Protein AF-0000000071358850 (afdb_homodimer)

Structure (mmCIF, N/CA/C/O backbone):
data_AF-0000000071358850-model_v1
#
loop_
_entity.id
_entity.type
_entity.pdbx_description
1 polymer 'ABC transporter permease protein'
#
loop_
_atom_site.group_PDB
_atom_site.id
_atom_site.type_symbol
_atom_site.label_atom_id
_atom_site.label_alt_id
_atom_site.label_comp_id
_atom_site.label_asym_id
_atom_site.label_entity_id
_atom_site.label_seq_id
_atom_site.pdbx_PDB_ins_code
_atom_site.Cartn_x
_atom_site.Cartn_y
_atom_site.Cartn_z
_atom_site.occupancy
_atom_site.B_iso_or_equiv
_atom_site.auth_seq_id
_atom_site.auth_comp_id
_atom_site.auth_asym_id
_atom_site.auth_atom_id
_atom_site.pdbx_PDB_model_num
ATOM 1 N N . MET A 1 1 ? -26.484 17.875 50.219 1 30.09 1 MET A N 1
ATOM 2 C CA . MET A 1 1 ? -26.75 16.844 49.219 1 30.09 1 MET A CA 1
ATOM 3 C C . MET A 1 1 ? -25.438 16.391 48.562 1 30.09 1 MET A C 1
ATOM 5 O O . MET A 1 1 ? -24.688 17.203 48.031 1 30.09 1 MET A O 1
ATOM 9 N N . ALA A 1 2 ? -24.766 15.117 48.875 1 35.56 2 ALA A N 1
ATOM 10 C CA . ALA A 1 2 ? -23.5 14.43 48.688 1 35.56 2 ALA A CA 1
ATOM 11 C C . ALA A 1 2 ? -23.219 14.227 47.188 1 35.56 2 ALA A C 1
ATOM 13 O O . ALA A 1 2 ? -24.156 14.031 46.406 1 35.56 2 ALA A O 1
ATOM 14 N N . ASN A 1 3 ? -22.109 14.703 46.625 1 30.25 3 ASN A N 1
ATOM 15 C CA . ASN A 1 3 ? -21.375 14.602 45.375 1 30.25 3 ASN A CA 1
ATOM 16 C C . ASN A 1 3 ? -21.234 13.148 44.906 1 30.25 3 ASN A C 1
ATOM 18 O O . ASN A 1 3 ? -20.297 12.453 45.344 1 30.25 3 ASN A O 1
ATOM 22 N N . GLN A 1 4 ? -22.281 12.195 45 1 34.56 4 GLN A N 1
ATOM 23 C CA . GLN A 1 4 ? -22.109 10.852 44.438 1 34.56 4 GLN A CA 1
ATOM 24 C C . GLN A 1 4 ? -21.469 10.891 43.062 1 34.56 4 GLN A C 1
ATOM 26 O O . GLN A 1 4 ? -22.094 11.328 42.094 1 34.56 4 GLN A O 1
ATOM 31 N N . SER A 1 5 ? -20.219 11.32 42.938 1 35.75 5 SER A N 1
ATOM 32 C CA . SER A 1 5 ? -19.344 11.133 41.781 1 35.75 5 SER A CA 1
ATOM 33 C C . SER A 1 5 ? -19.578 9.781 41.125 1 35.75 5 SER A C 1
ATOM 35 O O . SER A 1 5 ? -19.359 8.734 41.719 1 35.75 5 SER A O 1
ATOM 37 N N . GLY A 1 6 ? -20.781 9.57 40.562 1 36.97 6 GLY A N 1
ATOM 38 C CA . GLY A 1 6 ? -21.188 8.359 39.844 1 36.97 6 GLY A CA 1
ATOM 39 C C . GLY A 1 6 ? -20.047 7.695 39.094 1 36.97 6 GLY A C 1
ATOM 40 O O . GLY A 1 6 ? -19.391 8.328 38.281 1 36.97 6 GLY A O 1
ATOM 41 N N . ASN A 1 7 ? -19.281 6.844 39.75 1 40.5 7 ASN A N 1
ATOM 42 C CA . ASN A 1 7 ? -18.406 5.777 39.281 1 40.5 7 ASN A CA 1
ATOM 43 C C . ASN A 1 7 ? -18.906 5.195 37.969 1 40.5 7 ASN A C 1
ATOM 45 O O . ASN A 1 7 ? -19.906 4.465 37.938 1 40.5 7 ASN A O 1
ATOM 49 N N . ARG A 1 8 ? -19.141 5.945 36.875 1 43.25 8 ARG A N 1
ATOM 50 C CA . ARG A 1 8 ? -19.391 5.281 35.625 1 43.25 8 ARG A CA 1
ATOM 51 C C . ARG A 1 8 ? -18.672 3.943 35.531 1 43.25 8 ARG A C 1
ATOM 53 O O . ARG A 1 8 ? -17.438 3.896 35.625 1 43.25 8 ARG A O 1
ATOM 60 N N . ALA A 1 9 ? -19.078 2.799 36 1 44.72 9 ALA A N 1
ATOM 61 C CA . ALA A 1 9 ? -18.781 1.367 36 1 44.72 9 ALA A CA 1
ATOM 62 C C . ALA A 1 9 ? -18.141 0.933 34.688 1 44.72 9 ALA A C 1
ATOM 64 O O . ALA A 1 9 ? -18.703 1.168 33.594 1 44.72 9 ALA A O 1
ATOM 65 N N . ASN A 1 10 ? -16.875 0.932 34.469 1 55.22 10 ASN A N 1
ATOM 66 C CA . ASN A 1 10 ? -16.156 0.202 33.438 1 55.22 10 ASN A CA 1
ATOM 67 C C . ASN A 1 10 ? -16.828 -1.14 33.156 1 55.22 10 ASN A C 1
ATOM 69 O O . ASN A 1 10 ? -17.094 -1.922 34.062 1 55.22 10 ASN A O 1
ATOM 73 N N . PHE A 1 11 ? -17.719 -1.256 32.25 1 58.41 11 PHE A N 1
ATOM 74 C CA . PHE A 1 11 ? -18.375 -2.518 31.922 1 58.41 11 PHE A CA 1
ATOM 75 C C . PHE A 1 11 ? -17.406 -3.686 32.062 1 58.41 11 PHE A C 1
ATOM 77 O O . PHE A 1 11 ? -17.734 -4.703 32.688 1 58.41 11 PHE A O 1
ATOM 84 N N . ILE A 1 12 ? -16.203 -3.705 31.469 1 64.62 12 ILE A N 1
ATOM 85 C CA . ILE A 1 12 ? -15.211 -4.754 31.656 1 64.62 12 ILE A CA 1
ATOM 86 C C . ILE A 1 12 ? -13.891 -4.141 32.125 1 64.62 12 ILE A C 1
ATOM 88 O O . ILE A 1 12 ? -13.461 -4.359 33.25 1 64.62 12 ILE A O 1
ATOM 92 N N . SER A 1 13 ? -13.023 -3.695 31.188 1 70.06 13 SER A N 1
ATOM 93 C CA . SER A 1 13 ? -11.773 -2.982 31.438 1 70.06 13 SER A CA 1
ATOM 94 C C . SER A 1 13 ? -11.734 -1.658 30.688 1 70.06 13 SER A C 1
ATOM 96 O O . SER A 1 13 ? -12.344 -1.526 29.609 1 70.06 13 SER A O 1
ATOM 98 N N . PRO A 1 14 ? -11.273 -0.669 31.312 1 71.62 14 PRO A N 1
ATOM 99 C CA . PRO A 1 14 ? -11.227 0.639 30.656 1 71.62 14 PRO A 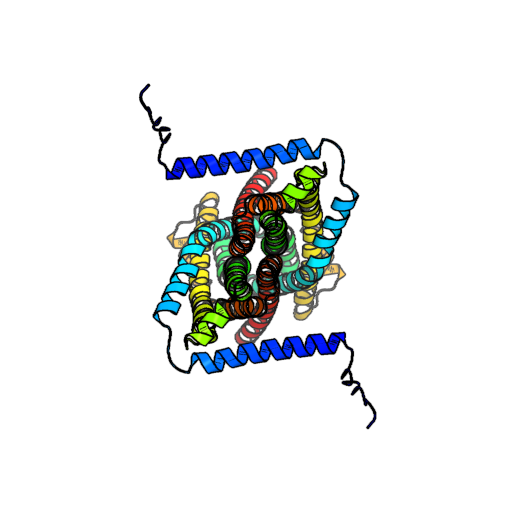CA 1
ATOM 100 C C . PRO A 1 14 ? -10.75 0.552 29.203 1 71.62 14 PRO A C 1
ATOM 102 O O . PRO A 1 14 ? -11.266 1.261 28.328 1 71.62 14 PRO A O 1
ATOM 105 N N . LYS A 1 15 ? -9.805 -0.242 28.844 1 74.75 15 LYS A N 1
ATOM 106 C CA . LYS A 1 15 ? -9.297 -0.406 27.484 1 74.75 15 LYS A CA 1
ATOM 107 C C . LYS A 1 15 ? -10.344 -1.034 26.578 1 74.75 15 LYS A C 1
ATOM 109 O O . LYS A 1 15 ? -10.531 -0.595 25.438 1 74.75 15 LYS A O 1
ATOM 114 N N . ILE A 1 16 ? -10.977 -1.998 27.062 1 74 16 ILE A N 1
ATOM 115 C CA . ILE A 1 16 ? -12 -2.697 26.297 1 74 16 ILE A CA 1
ATOM 116 C C . ILE A 1 16 ? -13.203 -1.777 26.078 1 74 16 ILE A C 1
ATOM 118 O O . ILE A 1 16 ? -13.797 -1.764 25 1 74 16 ILE A O 1
ATOM 122 N N . ASP A 1 17 ? -13.461 -1.017 27.062 1 74.19 17 ASP A N 1
ATOM 123 C CA . ASP A 1 17 ? -14.586 -0.095 26.953 1 74.19 17 ASP A CA 1
ATOM 124 C C . ASP A 1 17 ? -14.32 0.976 25.891 1 74.19 17 ASP A C 1
ATOM 126 O O . ASP A 1 17 ? -15.219 1.336 25.125 1 74.19 17 ASP A O 1
ATOM 130 N N . LYS A 1 18 ? -13.117 1.466 25.922 1 73.56 18 LYS A N 1
ATOM 131 C CA . LYS A 1 18 ? -12.75 2.475 24.922 1 73.56 18 LYS A CA 1
ATOM 132 C C . LYS A 1 18 ? -12.789 1.897 23.516 1 73.56 18 LYS A C 1
ATOM 134 O O . LYS A 1 18 ? -13.25 2.559 22.578 1 73.56 18 LYS A O 1
ATOM 139 N N . MET A 1 19 ? -12.375 0.678 23.469 1 76.31 19 MET A N 1
ATOM 140 C CA . MET A 1 19 ? -12.414 -0 22.172 1 76.31 19 MET A CA 1
ATOM 141 C C . MET A 1 19 ? -13.859 -0.224 21.719 1 76.31 19 MET A C 1
ATOM 143 O O . MET A 1 19 ? -14.18 -0.045 20.547 1 76.31 19 MET A O 1
ATOM 147 N N . MET A 1 20 ? -14.641 -0.602 22.672 1 76.38 20 MET A N 1
ATOM 148 C CA . MET A 1 20 ? -16.047 -0.848 22.359 1 76.38 20 MET A CA 1
ATOM 149 C C . MET A 1 20 ? -16.75 0.445 21.953 1 76.38 20 MET A C 1
ATOM 151 O O . MET A 1 20 ? -17.578 0.45 21.031 1 76.38 20 MET A O 1
ATOM 155 N N . LEU A 1 21 ? -16.375 1.47 22.609 1 79.88 21 LEU A N 1
ATOM 156 C CA . LEU A 1 21 ? -16.938 2.768 22.25 1 79.88 21 LEU A CA 1
ATOM 157 C C . LEU A 1 21 ? -16.469 3.203 20.859 1 79.88 21 LEU A C 1
ATOM 159 O O . LEU A 1 21 ? -17.25 3.764 20.094 1 79.88 21 LEU A O 1
ATOM 163 N N . GLY A 1 22 ? -15.258 2.932 20.641 1 82.62 22 GLY A N 1
ATOM 164 C CA . GLY A 1 22 ? -14.734 3.215 19.312 1 82.62 22 GLY A CA 1
ATOM 165 C C . GLY A 1 22 ? -15.438 2.439 18.203 1 82.62 22 GLY A C 1
ATOM 166 O O . GLY A 1 22 ? -15.766 3 17.156 1 82.62 22 GLY A O 1
ATOM 167 N N . LEU A 1 23 ? -15.688 1.237 18.547 1 85.25 23 LEU A N 1
ATOM 168 C CA . LEU A 1 23 ? -16.391 0.383 17.594 1 85.25 23 LEU A CA 1
ATOM 169 C C . LEU A 1 23 ? -17.828 0.849 17.406 1 85.25 23 LEU A C 1
ATOM 171 O O . LEU A 1 23 ? -18.359 0.827 16.281 1 85.25 23 LEU A O 1
ATOM 175 N N . ALA A 1 24 ? -18.391 1.255 18.516 1 87.38 24 ALA A N 1
ATOM 176 C CA . ALA A 1 24 ? -19.766 1.749 18.469 1 87.38 24 ALA A CA 1
ATOM 177 C C . ALA A 1 24 ? -19.859 3.021 17.625 1 87.38 24 ALA A C 1
ATOM 179 O O . ALA A 1 24 ? -20.797 3.195 16.844 1 87.38 24 ALA A O 1
ATOM 180 N N . ASP A 1 25 ? -18.875 3.861 17.812 1 92 25 ASP A N 1
ATOM 181 C CA . ASP A 1 25 ? -18.844 5.109 17.062 1 92 25 ASP A CA 1
ATOM 182 C C . ASP A 1 25 ? -18.641 4.848 15.57 1 92 25 ASP A C 1
ATOM 184 O O . ASP A 1 25 ? -19.25 5.516 14.734 1 92 25 ASP A O 1
ATOM 188 N N . ALA A 1 26 ? -17.828 3.93 15.266 1 92.75 26 ALA A N 1
ATOM 189 C CA . ALA A 1 26 ? -17.594 3.559 13.875 1 92.75 26 ALA A CA 1
ATOM 190 C C . ALA A 1 26 ? -18.844 2.979 13.242 1 92.75 26 ALA A C 1
ATOM 192 O O . ALA A 1 26 ? -19.188 3.303 12.094 1 92.75 26 ALA A O 1
ATOM 193 N N . PHE A 1 27 ? -19.531 2.16 14.031 1 94.94 27 PHE A N 1
ATOM 194 C CA . PHE A 1 27 ? -20.781 1.569 13.547 1 94.94 27 PHE A CA 1
ATOM 195 C C . PHE A 1 27 ? -21.844 2.643 13.312 1 94.94 27 PHE A C 1
ATOM 197 O O . PHE A 1 27 ? -22.562 2.602 12.32 1 94.94 27 PHE A O 1
ATOM 204 N N . ALA A 1 28 ? -21.906 3.547 14.211 1 95.75 28 ALA A N 1
ATOM 205 C CA . ALA A 1 28 ? -22.859 4.637 14.07 1 95.75 28 ALA A CA 1
ATOM 206 C C . ALA A 1 28 ? -22.562 5.48 12.836 1 95.75 28 ALA A C 1
ATOM 208 O O . ALA A 1 28 ? -23.484 5.949 12.156 1 95.75 28 ALA A O 1
ATOM 209 N N . PHE A 1 29 ? -21.297 5.676 12.594 1 97.06 29 PHE A N 1
ATOM 210 C CA . PHE A 1 29 ? -20.859 6.445 11.438 1 97.06 29 PHE A CA 1
ATOM 211 C C . PHE A 1 29 ? -21.25 5.742 10.141 1 97.06 29 PHE A C 1
ATOM 213 O O . PHE A 1 29 ? -21.766 6.371 9.219 1 97.06 29 PHE A O 1
ATOM 220 N N . VAL A 1 30 ? -21.047 4.445 10.109 1 97.62 30 VAL A N 1
ATOM 221 C CA . VAL A 1 30 ? -21.391 3.637 8.945 1 97.62 30 VAL A CA 1
ATOM 222 C C . VAL A 1 30 ? -22.906 3.609 8.758 1 97.62 30 VAL A C 1
ATOM 224 O O . VAL A 1 30 ? -23.406 3.74 7.641 1 97.62 30 VAL A O 1
ATOM 227 N N . LYS A 1 31 ? -23.609 3.439 9.852 1 97.19 31 LYS A N 1
ATOM 228 C CA . LYS A 1 31 ? -25.078 3.436 9.805 1 97.19 31 LYS A CA 1
ATOM 229 C C . LYS A 1 31 ? -25.609 4.762 9.273 1 97.19 31 LYS A C 1
ATOM 231 O O . LYS A 1 31 ? -26.547 4.777 8.469 1 97.19 31 LYS A O 1
ATOM 236 N N . ARG A 1 32 ? -25.016 5.816 9.75 1 96.5 32 ARG A N 1
ATOM 237 C CA . ARG A 1 32 ? -25.422 7.141 9.281 1 96.5 32 ARG A CA 1
ATOM 238 C C . ARG A 1 32 ? -25.234 7.266 7.773 1 96.5 32 ARG A C 1
ATOM 240 O O . ARG A 1 32 ? -26.062 7.883 7.098 1 96.5 32 ARG A O 1
ATOM 247 N N . PHE A 1 33 ? -24.203 6.73 7.289 1 97.88 33 PHE A N 1
ATOM 248 C CA . PHE A 1 33 ? -23.969 6.742 5.848 1 97.88 33 PHE A CA 1
ATOM 249 C C . PHE A 1 33 ? -25.109 6.059 5.109 1 97.88 33 PHE A C 1
ATOM 251 O O . PHE A 1 33 ? -25.641 6.598 4.133 1 97.88 33 PHE A O 1
ATOM 258 N N . PHE A 1 34 ? -25.484 4.828 5.566 1 97.31 34 PHE A N 1
ATOM 259 C CA . PHE A 1 34 ? -26.484 4.035 4.871 1 97.31 34 PHE A CA 1
ATOM 260 C C . PHE A 1 34 ? -27.859 4.703 4.957 1 97.31 34 PHE A C 1
ATOM 262 O O . PHE A 1 34 ? -28.703 4.492 4.094 1 97.31 34 PHE A O 1
ATOM 269 N N . ILE A 1 35 ? -28.031 5.555 5.902 1 96.06 35 ILE A N 1
ATOM 270 C CA . ILE A 1 35 ? -29.281 6.297 6.012 1 96.06 35 ILE A CA 1
ATOM 271 C C . ILE A 1 35 ? -29.234 7.52 5.098 1 96.06 35 ILE A C 1
ATOM 273 O O . ILE A 1 35 ? -30.125 7.707 4.258 1 96.06 35 ILE A O 1
ATOM 277 N N . GLU A 1 36 ? -28.156 8.234 5.176 1 94.94 36 GLU A N 1
ATOM 278 C CA . GLU A 1 36 ? -28.062 9.516 4.484 1 94.94 36 GLU A CA 1
ATOM 279 C C . GLU A 1 36 ? -27.891 9.32 2.982 1 94.94 36 GLU A C 1
ATOM 281 O O . GLU A 1 36 ? -28.234 10.211 2.195 1 94.94 36 GLU A O 1
ATOM 286 N N . VAL A 1 37 ? -27.391 8.211 2.637 1 95.31 37 VAL A N 1
ATOM 287 C CA . VAL A 1 37 ? -27.141 7.98 1.22 1 95.31 37 VAL A CA 1
ATOM 288 C C . VAL A 1 37 ? -28.453 7.93 0.453 1 95.31 37 VAL A C 1
ATOM 290 O O . VAL A 1 37 ? -28.5 8.281 -0.728 1 95.31 37 VAL A O 1
ATOM 293 N N . TRP A 1 38 ? -29.578 7.59 1.163 1 94.5 38 TRP A N 1
ATOM 294 C CA . TRP A 1 38 ? -30.859 7.418 0.506 1 94.5 38 TRP A CA 1
ATOM 295 C C . TRP A 1 38 ? -31.734 8.656 0.696 1 94.5 38 TRP A C 1
ATOM 297 O O . TRP A 1 38 ? -32.812 8.758 0.097 1 94.5 38 TRP A O 1
ATOM 307 N N . ILE A 1 39 ? -31.328 9.617 1.424 1 92.44 39 ILE A N 1
ATOM 308 C CA . ILE A 1 39 ? -32.156 10.781 1.72 1 92.44 39 ILE A CA 1
ATOM 309 C C . ILE A 1 39 ? -31.641 11.984 0.917 1 92.44 39 ILE A C 1
ATOM 311 O O . ILE A 1 39 ? -30.438 12.234 0.855 1 92.44 39 ILE A O 1
ATOM 315 N N . PRO A 1 40 ? -32.5 12.703 0.342 1 88.12 40 PRO A N 1
ATOM 316 C CA . PRO A 1 40 ? -32.094 13.922 -0.355 1 88.12 40 PRO A CA 1
ATOM 317 C C . PRO A 1 40 ? -31.562 14.992 0.595 1 88.12 40 PRO A C 1
ATOM 319 O O . PRO A 1 40 ? -31.766 14.906 1.808 1 88.12 40 PRO A O 1
ATOM 322 N N . PRO A 1 41 ? -30.875 16.047 0.046 1 88.19 41 PRO A N 1
ATOM 323 C CA . PRO A 1 41 ? -30.5 16.328 -1.34 1 88.19 41 PRO A CA 1
ATOM 324 C C . PRO A 1 41 ? -29.312 15.508 -1.807 1 88.19 41 PRO A C 1
ATOM 326 O O . PRO A 1 41 ? -28.375 15.266 -1.031 1 88.19 41 PRO A O 1
ATOM 329 N N . TYR A 1 42 ? -29.422 15.109 -2.994 1 88.69 42 TYR A N 1
ATOM 330 C CA . TYR A 1 42 ? -28.344 14.336 -3.598 1 88.69 42 TYR A CA 1
ATOM 331 C C . TYR A 1 42 ? -27.312 15.25 -4.242 1 88.69 42 TYR A C 1
ATOM 333 O O . TYR A 1 42 ? -27.656 16.172 -4.992 1 88.69 42 TYR A O 1
ATOM 341 N N . GLU A 1 43 ? -26.062 15.047 -3.816 1 93.44 43 GLU A N 1
ATOM 342 C CA . GLU A 1 43 ? -24.969 15.852 -4.344 1 93.44 43 GLU A CA 1
ATOM 343 C C . GLU A 1 43 ? -24.266 15.148 -5.5 1 93.44 43 GLU A C 1
ATOM 345 O O . GLU A 1 43 ? -23.078 14.875 -5.434 1 93.44 43 GLU A O 1
ATOM 350 N N . PHE A 1 44 ? -24.969 15 -6.629 1 94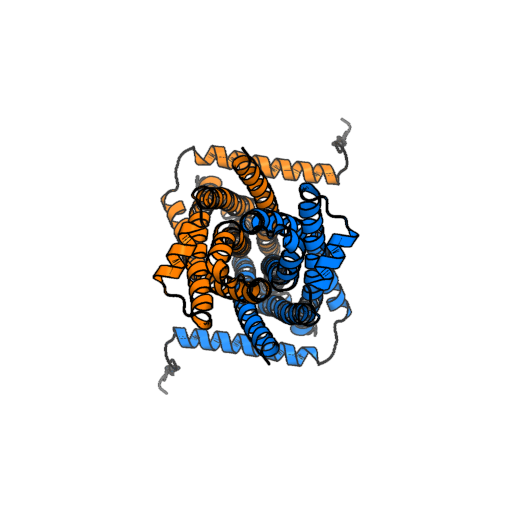.81 44 PHE A N 1
ATOM 351 C CA . PHE A 1 44 ? -24.469 14.219 -7.762 1 94.81 44 PHE A CA 1
ATOM 352 C C . PHE A 1 44 ? -23.266 14.891 -8.406 1 94.81 44 PHE A C 1
ATOM 354 O O . PHE A 1 44 ? -22.344 14.211 -8.852 1 94.81 44 PHE A O 1
ATOM 361 N N . LYS A 1 45 ? -23.359 16.156 -8.43 1 96.38 45 LYS A N 1
ATOM 362 C CA . LYS A 1 45 ? -22.234 16.891 -9.023 1 96.38 45 LYS A CA 1
ATOM 363 C C . LYS A 1 45 ? -20.953 16.656 -8.242 1 96.38 45 LYS A C 1
ATOM 365 O O . LYS A 1 45 ? -19.875 16.5 -8.836 1 96.38 45 LYS A O 1
ATOM 370 N N . GLU A 1 46 ? -21.094 16.641 -6.93 1 96.38 46 GLU A N 1
ATOM 371 C CA . GLU A 1 46 ? -19.922 16.422 -6.09 1 96.38 46 GLU A CA 1
ATOM 372 C C . GLU A 1 46 ? -19.438 14.984 -6.195 1 96.38 46 GLU A C 1
ATOM 374 O O . GLU A 1 46 ? -18.234 14.727 -6.141 1 96.38 46 GLU A O 1
ATOM 379 N N . VAL A 1 47 ? -20.328 14.055 -6.352 1 97.5 47 VAL A N 1
ATOM 380 C CA . VAL A 1 47 ? -19.953 12.656 -6.531 1 97.5 47 VAL A CA 1
ATOM 381 C C . VAL A 1 47 ? -19.109 12.5 -7.801 1 97.5 47 VAL A C 1
ATOM 383 O O . VAL A 1 47 ? -18.078 11.836 -7.793 1 97.5 47 VAL A O 1
ATOM 386 N N . ILE A 1 48 ? -19.516 13.133 -8.844 1 97.62 48 ILE A N 1
ATOM 387 C CA . ILE A 1 48 ? -18.828 13.055 -10.117 1 97.62 48 ILE A CA 1
ATOM 388 C C . ILE A 1 48 ? -17.453 13.711 -10 1 97.62 48 ILE A C 1
ATOM 390 O O . ILE A 1 48 ? -16.469 13.211 -10.555 1 97.62 48 ILE A O 1
ATOM 394 N N . ARG A 1 49 ? -17.484 14.773 -9.305 1 97.19 49 ARG A N 1
ATOM 395 C CA . ARG A 1 49 ? -16.219 15.469 -9.086 1 97.19 49 ARG A CA 1
ATOM 396 C C . ARG A 1 49 ? -15.227 14.586 -8.336 1 97.19 49 ARG A C 1
ATOM 398 O O . ARG A 1 49 ? -14.047 14.508 -8.695 1 97.19 49 ARG A O 1
ATOM 405 N N . GLN A 1 50 ? -15.703 13.945 -7.293 1 97.44 50 GLN A N 1
ATOM 406 C CA . GLN A 1 50 ? -14.859 13.047 -6.512 1 97.44 50 GLN A CA 1
ATOM 407 C C .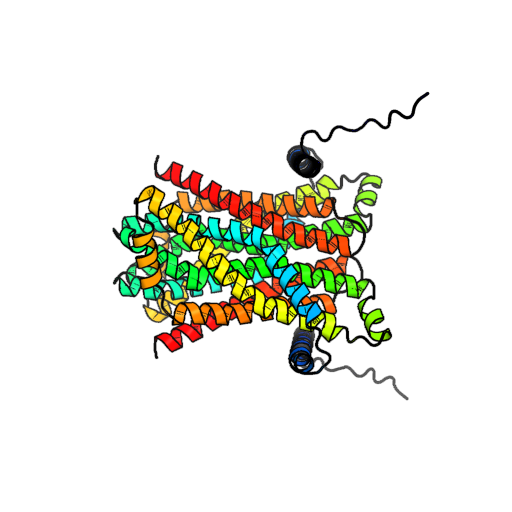 GLN A 1 50 ? -14.422 11.844 -7.34 1 97.44 50 GLN A C 1
ATOM 409 O O . GLN A 1 50 ? -13.289 11.375 -7.219 1 97.44 50 GLN A O 1
ATOM 414 N N . CYS A 1 51 ? -15.344 11.336 -8.148 1 97.75 51 CYS A N 1
ATOM 415 C CA . CYS A 1 51 ? -14.992 10.242 -9.055 1 97.75 51 CYS A CA 1
ATOM 416 C C . CYS A 1 51 ? -13.852 10.641 -9.977 1 97.75 51 CYS A C 1
ATOM 418 O O . CYS A 1 51 ? -12.914 9.867 -10.18 1 97.75 51 CYS A O 1
ATOM 420 N N . TYR A 1 52 ? -13.984 11.781 -10.477 1 96.44 52 TYR A N 1
ATOM 421 C CA . TYR A 1 52 ? -12.953 12.289 -11.383 1 96.44 52 TYR A CA 1
ATOM 422 C C . TYR A 1 52 ? -11.617 12.438 -10.664 1 96.44 52 TYR A C 1
ATOM 424 O O . TYR A 1 52 ? -10.578 12.023 -11.188 1 96.44 52 TYR A O 1
ATOM 432 N N . LYS A 1 53 ? -11.664 12.969 -9.492 1 95.12 53 LYS A N 1
ATOM 433 C CA . LYS A 1 53 ? -10.453 13.195 -8.719 1 95.12 53 LYS A CA 1
ATOM 434 C C . LYS A 1 53 ? -9.773 11.875 -8.367 1 95.12 53 LYS A C 1
ATOM 436 O O . LYS A 1 53 ? -8.57 11.719 -8.57 1 95.12 53 LYS A O 1
ATOM 441 N N . ILE A 1 54 ? -10.5 10.953 -7.922 1 95.5 54 ILE A N 1
ATOM 442 C CA . ILE A 1 54 ? -9.977 9.656 -7.496 1 95.5 54 ILE A CA 1
ATOM 443 C C . ILE A 1 54 ? -9.492 8.875 -8.719 1 95.5 54 ILE A C 1
ATOM 445 O O . ILE A 1 54 ? -8.414 8.273 -8.68 1 95.5 54 ILE A O 1
ATOM 449 N N . GLY A 1 55 ? -10.297 8.883 -9.75 1 94 55 GLY A N 1
ATOM 450 C CA . GLY A 1 55 ? -9.953 8.141 -10.961 1 94 55 GLY A CA 1
ATOM 451 C C . GLY A 1 55 ? -8.781 8.734 -11.711 1 94 55 GLY A C 1
ATOM 452 O O . GLY A 1 55 ? -7.773 8.055 -11.938 1 94 55 GLY A O 1
ATOM 453 N N . TYR A 1 56 ? -8.82 9.984 -11.945 1 93.12 56 TYR A N 1
ATOM 454 C CA . TYR A 1 56 ? -7.832 10.656 -12.789 1 93.12 56 TYR A CA 1
ATOM 455 C C . TYR A 1 56 ? -6.484 10.75 -12.078 1 93.12 56 TYR A C 1
ATOM 457 O O . TYR A 1 56 ? -5.441 10.469 -12.672 1 93.12 56 TYR A O 1
ATOM 465 N N . ASN A 1 57 ? -6.566 11.094 -10.852 1 91.81 57 ASN A N 1
ATOM 466 C CA . ASN A 1 57 ? -5.328 11.305 -10.117 1 91.81 57 ASN A CA 1
ATOM 467 C C . ASN A 1 57 ? -4.621 9.992 -9.812 1 91.81 57 ASN A C 1
ATOM 469 O O . ASN A 1 57 ? -3.424 9.977 -9.523 1 91.81 57 ASN A O 1
ATOM 473 N N . SER A 1 58 ? -5.32 8.883 -9.867 1 95.31 58 SER A N 1
ATOM 474 C CA . SER A 1 58 ? -4.719 7.598 -9.539 1 95.31 58 SER A CA 1
ATOM 475 C C . SER A 1 58 ? -4.176 6.902 -10.781 1 95.31 58 SER A C 1
ATOM 477 O O . SER A 1 58 ? -3.383 5.965 -10.68 1 95.31 58 SER A O 1
ATOM 479 N N . LEU A 1 59 ? -4.527 7.363 -11.953 1 95.56 59 LEU A N 1
ATOM 480 C CA . LEU A 1 59 ? -4.27 6.652 -13.203 1 95.56 59 LEU A CA 1
ATOM 481 C C . LEU A 1 59 ? -2.771 6.52 -13.453 1 95.56 59 LEU A C 1
ATOM 483 O O . LEU A 1 59 ? -2.289 5.441 -13.805 1 95.56 59 LEU A O 1
ATOM 487 N N . PRO A 1 60 ? -2.012 7.578 -13.312 1 94.25 60 PRO A N 1
ATOM 488 C CA . PRO A 1 60 ? -0.58 7.434 -13.586 1 94.25 60 PRO A CA 1
ATOM 489 C C . PRO A 1 60 ? 0.097 6.41 -12.68 1 94.25 60 PRO A C 1
ATOM 491 O O . PRO A 1 60 ? 0.85 5.559 -13.156 1 94.25 60 PRO A O 1
ATOM 494 N N . LEU A 1 61 ? -0.175 6.508 -11.406 1 93.88 61 LEU A N 1
ATOM 495 C CA . LEU A 1 61 ? 0.423 5.586 -10.445 1 93.88 61 LEU A CA 1
ATOM 496 C C . LEU A 1 61 ? -0.028 4.156 -10.711 1 93.88 61 LEU A C 1
ATOM 498 O O . LEU A 1 61 ? 0.792 3.234 -10.719 1 93.88 61 LEU A O 1
ATOM 502 N N . ILE A 1 62 ? -1.277 3.971 -10.977 1 95.81 62 ILE A N 1
ATOM 503 C CA . ILE A 1 62 ? -1.863 2.648 -11.164 1 95.81 62 ILE A CA 1
ATOM 504 C C . ILE A 1 62 ? -1.396 2.061 -12.492 1 95.81 62 ILE A C 1
ATOM 506 O O . ILE A 1 62 ? -1.151 0.856 -12.594 1 95.81 62 ILE A O 1
ATOM 510 N N . SER A 1 63 ? -1.273 2.902 -13.523 1 96.88 63 SER A N 1
ATOM 511 C CA . SER A 1 63 ? -0.81 2.428 -14.82 1 96.88 63 SER A CA 1
ATOM 512 C C . SER A 1 63 ? 0.619 1.899 -14.742 1 96.88 63 SER A C 1
ATOM 514 O O . SER A 1 63 ? 0.911 0.805 -15.227 1 96.88 63 SER A O 1
ATOM 516 N N . LEU A 1 64 ? 1.426 2.637 -14.148 1 95.38 64 LEU A N 1
ATOM 517 C CA . LEU A 1 64 ? 2.826 2.242 -14.055 1 95.38 64 LEU A CA 1
ATOM 518 C C . LEU A 1 64 ? 2.988 1.022 -13.156 1 95.38 64 LEU A C 1
ATOM 520 O O . LEU A 1 64 ? 3.654 0.053 -13.531 1 95.38 64 LEU A O 1
ATOM 524 N N . THR A 1 65 ? 2.365 1.087 -12.023 1 93.75 65 THR A N 1
ATOM 525 C CA . THR A 1 65 ? 2.533 0.018 -11.047 1 93.75 65 THR A CA 1
ATOM 526 C C . THR A 1 65 ? 1.884 -1.272 -11.539 1 93.75 65 THR A C 1
ATOM 528 O O . THR A 1 65 ? 2.428 -2.361 -11.344 1 93.75 65 THR A O 1
ATOM 531 N N . GLY A 1 66 ? 0.693 -1.096 -12.156 1 95.5 66 GLY A N 1
ATOM 532 C CA . GLY A 1 66 ? 0.055 -2.268 -12.734 1 95.5 66 GLY A CA 1
ATOM 533 C C . GLY A 1 66 ? 0.895 -2.934 -13.805 1 95.5 66 GLY A C 1
ATOM 534 O O . GLY A 1 66 ? 1.021 -4.16 -13.828 1 95.5 66 GLY A O 1
ATOM 535 N N . PHE A 1 67 ? 1.471 -2.162 -14.641 1 97.06 67 PHE A N 1
ATOM 536 C CA . PHE A 1 67 ? 2.314 -2.662 -15.719 1 97.06 67 PHE A CA 1
ATOM 537 C C . PHE A 1 67 ? 3.535 -3.385 -15.164 1 97.06 67 PHE A C 1
ATOM 539 O O . PHE A 1 67 ? 3.869 -4.484 -15.609 1 97.06 67 PHE A O 1
ATOM 546 N N . ILE A 1 68 ? 4.117 -2.836 -14.188 1 95.38 68 ILE A N 1
ATOM 547 C CA . ILE A 1 68 ? 5.32 -3.402 -13.586 1 95.38 68 ILE A CA 1
ATOM 548 C C . ILE A 1 68 ? 4.965 -4.68 -12.828 1 95.38 68 ILE A C 1
ATOM 550 O O . ILE A 1 68 ? 5.723 -5.652 -12.852 1 95.38 68 ILE A O 1
ATOM 554 N N . VAL A 1 69 ? 3.852 -4.676 -12.172 1 93.81 69 VAL A N 1
ATOM 555 C CA . VAL A 1 69 ? 3.396 -5.859 -11.453 1 93.81 69 VAL A CA 1
ATOM 556 C C . VAL A 1 69 ? 3.256 -7.031 -12.422 1 93.81 69 VAL A C 1
ATOM 558 O O . VAL A 1 69 ? 3.664 -8.156 -12.117 1 93.81 69 VAL A O 1
ATOM 561 N N . GLY A 1 70 ? 2.705 -6.75 -13.602 1 95.06 70 GLY A N 1
ATOM 562 C CA . GLY A 1 70 ? 2.592 -7.789 -14.609 1 95.06 70 GLY A CA 1
ATOM 563 C C . GLY A 1 70 ? 3.934 -8.359 -15.039 1 95.06 70 GLY A C 1
ATOM 564 O O . GLY A 1 70 ? 4.102 -9.578 -15.117 1 95.06 70 GLY A O 1
ATOM 565 N N . ILE A 1 71 ? 4.871 -7.52 -15.25 1 95 71 ILE A N 1
ATOM 566 C CA . ILE A 1 71 ? 6.199 -7.926 -15.703 1 95 71 ILE A CA 1
ATOM 567 C C . ILE A 1 71 ? 6.902 -8.703 -14.586 1 95 71 ILE A C 1
ATOM 569 O O . ILE A 1 71 ? 7.441 -9.781 -14.828 1 95 71 ILE A O 1
ATOM 573 N N . VAL A 1 72 ? 6.836 -8.125 -13.414 1 91.75 72 VAL A N 1
ATOM 574 C CA . VAL A 1 72 ? 7.586 -8.672 -12.289 1 91.75 72 VAL A CA 1
ATOM 575 C C . VAL A 1 72 ? 7.035 -10.039 -11.914 1 91.75 72 VAL A C 1
ATOM 577 O O . VAL A 1 72 ? 7.797 -10.984 -11.695 1 91.75 72 VAL A O 1
ATOM 580 N N . PHE A 1 73 ? 5.77 -10.172 -11.867 1 89.81 73 PHE A N 1
ATOM 581 C CA . PHE A 1 73 ? 5.184 -11.445 -11.461 1 89.81 73 PHE A CA 1
ATOM 582 C C . PHE A 1 73 ? 5.406 -12.516 -12.523 1 89.81 73 PHE A C 1
ATOM 584 O O . PHE A 1 73 ? 5.602 -13.688 -12.203 1 89.81 73 PHE A O 1
ATOM 591 N N . THR A 1 74 ? 5.34 -12.102 -13.734 1 92.69 74 THR A N 1
ATOM 592 C CA . THR A 1 74 ? 5.605 -13.047 -14.812 1 92.69 74 THR A CA 1
ATOM 593 C C . THR A 1 74 ? 7.051 -13.531 -14.766 1 92.69 74 THR A C 1
ATOM 595 O O . THR A 1 74 ? 7.305 -14.734 -14.828 1 92.69 74 THR A O 1
ATOM 598 N N . ASN A 1 75 ? 7.953 -12.625 -14.594 1 90.69 75 ASN A N 1
ATOM 599 C CA . ASN A 1 75 ? 9.367 -12.969 -14.602 1 90.69 75 ASN A CA 1
ATOM 600 C C . ASN A 1 75 ? 9.766 -13.75 -13.352 1 90.69 75 ASN A C 1
ATOM 602 O O . ASN A 1 75 ? 10.664 -14.594 -13.398 1 90.69 75 ASN A O 1
ATOM 606 N N . GLN A 1 76 ? 9.008 -13.508 -12.328 1 84.88 76 GLN A N 1
ATOM 607 C CA . GLN A 1 76 ? 9.312 -14.219 -11.086 1 84.88 76 GLN A CA 1
ATOM 608 C C . GLN A 1 76 ? 8.734 -15.633 -11.102 1 84.88 76 GLN A C 1
ATOM 610 O O . GLN A 1 76 ? 9.25 -16.531 -10.438 1 84.88 76 GLN A O 1
ATOM 615 N N . SER A 1 77 ? 7.754 -15.836 -11.859 1 85.25 77 SER A N 1
ATOM 616 C CA . SER A 1 77 ? 7.07 -17.125 -11.898 1 85.25 77 SER A CA 1
ATOM 617 C C . SER A 1 77 ? 7.691 -18.047 -12.938 1 85.25 77 SER A C 1
ATOM 619 O O . SER A 1 77 ? 7.633 -19.281 -12.797 1 85.25 77 SER A O 1
ATOM 621 N N . ARG A 1 78 ? 8.375 -17.5 -13.875 1 88.38 78 ARG A N 1
ATOM 622 C CA . ARG A 1 78 ? 8.867 -18.25 -15.023 1 88.38 78 ARG A CA 1
ATOM 623 C C . ARG A 1 78 ? 9.875 -19.312 -14.586 1 88.38 78 ARG A C 1
ATOM 625 O O . ARG A 1 78 ? 9.766 -20.484 -14.977 1 88.38 78 ARG A O 1
ATOM 632 N N . PRO A 1 79 ? 10.844 -18.953 -13.773 1 81.5 79 PRO A N 1
ATOM 633 C CA . PRO A 1 79 ? 11.836 -19.969 -13.414 1 81.5 79 PRO A CA 1
ATOM 634 C C . PRO A 1 79 ? 11.219 -21.172 -12.703 1 81.5 79 PRO A C 1
ATOM 636 O O . PRO A 1 79 ? 11.625 -22.312 -12.945 1 81.5 79 PRO A O 1
ATOM 639 N N . SER A 1 80 ? 10.258 -20.922 -11.852 1 78 80 SER A N 1
ATOM 640 C CA . SER A 1 80 ? 9.594 -22.016 -11.148 1 78 80 SER A CA 1
ATOM 641 C C . SER A 1 80 ? 8.828 -22.922 -12.117 1 78 80 S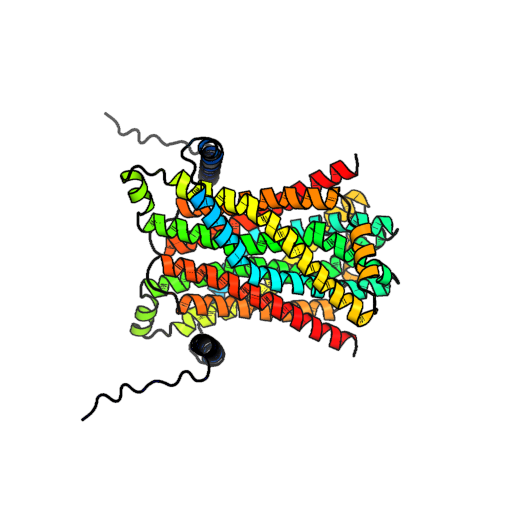ER A C 1
ATOM 643 O O . SER A 1 80 ? 8.883 -24.141 -12.008 1 78 80 SER A O 1
ATOM 645 N N . LEU A 1 81 ? 8.227 -22.359 -13.125 1 83.62 81 LEU A N 1
ATOM 646 C CA . LEU A 1 81 ? 7.461 -23.141 -14.094 1 83.62 81 LEU A CA 1
ATOM 647 C C . LEU A 1 81 ? 8.391 -23.859 -15.07 1 83.62 81 LEU A C 1
ATOM 649 O O . LEU A 1 81 ? 8.078 -24.969 -15.523 1 83.62 81 LEU A O 1
ATOM 653 N N . SER A 1 82 ? 9.484 -23.219 -15.344 1 85.88 82 SER A N 1
ATOM 654 C CA . SER A 1 82 ? 10.469 -23.844 -16.219 1 85.88 82 SER A CA 1
ATOM 655 C C . SER A 1 82 ? 11.039 -25.109 -15.602 1 85.88 82 SER A C 1
ATOM 657 O O . SER A 1 82 ? 11.273 -26.109 -16.297 1 85.88 82 SER A O 1
ATOM 659 N N . GLU A 1 83 ? 11.258 -25.047 -14.359 1 79.25 83 GLU A N 1
ATOM 660 C CA . GLU A 1 83 ? 11.766 -26.219 -13.641 1 79.25 83 GLU A CA 1
ATOM 661 C C . GLU A 1 83 ? 10.797 -27.391 -13.742 1 79.25 83 GLU A C 1
ATOM 663 O O . GLU A 1 83 ? 11.211 -28.547 -13.742 1 79.25 83 GLU A O 1
ATOM 668 N N . PHE A 1 84 ? 9.602 -27.078 -13.977 1 77 84 PHE A N 1
ATOM 669 C CA . PHE A 1 84 ? 8.578 -28.125 -14.023 1 77 84 PHE A CA 1
ATOM 670 C C . PHE A 1 84 ? 8.156 -28.391 -15.469 1 77 84 PHE A C 1
ATOM 672 O O . PHE A 1 84 ? 7.238 -29.172 -15.711 1 77 84 PHE A O 1
ATOM 679 N N . GLY A 1 85 ? 8.789 -27.766 -16.422 1 82 85 GLY A N 1
ATOM 680 C CA . GLY A 1 85 ? 8.453 -27.953 -17.828 1 82 85 GLY A CA 1
ATOM 681 C C . GLY A 1 85 ? 7.082 -27.406 -18.188 1 82 85 GLY A C 1
ATOM 682 O O . GLY A 1 85 ? 6.445 -27.875 -19.125 1 82 85 GLY A O 1
ATOM 683 N N . ALA A 1 86 ? 6.629 -26.422 -17.438 1 83.31 86 ALA A N 1
ATOM 684 C CA . ALA A 1 86 ? 5.258 -25.922 -17.594 1 83.31 86 ALA A CA 1
ATOM 685 C C . ALA A 1 86 ? 5.242 -24.453 -18.016 1 83.31 86 ALA A C 1
ATOM 687 O O . ALA A 1 86 ? 4.355 -23.703 -17.609 1 83.31 86 ALA A O 1
ATOM 688 N N . THR A 1 87 ? 6.191 -24.047 -18.766 1 87.94 87 THR A N 1
ATOM 689 C CA . THR A 1 87 ? 6.297 -22.641 -19.156 1 87.94 87 THR A CA 1
ATOM 690 C C . THR A 1 87 ? 5.148 -22.25 -20.078 1 87.94 87 THR A C 1
ATOM 692 O O . THR A 1 87 ? 4.766 -21.078 -20.141 1 87.94 87 THR A O 1
ATOM 695 N N . SER A 1 88 ? 4.605 -23.281 -20.734 1 86.94 88 SER A N 1
ATOM 696 C CA . SER A 1 88 ? 3.502 -23 -21.656 1 86.94 88 SER A CA 1
ATOM 697 C C . SER A 1 88 ? 2.252 -22.562 -20.891 1 86.94 88 SER A C 1
ATOM 699 O O . SER A 1 88 ? 1.333 -21.984 -21.484 1 86.94 88 SER A O 1
ATOM 701 N N . TRP A 1 89 ? 2.23 -22.781 -19.594 1 87 89 TRP A N 1
ATOM 702 C CA . TRP A 1 89 ? 1.072 -22.453 -18.781 1 87 89 TRP A CA 1
ATOM 703 C C . TRP A 1 89 ? 1.202 -21.047 -18.203 1 87 89 TRP A C 1
ATOM 705 O O . TRP A 1 89 ? 0.269 -20.531 -17.578 1 87 89 TRP A O 1
ATOM 715 N N . LEU A 1 90 ? 2.281 -20.438 -18.5 1 91.06 90 LEU A N 1
ATOM 716 C CA . LEU A 1 90 ? 2.631 -19.172 -17.875 1 91.06 90 LEU A CA 1
ATOM 717 C C . LEU A 1 90 ? 1.554 -18.109 -18.125 1 91.06 90 LEU A C 1
ATOM 719 O O . LEU A 1 90 ? 1.09 -17.453 -17.203 1 91.06 90 LEU A O 1
ATOM 723 N N . PRO A 1 91 ? 1.06 -17.984 -19.359 1 92.5 91 PRO A N 1
ATOM 724 C CA . PRO A 1 91 ? 0.03 -16.984 -19.594 1 92.5 91 PRO A CA 1
ATOM 725 C C . PRO A 1 91 ? -1.256 -17.25 -18.812 1 92.5 91 PRO A C 1
ATOM 727 O O . PRO A 1 91 ? -1.842 -16.328 -18.25 1 92.5 91 PRO A O 1
ATOM 730 N N . ALA A 1 92 ? -1.639 -18.5 -18.781 1 91 92 ALA A N 1
ATOM 731 C CA . ALA A 1 92 ? -2.865 -18.875 -18.078 1 91 92 ALA A CA 1
ATOM 732 C C . ALA A 1 92 ? -2.738 -18.641 -16.578 1 91 92 ALA A C 1
ATOM 734 O O . ALA A 1 92 ? -3.625 -18.047 -15.953 1 91 92 ALA A O 1
ATOM 735 N N . LEU A 1 93 ? -1.658 -19.047 -16.031 1 88.19 93 LEU A N 1
ATOM 736 C CA . LEU A 1 93 ? -1.463 -18.953 -14.586 1 88.19 93 LEU A CA 1
ATOM 737 C C . LEU A 1 93 ? -1.341 -17.5 -14.148 1 88.19 93 LEU A C 1
ATOM 739 O O . LEU A 1 93 ? -1.899 -17.109 -13.117 1 88.19 93 LEU A O 1
ATOM 743 N N . ILE A 1 94 ? -0.635 -16.719 -14.891 1 91.5 94 ILE A N 1
ATOM 744 C CA . ILE A 1 94 ? -0.4 -15.328 -14.539 1 91.5 94 ILE A CA 1
ATOM 745 C C . ILE A 1 94 ? -1.702 -14.539 -14.656 1 91.5 94 ILE A C 1
ATOM 747 O O . ILE A 1 94 ? -1.974 -13.648 -13.844 1 91.5 94 ILE A O 1
ATOM 751 N N . SER A 1 95 ? -2.475 -14.836 -15.672 1 94.44 95 SER A N 1
ATOM 752 C CA . SER A 1 95 ? -3.73 -14.117 -15.852 1 94.44 95 SER A CA 1
ATOM 753 C C . SER A 1 95 ? -4.699 -14.406 -14.711 1 94.44 95 SER A C 1
ATOM 755 O O . SER A 1 95 ? -5.383 -13.5 -14.227 1 94.44 95 SER A O 1
ATOM 757 N N . ILE A 1 96 ? -4.766 -15.617 -14.258 1 91.12 96 ILE A N 1
ATOM 758 C CA . ILE A 1 96 ? -5.617 -15.992 -13.133 1 91.12 96 ILE A CA 1
ATOM 759 C C . ILE A 1 96 ? -5.148 -15.281 -11.867 1 91.12 96 ILE A C 1
ATOM 761 O O . ILE A 1 96 ? -5.957 -14.719 -11.125 1 91.12 96 ILE A O 1
ATOM 765 N N . ALA A 1 97 ? -3.873 -15.297 -11.672 1 89.5 97 ALA A N 1
ATOM 766 C CA . ALA A 1 97 ? -3.291 -14.656 -10.5 1 89.5 97 ALA A CA 1
ATOM 767 C C . ALA A 1 97 ? -3.586 -13.156 -10.484 1 89.5 97 ALA A C 1
ATOM 769 O O . ALA A 1 97 ? -3.902 -12.586 -9.438 1 89.5 97 ALA A O 1
ATOM 770 N N . ILE A 1 98 ? -3.473 -12.523 -11.594 1 93.81 98 ILE A N 1
ATOM 771 C CA . ILE A 1 98 ? -3.68 -11.086 -11.719 1 93.81 98 ILE A CA 1
ATOM 772 C C . ILE A 1 98 ? -5.145 -10.75 -11.445 1 93.81 98 ILE A C 1
ATOM 774 O O . ILE A 1 98 ? -5.445 -9.898 -10.602 1 93.81 98 ILE A O 1
ATOM 778 N N . VAL A 1 99 ? -6.047 -11.445 -12.039 1 94.31 99 VAL A N 1
ATOM 779 C CA . VAL A 1 99 ? -7.461 -11.094 -11.992 1 94.31 99 VAL A CA 1
ATOM 780 C C . VAL A 1 99 ? -8.047 -11.477 -10.633 1 94.31 99 VAL A C 1
ATOM 782 O O . VAL A 1 99 ? -8.836 -10.719 -10.062 1 94.31 99 VAL A O 1
ATOM 785 N N . ARG A 1 100 ? -7.594 -12.578 -10.07 1 91.25 100 ARG A N 1
ATOM 786 C CA . ARG A 1 100 ? -8.203 -13.094 -8.852 1 91.25 100 ARG A CA 1
ATOM 787 C C . ARG A 1 100 ? -7.602 -12.422 -7.613 1 91.25 100 ARG A C 1
ATOM 789 O O . ARG A 1 100 ? -8.281 -12.273 -6.594 1 91.25 100 ARG A O 1
ATOM 796 N N . ALA A 1 101 ? -6.352 -12.039 -7.711 1 88.94 101 ALA A N 1
ATOM 797 C CA . ALA A 1 101 ? -5.707 -11.672 -6.453 1 88.94 101 ALA A CA 1
ATOM 798 C C . ALA A 1 101 ? -4.898 -10.391 -6.602 1 88.94 101 ALA A C 1
ATOM 800 O O . ALA A 1 101 ? -5.215 -9.375 -5.977 1 88.94 101 ALA A O 1
ATOM 801 N N . MET A 1 102 ? -3.994 -10.344 -7.527 1 90.12 102 MET A N 1
ATOM 802 C CA . MET A 1 102 ? -2.99 -9.281 -7.562 1 90.12 102 MET A CA 1
ATOM 803 C C . MET A 1 102 ? -3.615 -7.957 -7.98 1 90.12 102 MET A C 1
ATOM 805 O O . MET A 1 102 ? -3.348 -6.922 -7.371 1 90.12 102 MET A O 1
ATOM 809 N N . GLY A 1 103 ? -4.422 -7.988 -9.008 1 94.06 103 GLY A N 1
ATOM 810 C CA . GLY A 1 103 ? -5.039 -6.762 -9.492 1 94.06 103 GLY A CA 1
ATOM 811 C C . GLY A 1 103 ? -5.828 -6.031 -8.422 1 94.06 103 GLY A C 1
ATOM 812 O O . GLY A 1 103 ? -5.512 -4.887 -8.086 1 94.06 103 GLY A O 1
ATOM 813 N N . PRO A 1 104 ? -6.805 -6.711 -7.855 1 95.38 104 PRO A N 1
ATOM 814 C CA . PRO A 1 104 ? -7.633 -6.074 -6.828 1 95.38 104 PRO A CA 1
ATOM 815 C C . PRO A 1 104 ? -6.832 -5.684 -5.586 1 95.38 104 PRO A C 1
ATOM 817 O O . PRO A 1 104 ? -7.023 -4.59 -5.047 1 95.38 104 PRO A O 1
ATOM 820 N N . LEU A 1 105 ? -5.953 -6.527 -5.184 1 93 105 LEU A N 1
ATOM 821 C CA . LEU A 1 105 ? -5.234 -6.293 -3.936 1 93 105 LEU A CA 1
ATOM 822 C C . LEU A 1 105 ? -4.258 -5.133 -4.082 1 93 105 LEU A C 1
ATOM 824 O O . LEU A 1 105 ? -4.195 -4.254 -3.219 1 93 105 LEU A O 1
ATOM 828 N N . VAL A 1 106 ? -3.496 -5.168 -5.125 1 93.88 106 VAL A N 1
ATOM 829 C CA . VAL A 1 106 ? -2.52 -4.105 -5.348 1 93.88 106 VAL A CA 1
ATOM 830 C C . VAL A 1 106 ? -3.238 -2.771 -5.523 1 93.88 106 VAL A C 1
ATOM 832 O O . VAL A 1 106 ? -2.818 -1.753 -4.969 1 93.88 106 VAL A O 1
ATOM 835 N N . THR A 1 107 ? -4.273 -2.766 -6.25 1 96.69 107 THR A N 1
ATOM 836 C CA . THR A 1 107 ? -5.047 -1.549 -6.453 1 96.69 107 THR A CA 1
ATOM 837 C C . THR A 1 107 ? -5.594 -1.027 -5.129 1 96.69 107 THR A C 1
ATOM 839 O O . THR A 1 107 ? -5.535 0.174 -4.855 1 96.69 107 THR A O 1
ATOM 842 N N . ALA A 1 108 ? -6.121 -1.938 -4.367 1 96.94 108 ALA A N 1
ATOM 843 C CA . ALA A 1 108 ? -6.719 -1.552 -3.092 1 96.94 108 ALA A CA 1
ATOM 844 C C . ALA A 1 108 ? -5.668 -0.989 -2.143 1 96.94 108 ALA A C 1
ATOM 846 O O . ALA A 1 108 ? -5.93 -0.027 -1.416 1 96.94 108 ALA A O 1
ATOM 847 N N . LEU A 1 109 ? -4.504 -1.564 -2.154 1 94.75 109 LEU A N 1
ATOM 848 C CA . LEU A 1 109 ? -3.445 -1.096 -1.268 1 94.75 109 LEU A CA 1
ATOM 849 C C . LEU A 1 109 ? -2.943 0.278 -1.699 1 94.75 109 LEU A C 1
ATOM 851 O O . LEU A 1 109 ? -2.707 1.148 -0.859 1 94.75 109 LEU A O 1
ATOM 855 N N . ILE A 1 110 ? -2.791 0.389 -2.938 1 96.12 110 ILE A N 1
ATOM 856 C CA . ILE A 1 110 ? -2.377 1.682 -3.473 1 96.12 110 ILE A CA 1
ATOM 857 C C . ILE A 1 110 ? -3.441 2.732 -3.164 1 96.12 110 ILE A C 1
ATOM 859 O O . ILE A 1 110 ? -3.121 3.84 -2.729 1 96.12 110 ILE A O 1
ATOM 863 N N . ALA A 1 111 ? -4.691 2.355 -3.381 1 97.31 111 ALA A N 1
ATOM 864 C CA . ALA A 1 111 ? -5.797 3.279 -3.135 1 97.31 111 ALA A CA 1
ATOM 865 C C . ALA A 1 111 ? -5.926 3.592 -1.647 1 97.31 111 ALA A C 1
ATOM 867 O O . ALA A 1 111 ? -6.25 4.723 -1.271 1 97.31 111 ALA A O 1
ATOM 868 N N . ALA A 1 112 ? -5.738 2.605 -0.84 1 97.5 112 ALA A N 1
ATOM 869 C CA . ALA A 1 112 ? -5.766 2.85 0.6 1 97.5 112 ALA A CA 1
ATOM 870 C C . ALA A 1 112 ? -4.699 3.861 1.004 1 97.5 112 ALA A C 1
ATOM 872 O O . ALA A 1 112 ? -4.938 4.719 1.857 1 97.5 112 ALA A O 1
ATOM 873 N N . GLY A 1 113 ? -3.594 3.752 0.405 1 95.69 113 GLY A N 1
ATOM 874 C CA . GLY A 1 113 ? -2.512 4.68 0.691 1 95.69 113 GLY A CA 1
ATOM 875 C C . GLY A 1 113 ? -2.73 6.055 0.088 1 95.69 113 GLY A C 1
ATOM 876 O O . GLY A 1 113 ? -2.631 7.066 0.785 1 95.69 113 GLY A O 1
ATOM 877 N N . LYS A 1 114 ? -3.059 6.051 -1.104 1 95.94 114 LYS A N 1
ATOM 878 C CA . LYS A 1 114 ? -3.148 7.316 -1.822 1 95.94 114 LYS A CA 1
ATOM 879 C C . LYS A 1 114 ? -4.488 8 -1.567 1 95.94 114 LYS A C 1
ATOM 881 O O . LYS A 1 114 ? -4.531 9.141 -1.098 1 95.94 114 LYS A O 1
ATOM 886 N N . VAL A 1 115 ? -5.555 7.324 -1.858 1 97.56 115 VAL A N 1
ATOM 887 C CA . VAL A 1 115 ? -6.891 7.898 -1.779 1 97.56 115 VAL A CA 1
ATOM 888 C C . VAL A 1 115 ? -7.332 7.984 -0.32 1 97.56 115 VAL A C 1
ATOM 890 O O . VAL A 1 115 ? -7.863 9.008 0.117 1 97.56 115 VAL A O 1
ATOM 893 N N . GLY A 1 116 ? -7.109 6.926 0.423 1 97.5 116 GLY A N 1
ATOM 894 C CA . GLY A 1 116 ? -7.473 6.926 1.831 1 97.5 116 GLY A CA 1
ATOM 895 C C . GLY A 1 116 ? -6.789 8.023 2.625 1 97.5 116 GLY A C 1
ATOM 896 O O . GLY A 1 116 ? -7.434 8.734 3.395 1 97.5 116 GLY A O 1
ATOM 897 N N . SER A 1 117 ? -5.48 8.125 2.404 1 96.62 117 SER A N 1
ATOM 898 C CA . SER A 1 117 ? -4.73 9.164 3.102 1 96.62 117 SER A CA 1
ATOM 899 C C . SER A 1 117 ? -5.215 10.555 2.709 1 96.62 117 SER A C 1
ATOM 901 O O . SER A 1 117 ? -5.285 11.453 3.549 1 96.62 117 SER A O 1
ATOM 903 N N . SER A 1 118 ? -5.531 10.734 1.47 1 97.06 118 SER A N 1
ATOM 904 C CA . SER A 1 118 ? -6 12.016 0.958 1 97.06 118 SER A CA 1
ATOM 905 C C . SER A 1 118 ? -7.336 12.406 1.58 1 97.06 118 SER A C 1
ATOM 907 O O . SER A 1 118 ? -7.52 13.547 2.01 1 97.06 118 SER A O 1
ATOM 909 N N . ILE A 1 119 ? -8.188 11.469 1.635 1 97.94 119 ILE A N 1
ATOM 910 C CA . ILE A 1 119 ? -9.516 11.727 2.195 1 97.94 119 ILE A CA 1
ATOM 911 C C . ILE A 1 119 ? -9.391 12.047 3.684 1 97.94 119 ILE A C 1
ATOM 913 O O . ILE A 1 119 ? -9.953 13.031 4.16 1 97.94 119 ILE A O 1
ATOM 917 N N . GLY A 1 120 ? -8.617 11.273 4.379 1 97.69 120 GLY A N 1
ATOM 918 C CA . GLY A 1 120 ? -8.398 11.523 5.797 1 97.69 120 GLY A CA 1
ATOM 919 C C . GLY A 1 120 ? -7.785 12.883 6.074 1 97.69 120 GLY A C 1
ATOM 920 O O . GLY A 1 120 ? -8.203 13.586 6.996 1 97.69 120 GLY A O 1
ATOM 921 N N . ALA A 1 121 ? -6.852 13.258 5.281 1 96.81 121 ALA A N 1
ATOM 922 C CA . ALA A 1 121 ? -6.16 14.531 5.449 1 96.81 121 ALA A CA 1
ATOM 923 C C . ALA A 1 121 ? -7.082 15.703 5.129 1 96.81 121 ALA A C 1
ATOM 925 O O . ALA A 1 121 ? -7.074 16.719 5.832 1 96.81 121 ALA A O 1
ATOM 926 N N . GLU A 1 122 ? -7.812 15.617 4.039 1 96.81 122 GLU A N 1
ATOM 927 C CA . GLU A 1 122 ? -8.68 16.703 3.605 1 96.81 122 GLU A CA 1
ATOM 928 C C . GLU A 1 122 ? -9.797 16.953 4.617 1 96.81 122 GLU A C 1
ATOM 930 O O . GLU A 1 122 ? -10.031 18.094 5.023 1 96.81 122 GLU A O 1
ATOM 935 N N . ILE A 1 123 ? -10.469 15.875 4.98 1 97.81 123 ILE A N 1
ATOM 936 C CA . ILE A 1 123 ? -11.562 16.016 5.934 1 97.81 123 ILE A CA 1
ATOM 937 C C . ILE A 1 123 ? -11.008 16.406 7.301 1 97.81 123 ILE A C 1
ATOM 939 O O . ILE A 1 123 ? -11.609 17.203 8.016 1 97.81 123 ILE A O 1
ATOM 943 N N . GLY A 1 124 ? -9.859 15.836 7.637 1 97.12 124 GLY A N 1
ATOM 944 C CA . GLY A 1 124 ? -9.203 16.234 8.867 1 97.12 124 GLY A CA 1
ATOM 945 C C . GLY A 1 124 ? -8.844 17.719 8.891 1 97.12 124 GLY A C 1
ATOM 946 O O . GLY A 1 124 ? -9.047 18.391 9.898 1 97.12 124 GLY A O 1
ATOM 947 N N . SER A 1 125 ? -8.289 18.203 7.793 1 96.19 125 SER A N 1
ATOM 948 C CA . SER A 1 125 ? -7.957 19.625 7.684 1 96.19 125 SER A CA 1
ATOM 949 C C . SER A 1 125 ? -9.203 20.484 7.812 1 96.19 125 SER A C 1
ATOM 951 O O . SER A 1 125 ? -9.172 21.531 8.477 1 96.19 125 SER A O 1
ATOM 953 N N . MET A 1 126 ? -10.305 20.062 7.18 1 96.44 126 MET A N 1
ATOM 954 C CA . MET A 1 126 ? -11.562 20.797 7.242 1 96.44 126 MET A CA 1
ATOM 955 C C . MET A 1 126 ? -12.125 20.812 8.656 1 96.44 126 MET A C 1
ATOM 957 O O . MET A 1 126 ? -12.742 21.797 9.078 1 96.44 126 MET A O 1
ATOM 961 N N . LYS A 1 127 ? -11.867 19.75 9.336 1 96.25 127 LYS A N 1
ATOM 962 C CA . LYS A 1 127 ? -12.32 19.656 10.719 1 96.25 127 LYS A CA 1
ATOM 963 C C . LYS A 1 127 ? -11.523 20.594 11.625 1 96.25 127 LYS A C 1
ATOM 965 O O . LYS A 1 127 ? -12.102 21.344 12.414 1 96.25 127 LYS A O 1
ATOM 970 N N . VAL A 1 128 ? -10.25 20.609 11.477 1 93.69 128 VAL A N 1
ATOM 971 C CA . VAL A 1 128 ? -9.359 21.375 12.336 1 93.69 128 VAL A CA 1
ATOM 972 C C . VAL A 1 128 ? -9.539 22.859 12.07 1 93.69 128 VAL A C 1
ATOM 974 O O . VAL A 1 128 ? -9.445 23.688 12.984 1 93.69 128 VAL A O 1
ATOM 977 N N . THR A 1 129 ? -9.836 23.234 10.828 1 94 129 THR A N 1
ATOM 978 C CA . THR A 1 129 ? -10.023 24.641 10.469 1 94 129 THR A CA 1
ATOM 979 C C . THR A 1 129 ? -11.484 25.047 10.656 1 94 129 THR A C 1
ATOM 981 O O . THR A 1 129 ? -11.883 26.141 10.227 1 94 129 THR A O 1
ATOM 984 N N . GLU A 1 130 ? -12.367 24.188 11.094 1 94.12 130 GLU A N 1
ATOM 985 C CA . GLU A 1 130 ? -13.758 24.438 11.453 1 94.12 130 GLU A CA 1
ATOM 986 C C . GLU A 1 130 ? -14.609 24.672 10.211 1 94.12 130 GLU A C 1
ATOM 988 O O . GLU A 1 130 ? -15.672 25.297 10.289 1 94.12 130 GLU A O 1
ATOM 993 N N . GLN A 1 131 ? -14.172 24.188 9.156 1 94.25 131 GLN A N 1
ATOM 994 C CA . GLN A 1 131 ? -14.93 24.312 7.922 1 94.25 131 GLN A CA 1
ATOM 995 C C . GLN A 1 131 ? -16.188 23.438 7.965 1 94.25 131 GLN A C 1
ATOM 997 O O . GLN A 1 131 ? -17.219 23.797 7.379 1 94.25 131 GLN A O 1
ATOM 1002 N N . ILE A 1 132 ? -16.125 22.344 8.625 1 94.75 132 ILE A N 1
ATOM 1003 C CA . ILE A 1 132 ? -17.266 21.453 8.734 1 94.75 132 ILE A CA 1
ATOM 1004 C C . ILE A 1 132 ? -18.359 22.109 9.562 1 94.75 132 ILE A C 1
ATOM 1006 O O . ILE A 1 132 ? -19.547 22.062 9.195 1 94.75 132 ILE A O 1
ATOM 1010 N N . ASP A 1 133 ? -17.969 22.75 10.617 1 93.75 133 ASP A N 1
ATOM 1011 C CA . ASP A 1 133 ? -18.922 23.5 11.445 1 93.75 133 ASP A CA 1
ATOM 1012 C C . ASP A 1 133 ? -19.531 24.656 10.664 1 93.75 133 ASP A C 1
ATOM 1014 O O . ASP A 1 133 ? -20.719 24.969 10.828 1 93.75 133 ASP A O 1
ATOM 1018 N N . ALA A 1 134 ? -18.719 25.281 9.859 1 94.06 134 ALA A N 1
ATOM 1019 C CA . ALA A 1 134 ? -19.188 26.406 9.031 1 94.06 134 ALA A CA 1
ATOM 1020 C C . ALA A 1 134 ? -20.234 25.938 8.039 1 94.06 134 ALA A C 1
ATOM 1022 O O . ALA A 1 134 ? -21.188 26.672 7.73 1 94.06 134 ALA A O 1
ATOM 1023 N N . MET A 1 135 ? -20.109 24.688 7.547 1 92.38 135 MET A N 1
ATOM 1024 C CA . MET A 1 135 ? -21.094 24.125 6.625 1 92.38 135 MET A CA 1
ATOM 1025 C C . MET A 1 135 ? -22.422 23.875 7.332 1 92.38 135 MET A C 1
ATOM 1027 O O . MET A 1 135 ? -23.484 24.109 6.762 1 92.38 135 MET A O 1
ATOM 1031 N N . GLU A 1 136 ? -22.328 23.469 8.5 1 89.69 136 GLU A N 1
ATOM 1032 C CA . GLU A 1 136 ? -23.531 23.219 9.281 1 89.69 136 GLU A CA 1
ATOM 1033 C C . GLU A 1 136 ? -24.312 24.5 9.547 1 89.69 136 GLU A C 1
ATOM 1035 O O . GLU A 1 136 ? -25.531 24.516 9.516 1 89.69 136 GLU A O 1
ATOM 1040 N N . VAL A 1 137 ? -23.609 25.516 9.742 1 91.44 137 VAL A N 1
ATOM 1041 C CA . VAL A 1 137 ? -24.219 26.797 10.039 1 91.44 137 VAL A CA 1
ATOM 1042 C C . VAL A 1 137 ? -24.859 27.359 8.773 1 91.44 137 VAL A C 1
ATOM 1044 O O . VAL A 1 137 ? -25.906 28.031 8.836 1 91.44 137 VAL A O 1
ATOM 1047 N N . SER A 1 138 ? -24.375 27.094 7.609 1 90.69 138 SER A N 1
ATOM 1048 C CA . SER A 1 138 ? -24.906 27.562 6.34 1 90.69 138 SER A CA 1
ATOM 1049 C C . SER A 1 138 ? -26.016 26.656 5.832 1 90.69 138 SER A C 1
ATOM 1051 O O . SER A 1 138 ? -26.391 26.703 4.656 1 90.69 138 SER A O 1
ATOM 1053 N N . ALA A 1 139 ? -26.406 25.703 6.633 1 86.75 139 ALA A N 1
ATOM 1054 C CA . ALA A 1 139 ? -27.531 24.828 6.367 1 86.75 139 ALA A CA 1
ATOM 1055 C C . ALA A 1 139 ? -27.188 23.797 5.297 1 86.75 139 ALA A C 1
ATOM 1057 O O . ALA A 1 139 ? -28.047 23.391 4.52 1 86.75 139 ALA A O 1
ATOM 1058 N N . THR A 1 140 ? -25.953 23.625 5.109 1 87.75 140 THR A N 1
ATOM 1059 C CA . THR A 1 140 ? -25.5 22.5 4.285 1 87.75 140 THR A CA 1
ATOM 1060 C C . THR A 1 140 ? -25.219 21.281 5.145 1 87.75 140 THR A C 1
ATOM 1062 O O . THR A 1 140 ? -24.656 21.406 6.234 1 87.75 140 THR A O 1
ATOM 1065 N N . ASN A 1 141 ? -25.656 20.141 4.77 1 92.31 141 ASN A N 1
ATOM 1066 C CA . ASN A 1 141 ? -25.344 18.906 5.484 1 92.31 141 ASN A CA 1
ATOM 1067 C C . ASN A 1 141 ? -23.938 18.422 5.164 1 92.31 141 ASN A C 1
ATOM 1069 O O . ASN A 1 141 ? -23.703 17.781 4.137 1 92.31 141 ASN A O 1
ATOM 1073 N N . PRO A 1 142 ? -23.016 18.688 6.07 1 94.56 142 PRO A N 1
ATOM 1074 C CA . PRO A 1 142 ? -21.625 18.359 5.766 1 94.56 142 PRO A CA 1
ATOM 1075 C C . PRO A 1 142 ? -21.406 16.859 5.57 1 94.56 142 PRO A C 1
ATOM 1077 O O . PRO A 1 142 ? -20.562 16.453 4.754 1 94.56 142 PRO A O 1
ATOM 1080 N N . PHE A 1 143 ? -22.141 16.094 6.273 1 95.88 143 PHE A N 1
ATOM 1081 C CA . PHE A 1 143 ? -21.984 14.648 6.152 1 95.88 143 PHE A CA 1
ATOM 1082 C C . PHE A 1 143 ? -22.328 14.18 4.742 1 95.88 143 PHE A C 1
ATOM 1084 O O . PHE A 1 143 ? -21.609 13.352 4.164 1 95.88 143 PHE A O 1
ATOM 1091 N N . LYS A 1 144 ? -23.328 14.656 4.141 1 95.12 144 LYS A N 1
ATOM 1092 C CA . LYS A 1 144 ? -23.75 14.289 2.787 1 95.12 144 LYS A CA 1
ATOM 1093 C C . LYS A 1 144 ? -22.75 14.781 1.752 1 95.12 144 LYS A C 1
ATOM 1095 O O . LYS A 1 144 ? -22.375 14.047 0.839 1 95.12 144 LYS A O 1
ATOM 1100 N N . PHE A 1 145 ? -22.312 15.977 1.983 1 95.56 145 PHE A N 1
ATOM 1101 C CA . PHE A 1 145 ? -21.453 16.609 0.997 1 95.56 145 PHE A CA 1
ATOM 1102 C C . PHE A 1 145 ? -20.047 16.047 1.06 1 95.56 145 PHE A C 1
ATOM 1104 O O . PHE A 1 145 ? -19.375 15.914 0.032 1 95.56 145 PHE A O 1
ATOM 1111 N N . LEU A 1 146 ? -19.594 15.672 2.225 1 96.94 146 LEU A N 1
ATOM 1112 C CA . LEU A 1 146 ? -18.203 15.273 2.393 1 96.94 146 LEU A CA 1
ATOM 1113 C C . LEU A 1 146 ? -18.078 13.758 2.445 1 96.94 146 LEU A C 1
ATOM 1115 O O . LEU A 1 146 ? -17.188 13.18 1.822 1 96.94 146 LEU A O 1
ATOM 1119 N N . VAL A 1 147 ? -18.953 13.055 3.168 1 97.75 147 VAL A N 1
ATOM 1120 C CA . VAL A 1 147 ? -18.781 11.633 3.461 1 97.75 147 VAL A CA 1
ATOM 1121 C C . VAL A 1 147 ? -19.5 10.797 2.4 1 97.75 147 VAL A C 1
ATOM 1123 O O . VAL A 1 147 ? -18.875 9.961 1.745 1 97.75 147 VAL A O 1
ATOM 1126 N N . VAL A 1 148 ? -20.766 11.094 2.178 1 98.25 148 VAL A N 1
ATOM 1127 C CA . VAL A 1 148 ? -21.562 10.281 1.261 1 98.25 148 VAL A CA 1
ATOM 1128 C C . VAL A 1 148 ? -20.969 10.344 -0.142 1 98.25 148 VAL A C 1
ATOM 1130 O O . VAL A 1 148 ? -20.828 9.32 -0.816 1 98.25 148 VAL A O 1
ATOM 1133 N N . THR A 1 149 ? -20.547 11.516 -0.57 1 98 149 THR A N 1
ATOM 1134 C CA . THR A 1 149 ? -20.047 11.703 -1.93 1 98 149 THR A CA 1
ATOM 1135 C C . THR A 1 149 ? -18.719 10.992 -2.123 1 98 149 THR A C 1
ATOM 1137 O O . THR A 1 149 ? -18.5 10.32 -3.131 1 98 149 THR A O 1
ATOM 1140 N N . ARG A 1 150 ? -17.844 11.094 -1.159 1 98.31 150 ARG A N 1
ATOM 1141 C CA . ARG A 1 150 ? -16.531 10.469 -1.267 1 98.31 150 ARG A CA 1
ATOM 1142 C C . ARG A 1 150 ? -16.641 8.953 -1.176 1 98.31 150 ARG A C 1
ATOM 1144 O O . ARG A 1 150 ? -15.938 8.234 -1.894 1 98.31 150 ARG A O 1
ATOM 1151 N N . VAL A 1 151 ? -17.5 8.461 -0.3 1 98.69 151 VAL A N 1
ATOM 1152 C CA . VAL A 1 151 ? -17.656 7.02 -0.125 1 98.69 151 VAL A CA 1
ATOM 1153 C C . VAL A 1 151 ? -18.25 6.41 -1.391 1 98.69 151 VAL A C 1
ATOM 1155 O O . VAL A 1 151 ? -17.812 5.352 -1.844 1 98.69 151 VAL A O 1
ATOM 1158 N N . LEU A 1 152 ? -19.203 7.055 -1.978 1 98.56 152 LEU A N 1
ATOM 1159 C CA . LEU A 1 152 ? -19.781 6.57 -3.23 1 98.56 152 LEU A CA 1
ATOM 1160 C C . LEU A 1 152 ? -18.734 6.59 -4.344 1 98.56 152 LEU A C 1
ATOM 1162 O O . LEU A 1 152 ? -18.641 5.641 -5.125 1 98.56 152 LEU A O 1
ATOM 1166 N N . ALA A 1 153 ? -18.016 7.652 -4.375 1 98.62 153 ALA A N 1
ATOM 1167 C CA . ALA A 1 153 ? -17 7.785 -5.418 1 98.62 153 ALA A CA 1
ATOM 1168 C C . ALA A 1 153 ? -15.953 6.676 -5.312 1 98.62 153 ALA A C 1
ATOM 1170 O O . ALA A 1 153 ? -15.602 6.043 -6.312 1 98.62 153 ALA A O 1
ATOM 1171 N N . THR A 1 154 ? -15.477 6.426 -4.086 1 98.56 154 THR A N 1
ATOM 1172 C CA . THR A 1 154 ? -14.477 5.375 -3.91 1 98.56 154 THR A CA 1
ATOM 1173 C C . THR A 1 154 ? -15.078 4 -4.191 1 98.56 154 THR A C 1
ATOM 1175 O O . THR A 1 154 ? -14.422 3.137 -4.773 1 98.56 154 THR A O 1
ATOM 1178 N N . THR A 1 155 ? -16.312 3.803 -3.787 1 98.56 155 THR A N 1
ATOM 1179 C CA . THR A 1 155 ? -17 2.525 -3.961 1 98.56 155 THR A CA 1
ATOM 1180 C C . THR A 1 155 ? -17.125 2.174 -5.441 1 98.56 155 THR A C 1
ATOM 1182 O O . THR A 1 155 ? -16.938 1.018 -5.828 1 98.56 155 THR A O 1
ATOM 1185 N N . PHE A 1 156 ? -17.281 3.117 -6.27 1 97.81 156 PHE A N 1
ATOM 1186 C CA . PHE A 1 156 ? -17.516 2.836 -7.684 1 97.81 156 PHE A CA 1
ATOM 1187 C C . PHE A 1 156 ? -16.219 2.951 -8.484 1 97.81 156 PHE A C 1
ATOM 1189 O O . PHE A 1 156 ? -16.031 2.234 -9.469 1 97.81 156 PHE A O 1
ATOM 1196 N N . MET A 1 157 ? -15.359 3.773 -8.07 1 98.31 157 MET A N 1
ATOM 1197 C CA . MET A 1 157 ? -14.164 4.031 -8.867 1 98.31 157 MET A CA 1
ATOM 1198 C C . MET A 1 157 ? -13.109 2.951 -8.625 1 98.31 157 MET A C 1
ATOM 1200 O O . MET A 1 157 ? -12.328 2.635 -9.523 1 98.31 157 MET A O 1
ATOM 1204 N N . ILE A 1 158 ? -13.086 2.357 -7.434 1 98.25 158 ILE A N 1
ATOM 1205 C CA . ILE A 1 158 ? -12.047 1.378 -7.133 1 98.25 158 ILE A CA 1
ATOM 1206 C C . ILE A 1 158 ? -12.227 0.147 -8.016 1 98.25 158 ILE A C 1
ATOM 1208 O O . ILE A 1 158 ? -11.266 -0.363 -8.594 1 98.25 158 ILE A O 1
ATOM 1212 N N . PRO A 1 159 ? -13.484 -0.352 -8.242 1 98.12 159 PRO A N 1
ATOM 1213 C CA . PRO A 1 159 ? -13.656 -1.465 -9.18 1 98.12 159 PRO A CA 1
ATOM 1214 C C . PRO A 1 159 ? -13.211 -1.115 -10.594 1 98.12 159 PRO A C 1
ATOM 1216 O O . PRO A 1 159 ? -12.641 -1.957 -11.297 1 98.12 159 PRO A O 1
ATOM 1219 N N . ILE A 1 160 ? -13.469 0.043 -10.984 1 98.12 160 ILE A N 1
ATOM 1220 C CA . ILE A 1 160 ? -13.047 0.486 -12.305 1 98.12 160 ILE A CA 1
ATOM 1221 C C . ILE A 1 160 ? -11.523 0.505 -12.383 1 98.12 160 ILE A C 1
ATOM 1223 O O . ILE A 1 160 ? -10.938 0.055 -13.375 1 98.12 160 ILE A O 1
ATOM 1227 N N . LEU A 1 161 ? -10.922 0.989 -11.375 1 98.06 161 LEU A N 1
ATOM 1228 C CA . LEU A 1 161 ? -9.469 1.037 -11.32 1 98.06 161 LEU A CA 1
ATOM 1229 C C . LEU A 1 161 ? -8.883 -0.369 -11.273 1 98.06 161 LEU A C 1
ATOM 1231 O O . LEU A 1 161 ? -7.801 -0.615 -11.82 1 98.06 161 LEU A O 1
ATOM 1235 N N . VAL A 1 162 ? -9.562 -1.246 -10.586 1 98.06 162 VAL A N 1
ATOM 1236 C CA . VAL A 1 162 ? -9.102 -2.631 -10.516 1 98.06 162 VAL A CA 1
ATOM 1237 C C . VAL A 1 162 ? -9.125 -3.252 -11.914 1 98.06 162 VAL A C 1
ATOM 1239 O O . VAL A 1 162 ? -8.164 -3.912 -12.32 1 98.06 162 VAL A O 1
ATOM 1242 N N . MET A 1 163 ? -10.18 -3.051 -12.648 1 97.5 163 MET A N 1
ATOM 1243 C CA . MET A 1 163 ? -10.273 -3.566 -14.008 1 97.5 163 MET A CA 1
ATOM 1244 C C . MET A 1 163 ? -9.18 -2.977 -14.891 1 97.5 163 MET A C 1
ATOM 1246 O O . MET A 1 163 ? -8.586 -3.684 -15.711 1 97.5 163 MET A O 1
ATOM 1250 N N . TYR A 1 164 ? -8.961 -1.784 -14.727 1 98 164 TYR A N 1
ATOM 1251 C CA . TYR A 1 164 ? -7.898 -1.115 -15.469 1 98 164 TYR A CA 1
ATOM 1252 C C . TYR A 1 164 ? -6.531 -1.681 -15.102 1 98 164 TYR A C 1
ATOM 1254 O O . TYR A 1 164 ? -5.695 -1.926 -15.977 1 98 164 TYR A O 1
ATOM 1262 N N . THR A 1 165 ? -6.309 -1.823 -13.828 1 97.75 165 THR A N 1
ATOM 1263 C CA . THR A 1 165 ? -5.051 -2.389 -13.344 1 97.75 165 THR A CA 1
ATOM 1264 C C . THR A 1 165 ? -4.836 -3.785 -13.922 1 97.75 165 THR A C 1
ATOM 1266 O O . THR A 1 165 ? -3.721 -4.133 -14.32 1 97.75 165 THR A O 1
ATOM 1269 N N . ASP A 1 166 ? -5.914 -4.57 -13.906 1 97.44 166 ASP A N 1
ATOM 1270 C CA . ASP A 1 166 ? -5.828 -5.91 -14.484 1 97.44 166 ASP A CA 1
ATOM 1271 C C . ASP A 1 166 ? -5.406 -5.852 -15.945 1 97.44 166 ASP A C 1
ATOM 1273 O O . ASP A 1 166 ? -4.551 -6.621 -16.391 1 97.44 166 ASP A O 1
ATOM 1277 N N . PHE A 1 167 ? -6.008 -4.984 -16.625 1 97.5 167 PHE A N 1
ATOM 1278 C CA . PHE A 1 167 ? -5.715 -4.844 -18.031 1 97.5 167 PHE A CA 1
ATOM 1279 C C . PHE A 1 167 ? -4.254 -4.469 -18.25 1 97.5 167 PHE A C 1
ATOM 1281 O O . PHE A 1 167 ? -3.555 -5.098 -19.047 1 97.5 167 PHE A O 1
ATOM 1288 N N . VAL A 1 168 ? -3.791 -3.506 -17.594 1 97.81 168 VAL A N 1
ATOM 1289 C CA . VAL A 1 168 ? -2.426 -3.018 -17.75 1 97.81 168 VAL A CA 1
ATOM 1290 C C . VAL A 1 168 ? -1.438 -4.086 -17.297 1 97.81 168 VAL A C 1
ATOM 1292 O O . VAL A 1 168 ? -0.37 -4.25 -17.891 1 97.81 168 VAL A O 1
ATOM 1295 N N . ALA A 1 169 ? -1.758 -4.723 -16.203 1 97.88 169 ALA A N 1
ATOM 1296 C CA . ALA A 1 169 ? -0.902 -5.793 -15.703 1 97.88 169 ALA A CA 1
ATOM 1297 C C . ALA A 1 169 ? -0.783 -6.922 -16.734 1 97.88 169 ALA A C 1
ATOM 1299 O O . ALA A 1 169 ? 0.297 -7.484 -16.922 1 97.88 169 ALA A O 1
ATOM 1300 N N . LEU A 1 170 ? -1.903 -7.27 -17.375 1 97.62 170 LEU A N 1
ATOM 1301 C CA . LEU A 1 170 ? -1.882 -8.312 -18.406 1 97.62 170 LEU A CA 1
ATOM 1302 C C . LEU A 1 170 ? -1.026 -7.887 -19.594 1 97.62 170 LEU A C 1
ATOM 1304 O O . LEU A 1 170 ? -0.358 -8.719 -20.203 1 97.62 170 LEU A O 1
ATOM 1308 N N . MET A 1 171 ? -1.089 -6.633 -19.922 1 97.69 171 MET A N 1
ATOM 1309 C CA . MET A 1 171 ? -0.237 -6.121 -20.984 1 97.69 171 MET A CA 1
ATOM 1310 C C . MET A 1 171 ? 1.236 -6.242 -20.609 1 97.69 171 MET A C 1
ATOM 1312 O O . MET A 1 171 ? 2.068 -6.574 -21.469 1 97.69 171 MET A O 1
ATOM 1316 N N . GLY A 1 172 ? 1.548 -5.898 -19.375 1 97.31 172 GLY A N 1
ATOM 1317 C CA . GLY A 1 172 ? 2.91 -6.102 -18.906 1 97.31 172 GLY A CA 1
ATOM 1318 C C . GLY A 1 172 ? 3.348 -7.555 -18.953 1 97.31 172 GLY A C 1
ATOM 1319 O O . GLY A 1 172 ? 4.477 -7.855 -19.344 1 97.31 172 GLY A O 1
ATOM 1320 N N . ALA A 1 173 ? 2.457 -8.375 -18.547 1 96.94 173 ALA A N 1
ATOM 1321 C CA . ALA A 1 173 ? 2.738 -9.812 -18.594 1 96.94 173 ALA A CA 1
ATOM 1322 C C . ALA A 1 173 ? 2.979 -10.266 -20.031 1 96.94 173 ALA A C 1
ATOM 1324 O O . ALA A 1 173 ? 3.857 -11.094 -20.281 1 96.94 173 ALA A O 1
ATOM 1325 N N . PHE A 1 174 ? 2.191 -9.758 -20.938 1 97.56 174 PHE A N 1
ATOM 1326 C CA . PHE A 1 174 ? 2.355 -10.102 -22.344 1 97.56 174 PHE A CA 1
ATOM 1327 C C . PHE A 1 174 ? 3.752 -9.734 -22.828 1 97.56 174 PHE A C 1
ATOM 1329 O O . PHE A 1 174 ? 4.402 -10.523 -23.516 1 97.56 174 PHE A O 1
ATOM 1336 N N . LEU A 1 175 ? 4.133 -8.594 -22.5 1 96.06 175 LEU A N 1
ATOM 1337 C CA . LEU A 1 175 ? 5.449 -8.141 -22.938 1 96.06 175 LEU A CA 1
ATOM 1338 C C . LEU A 1 175 ? 6.543 -9.062 -22.391 1 96.06 175 LEU A C 1
ATOM 1340 O O . LEU A 1 175 ? 7.516 -9.352 -23.094 1 96.06 175 LEU A O 1
ATOM 1344 N N . SER A 1 176 ? 6.426 -9.469 -21.219 1 94.31 176 SER A N 1
ATOM 1345 C CA . SER A 1 176 ? 7.41 -10.344 -20.594 1 94.31 176 SER A CA 1
ATOM 1346 C C . SER A 1 176 ? 7.41 -11.727 -21.25 1 94.31 176 SER A C 1
ATOM 1348 O O . SER A 1 176 ? 8.469 -12.297 -21.516 1 94.31 176 SER A O 1
ATOM 1350 N N . VAL A 1 177 ? 6.25 -12.242 -21.5 1 94.25 177 VAL A N 1
ATOM 1351 C CA . VAL A 1 177 ? 6.121 -13.586 -22.078 1 94.25 177 VAL A CA 1
ATOM 1352 C C . VAL A 1 177 ? 6.641 -13.586 -23.516 1 94.25 177 VAL A C 1
ATOM 1354 O O . VAL A 1 177 ? 7.391 -14.484 -23.906 1 94.25 177 VAL A O 1
ATOM 1357 N N . THR A 1 178 ? 6.266 -12.578 -24.297 1 94.38 178 THR A N 1
ATOM 1358 C CA . THR A 1 178 ? 6.629 -12.539 -25.703 1 94.38 178 THR A CA 1
ATOM 1359 C C . THR A 1 178 ? 8.125 -12.281 -25.875 1 94.38 178 THR A C 1
ATOM 1361 O O . THR A 1 178 ? 8.742 -12.758 -26.828 1 94.38 178 THR A O 1
ATOM 1364 N N . SER A 1 179 ? 8.719 -11.586 -25 1 92.12 179 SER A N 1
ATOM 1365 C CA . SER A 1 179 ? 10.141 -11.258 -25.094 1 92.12 179 SER A CA 1
ATOM 1366 C C . SER A 1 179 ? 11.008 -12.508 -24.969 1 92.12 179 SER A C 1
ATOM 1368 O O . SER A 1 179 ? 12.117 -12.562 -25.5 1 92.12 179 SER A O 1
ATOM 1370 N N . ILE A 1 180 ? 10.539 -13.516 -24.391 1 88.38 180 ILE A N 1
ATOM 1371 C CA . ILE A 1 180 ? 11.352 -14.711 -24.156 1 88.38 180 ILE A CA 1
ATOM 1372 C C . ILE A 1 180 ? 10.789 -15.875 -24.969 1 88.38 180 ILE A C 1
ATOM 1374 O O . ILE A 1 180 ? 11.547 -16.609 -25.609 1 88.38 180 ILE A O 1
ATOM 1378 N N . GLU A 1 181 ? 9.477 -16.031 -25 1 89.06 181 GLU A N 1
ATOM 1379 C CA . GLU A 1 181 ? 8.859 -17.203 -25.625 1 89.06 181 GLU A CA 1
ATOM 1380 C C . GLU A 1 181 ? 8.328 -16.875 -27.016 1 89.06 181 GLU A C 1
ATOM 1382 O O . GLU A 1 181 ? 7.906 -17.781 -27.75 1 89.06 181 GLU A O 1
ATOM 1387 N N . ASN A 1 182 ? 8.336 -15.648 -27.438 1 91.31 182 ASN A N 1
ATOM 1388 C CA . ASN A 1 182 ? 7.863 -15.219 -28.75 1 91.31 182 ASN A CA 1
ATOM 1389 C C . ASN A 1 182 ? 6.422 -15.656 -29 1 91.31 182 ASN A C 1
ATOM 1391 O O . ASN A 1 182 ? 6.109 -16.219 -30.047 1 91.31 182 ASN A O 1
ATOM 1395 N N . VAL A 1 183 ? 5.66 -15.531 -28.078 1 92.19 183 VAL A N 1
ATOM 1396 C CA . VAL A 1 183 ? 4.238 -15.844 -28.172 1 92.19 183 VAL A CA 1
ATOM 1397 C C . VAL A 1 183 ? 3.498 -14.688 -28.859 1 92.19 183 VAL A C 1
ATOM 1399 O O . VAL A 1 183 ? 3.762 -13.516 -28.562 1 92.19 183 VAL A O 1
ATOM 1402 N N . SER A 1 184 ? 2.615 -14.977 -29.766 1 94.38 184 SER A N 1
ATOM 1403 C CA . SER A 1 184 ? 1.854 -13.945 -30.469 1 94.38 184 SER A CA 1
ATOM 1404 C C . SER A 1 184 ? 0.794 -13.336 -29.547 1 94.38 184 SER A C 1
ATOM 1406 O O . SER A 1 184 ? 0.396 -13.938 -28.562 1 94.38 184 SER A O 1
ATOM 1408 N N . PHE A 1 185 ? 0.394 -12.133 -29.906 1 95.19 185 PHE A N 1
ATOM 1409 C CA . PHE A 1 185 ? -0.629 -11.406 -29.156 1 95.19 185 PHE A CA 1
ATOM 1410 C C . PHE A 1 185 ? -1.925 -12.203 -29.109 1 95.19 185 PHE A C 1
ATOM 1412 O O . PHE A 1 185 ? -2.543 -12.32 -28.047 1 95.19 185 PHE A O 1
ATOM 1419 N N . THR A 1 186 ? -2.322 -12.805 -30.203 1 95.06 186 THR A N 1
ATOM 1420 C CA . THR A 1 186 ? -3.57 -13.555 -30.297 1 95.06 186 THR A CA 1
ATOM 1421 C C . THR A 1 186 ? -3.512 -14.812 -29.438 1 95.06 186 THR A C 1
ATOM 1423 O O . THR A 1 186 ? -4.449 -15.102 -28.688 1 95.06 186 THR A O 1
ATOM 1426 N N . THR A 1 187 ? -2.445 -15.523 -29.516 1 94.12 187 THR A N 1
ATOM 1427 C CA . THR A 1 187 ? -2.291 -16.75 -28.734 1 94.12 187 THR A CA 1
ATOM 1428 C C . THR A 1 187 ? -2.305 -16.438 -27.25 1 94.12 187 THR A C 1
ATOM 1430 O O . THR A 1 187 ? -2.945 -17.141 -26.469 1 94.12 187 THR A O 1
ATOM 1433 N N . TYR A 1 188 ? -1.582 -15.367 -26.891 1 95.69 188 TYR A N 1
ATOM 1434 C CA . TYR A 1 188 ? -1.516 -14.961 -25.5 1 95.69 188 TYR A CA 1
ATOM 1435 C C . TYR A 1 188 ? -2.904 -14.648 -24.953 1 95.69 188 TYR A C 1
ATOM 1437 O O . TYR A 1 188 ? -3.297 -15.156 -23.906 1 95.69 188 TYR A O 1
ATOM 1445 N N . PHE A 1 189 ? -3.641 -13.898 -25.641 1 94.56 189 PHE A N 1
ATOM 1446 C CA . PHE A 1 189 ? -4.918 -13.438 -25.109 1 94.56 189 PHE A CA 1
ATOM 1447 C C . PHE A 1 189 ? -5.965 -14.539 -25.188 1 94.56 189 PHE A C 1
ATOM 1449 O O . PHE A 1 189 ? -6.918 -14.562 -24.406 1 94.56 189 PHE A O 1
ATOM 1456 N N . VAL A 1 190 ? -5.824 -15.523 -26.078 1 94.44 190 VAL A N 1
ATOM 1457 C CA . VAL A 1 190 ? -6.688 -16.703 -26.078 1 94.44 190 VAL A CA 1
ATOM 1458 C C . VAL A 1 190 ? -6.441 -17.516 -24.812 1 94.44 190 VAL A C 1
ATOM 1460 O O . VAL A 1 190 ? -7.387 -17.922 -24.125 1 94.44 190 VAL A O 1
ATOM 1463 N N . GLN A 1 191 ? -5.18 -17.688 -24.484 1 93.06 191 GLN A N 1
ATOM 1464 C CA . GLN A 1 191 ? -4.824 -18.438 -23.281 1 93.06 191 GLN A CA 1
ATOM 1465 C C . GLN A 1 191 ? -5.32 -17.734 -22.031 1 93.06 191 GLN A C 1
ATOM 1467 O O . GLN A 1 191 ? -5.793 -18.375 -21.094 1 93.06 191 GLN A O 1
ATOM 1472 N N . VAL A 1 192 ? -5.176 -16.406 -22.031 1 93.56 192 VAL A N 1
ATOM 1473 C CA . VAL A 1 192 ? -5.602 -15.594 -20.891 1 93.56 192 VAL A CA 1
ATOM 1474 C C . VAL A 1 192 ? -7.113 -15.711 -20.719 1 93.56 192 VAL A C 1
ATOM 1476 O O . VAL A 1 192 ? -7.59 -16.016 -19.609 1 93.56 192 VAL A O 1
ATOM 1479 N N . PHE A 1 193 ? -7.875 -15.508 -21.781 1 93.44 193 PHE A N 1
ATOM 1480 C CA . PHE A 1 193 ? -9.328 -15.461 -21.688 1 93.44 193 PHE A CA 1
ATOM 1481 C C . PHE A 1 193 ? -9.898 -16.859 -21.438 1 93.44 193 PHE A C 1
ATOM 1483 O O . PHE A 1 193 ? -10.922 -17 -20.75 1 93.44 193 PHE A O 1
ATOM 1490 N N . ASP A 1 194 ? -9.203 -17.891 -21.906 1 92.38 194 ASP A N 1
ATOM 1491 C CA . ASP A 1 194 ? -9.656 -19.266 -21.688 1 92.38 194 ASP A CA 1
ATOM 1492 C C . ASP A 1 194 ? -9.469 -19.688 -20.234 1 92.38 194 ASP A C 1
ATOM 1494 O O . ASP A 1 194 ? -10.141 -20.594 -19.766 1 92.38 194 ASP A O 1
ATOM 1498 N N . SER A 1 195 ? -8.594 -19.016 -19.641 1 90.69 195 SER A N 1
ATOM 1499 C CA . SER A 1 195 ? -8.234 -19.438 -18.297 1 90.69 195 SER A CA 1
ATOM 1500 C C . SER A 1 195 ? -9.07 -18.719 -17.234 1 90.69 195 SER A C 1
ATOM 1502 O O . SER A 1 195 ? -9.164 -19.172 -16.094 1 90.69 195 SER A O 1
ATOM 1504 N N . ILE A 1 196 ? -9.688 -17.578 -17.547 1 92.12 196 ILE A N 1
ATOM 1505 C CA . ILE A 1 196 ? -10.414 -16.75 -16.594 1 92.12 196 ILE A CA 1
ATOM 1506 C C . ILE A 1 196 ? -11.906 -17.062 -16.672 1 92.12 196 ILE A C 1
ATOM 1508 O O . ILE A 1 196 ? -12.508 -17.016 -17.734 1 92.12 196 ILE A O 1
ATOM 1512 N N . SER A 1 197 ? -12.516 -17.406 -15.586 1 90.88 197 SER A N 1
ATOM 1513 C CA . SER A 1 197 ? -13.938 -17.703 -15.531 1 90.88 197 SER A CA 1
ATOM 1514 C C . SER A 1 197 ? -14.758 -16.469 -15.211 1 90.88 197 SER A C 1
ATOM 1516 O O . SER A 1 197 ? -14.211 -15.461 -14.742 1 90.88 197 SER A O 1
ATOM 1518 N N . PHE A 1 198 ? -16.016 -16.531 -15.406 1 91.62 198 PHE A N 1
ATOM 1519 C CA . PHE A 1 198 ? -16.922 -15.438 -15.062 1 91.62 198 PHE A CA 1
ATOM 1520 C C . PHE A 1 198 ? -16.953 -15.211 -13.555 1 91.62 198 PHE A C 1
ATOM 1522 O O . PHE A 1 198 ? -17.094 -14.078 -13.094 1 91.62 198 PHE A O 1
ATOM 1529 N N . LEU A 1 199 ? -16.797 -16.297 -12.875 1 90.62 199 LEU A N 1
ATOM 1530 C CA . LEU A 1 199 ? -16.781 -16.203 -11.414 1 90.62 199 LEU A CA 1
ATOM 1531 C C . LEU A 1 199 ? -15.586 -15.391 -10.938 1 90.62 199 LEU A C 1
ATOM 1533 O O . LEU A 1 199 ? -15.672 -14.656 -9.953 1 90.62 199 LEU A O 1
ATOM 1537 N N . ASP A 1 200 ? -14.445 -15.57 -11.633 1 91.62 200 ASP A N 1
ATOM 1538 C CA . ASP A 1 200 ? -13.242 -14.836 -11.273 1 91.62 200 ASP A CA 1
ATOM 1539 C C . ASP A 1 200 ? -13.445 -13.328 -11.445 1 91.62 200 ASP A C 1
ATOM 1541 O O . ASP A 1 200 ? -13.086 -12.547 -10.562 1 91.62 200 ASP A O 1
ATOM 1545 N N . ILE A 1 201 ? -14.047 -12.969 -12.492 1 93.44 201 ILE A N 1
ATOM 1546 C CA . ILE A 1 201 ? -14.258 -11.562 -12.805 1 93.44 201 ILE A CA 1
ATOM 1547 C C . ILE A 1 201 ? -15.281 -10.969 -11.852 1 93.44 201 ILE A C 1
ATOM 1549 O O . ILE A 1 201 ? -15.062 -9.891 -11.281 1 93.44 201 ILE A O 1
ATOM 1553 N N . PHE A 1 202 ? -16.375 -11.641 -11.617 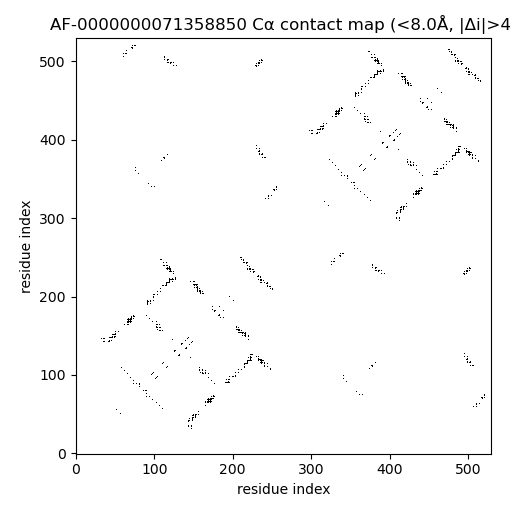1 94.69 202 PHE A N 1
ATOM 1554 C CA . PHE A 1 202 ? -17.438 -11.148 -10.758 1 94.69 202 PHE A CA 1
ATOM 1555 C C . PHE A 1 202 ? -16.969 -11.039 -9.312 1 94.69 202 PHE A C 1
ATOM 1557 O O . PHE A 1 202 ? -17.266 -10.055 -8.633 1 94.69 202 PHE A O 1
ATOM 1564 N N . SER A 1 203 ? -16.312 -12.008 -8.883 1 93.94 203 SER A N 1
ATOM 1565 C CA . SER A 1 203 ? -15.797 -11.977 -7.52 1 93.94 203 SER A CA 1
ATOM 1566 C C . SER A 1 203 ? -14.812 -10.828 -7.332 1 93.94 203 SER A C 1
ATOM 1568 O O . SER A 1 203 ? -14.789 -10.188 -6.277 1 93.94 203 SER A O 1
ATOM 1570 N N . SER A 1 204 ? -13.984 -10.602 -8.344 1 95.25 204 SER A N 1
ATOM 1571 C CA . SER A 1 204 ? -13.023 -9.508 -8.297 1 95.25 204 SER A CA 1
ATOM 1572 C C . SER A 1 204 ? -13.719 -8.148 -8.219 1 95.25 204 SER A C 1
ATOM 1574 O O . SER A 1 204 ? -13.312 -7.277 -7.457 1 95.25 204 SER A O 1
ATOM 1576 N N . ILE A 1 205 ? -14.758 -8.008 -8.938 1 96.31 205 ILE A N 1
ATOM 1577 C CA . ILE A 1 205 ? -15.516 -6.762 -8.961 1 96.31 205 ILE A CA 1
ATOM 1578 C C . ILE A 1 205 ? -16.219 -6.559 -7.621 1 96.31 205 ILE A C 1
ATOM 1580 O O . ILE A 1 205 ? -16.188 -5.469 -7.055 1 96.31 205 ILE A O 1
ATOM 1584 N N . LEU A 1 206 ? -16.797 -7.602 -7.102 1 96.31 206 LEU A N 1
ATOM 1585 C CA . LEU A 1 206 ? -17.531 -7.504 -5.848 1 96.31 206 LEU A CA 1
ATOM 1586 C C . LEU A 1 206 ? -16.594 -7.18 -4.688 1 96.31 206 LEU A C 1
ATOM 1588 O O . LEU A 1 206 ? -16.906 -6.324 -3.855 1 96.31 206 LEU A O 1
ATOM 1592 N N . LYS A 1 207 ? -15.555 -7.887 -4.645 1 96.06 207 LYS A N 1
ATOM 1593 C CA . LYS A 1 207 ? -14.641 -7.602 -3.539 1 96.06 207 LYS A CA 1
ATOM 1594 C C . LYS A 1 207 ? -14.055 -6.195 -3.66 1 96.06 207 LYS A C 1
ATOM 1596 O O . LYS A 1 207 ? -13.828 -5.523 -2.652 1 96.06 207 LYS A O 1
ATOM 1601 N N . SER A 1 208 ? -13.812 -5.715 -4.922 1 97.88 208 SER A N 1
ATOM 1602 C CA . SER A 1 208 ? -13.273 -4.371 -5.105 1 97.88 208 SER A CA 1
ATOM 1603 C C . SER A 1 208 ? -14.289 -3.309 -4.711 1 97.88 208 SER A C 1
ATOM 1605 O O . SER A 1 208 ? -13.922 -2.223 -4.262 1 97.88 208 SER A O 1
ATOM 1607 N N . LEU A 1 209 ? -15.586 -3.602 -4.863 1 98.44 209 LEU A N 1
ATOM 1608 C CA . LEU A 1 209 ? -16.641 -2.713 -4.375 1 98.44 209 LEU A CA 1
ATOM 1609 C C . LEU A 1 209 ? -16.547 -2.545 -2.861 1 98.44 209 LEU A C 1
ATOM 1611 O O . LEU A 1 209 ? -16.641 -1.428 -2.352 1 98.44 209 LEU A O 1
ATOM 1615 N N . VAL A 1 210 ? -16.328 -3.629 -2.25 1 98.44 210 VAL A N 1
ATOM 1616 C CA . VAL A 1 210 ? -16.219 -3.615 -0.794 1 98.44 210 VAL A CA 1
ATOM 1617 C C . VAL A 1 210 ? -14.953 -2.877 -0.369 1 98.44 210 VAL A C 1
ATOM 1619 O O . VAL A 1 210 ? -14.977 -2.088 0.578 1 98.44 210 VAL A O 1
ATOM 1622 N N . PHE A 1 211 ? -13.82 -3.123 -1.095 1 98.62 211 PHE A N 1
ATOM 1623 C CA . PHE A 1 211 ? -12.578 -2.408 -0.829 1 98.62 211 PHE A CA 1
ATOM 1624 C C . PHE A 1 211 ? -12.781 -0.902 -0.954 1 98.62 211 PHE A C 1
ATOM 1626 O O . PHE A 1 211 ? -12.328 -0.136 -0.102 1 98.62 211 PHE A O 1
ATOM 1633 N N . GLY A 1 212 ? -13.484 -0.546 -2.039 1 98.75 212 GLY A N 1
ATOM 1634 C CA . GLY A 1 212 ? -13.734 0.868 -2.266 1 98.75 212 GLY A CA 1
ATOM 1635 C C . GLY A 1 212 ? -14.57 1.51 -1.171 1 98.75 212 GLY A C 1
ATOM 1636 O O . GLY A 1 212 ? -14.273 2.623 -0.732 1 98.75 212 GLY A O 1
ATOM 1637 N N . PHE A 1 213 ? -15.609 0.821 -0.733 1 98.81 213 PHE A N 1
ATOM 1638 C CA . PHE A 1 213 ? -16.438 1.304 0.374 1 98.81 213 PHE A CA 1
ATOM 1639 C C . PHE A 1 213 ? -15.586 1.487 1.63 1 98.81 213 PHE A C 1
ATOM 1641 O O . PHE A 1 213 ? -15.688 2.514 2.307 1 98.81 213 PHE A O 1
ATOM 1648 N N . THR A 1 214 ? -14.742 0.523 1.897 1 98.69 214 THR A N 1
ATOM 1649 C CA . THR A 1 214 ? -13.906 0.523 3.09 1 98.69 214 THR A CA 1
ATOM 1650 C C . THR A 1 214 ? -12.93 1.697 3.066 1 98.69 214 THR A C 1
ATOM 1652 O O . THR A 1 214 ? -12.773 2.4 4.066 1 98.69 214 THR A O 1
ATOM 1655 N N . ILE A 1 215 ? -12.289 1.919 1.949 1 98.62 215 ILE A N 1
ATOM 1656 C CA . ILE A 1 215 ? -11.305 2.99 1.816 1 98.62 215 ILE A CA 1
ATOM 1657 C C . ILE A 1 215 ? -11.977 4.34 2.053 1 98.62 215 ILE A C 1
ATOM 1659 O O . ILE A 1 215 ? -11.477 5.168 2.816 1 98.62 215 ILE A O 1
ATOM 1663 N N . GLY A 1 216 ? -13.133 4.492 1.458 1 98.69 216 GLY A N 1
ATOM 1664 C CA . GLY A 1 216 ? -13.852 5.75 1.599 1 98.69 216 GLY A CA 1
ATOM 1665 C C . GLY A 1 216 ? -14.367 5.988 3.006 1 98.69 216 GLY A C 1
ATOM 1666 O O . GLY A 1 216 ? -14.141 7.055 3.582 1 98.69 216 GLY A O 1
ATOM 1667 N N . ILE A 1 217 ? -15.008 4.984 3.557 1 98.75 217 ILE A N 1
ATOM 1668 C CA . ILE A 1 217 ? -15.68 5.16 4.84 1 98.75 217 ILE A CA 1
ATOM 1669 C C . ILE A 1 217 ? -14.641 5.324 5.949 1 98.75 217 ILE A C 1
ATOM 1671 O O . ILE A 1 217 ? -14.844 6.098 6.887 1 98.75 217 ILE A O 1
ATOM 1675 N N . VAL A 1 218 ? -13.586 4.629 5.871 1 98.44 218 VAL A N 1
ATOM 1676 C CA . VAL A 1 218 ? -12.531 4.715 6.883 1 98.44 218 VAL A CA 1
ATOM 1677 C C . VAL A 1 218 ? -11.844 6.074 6.797 1 98.44 218 VAL A C 1
ATOM 1679 O O . VAL A 1 218 ? -11.586 6.711 7.82 1 98.44 218 VAL A O 1
ATOM 1682 N N . GLY A 1 219 ? -11.523 6.469 5.59 1 98.38 219 GLY A N 1
ATOM 1683 C CA . GLY A 1 219 ? -10.914 7.777 5.418 1 98.38 219 GLY A CA 1
ATOM 1684 C C . GLY A 1 219 ? -11.773 8.906 5.973 1 98.38 219 GLY A C 1
ATOM 1685 O O . GLY A 1 219 ? -11.266 9.781 6.676 1 98.38 219 GLY A O 1
ATOM 1686 N N . CYS A 1 220 ? -13.031 8.891 5.676 1 98.5 220 CYS A N 1
ATOM 1687 C CA . CYS A 1 220 ? -13.953 9.914 6.152 1 98.5 220 CYS A CA 1
ATOM 1688 C C . CYS A 1 220 ? -14.086 9.867 7.668 1 98.5 220 CYS A C 1
ATOM 1690 O O . CYS A 1 220 ? -14.125 10.914 8.328 1 98.5 220 CYS A O 1
ATOM 1692 N N . TYR A 1 221 ? -14.188 8.68 8.172 1 98.31 221 TYR A N 1
ATOM 1693 C CA . TYR A 1 221 ? -14.352 8.508 9.609 1 98.31 221 TYR A CA 1
ATOM 1694 C C . TYR A 1 221 ? -13.156 9.07 10.367 1 98.31 221 TYR A C 1
ATOM 1696 O O . TYR A 1 221 ? -13.328 9.828 11.336 1 98.31 221 TYR A O 1
ATOM 1704 N N . LYS A 1 222 ? -12 8.711 9.984 1 97.75 222 LYS A N 1
ATOM 1705 C CA . LYS A 1 222 ? -10.797 9.164 10.672 1 97.75 222 LYS A CA 1
ATOM 1706 C C . LYS A 1 222 ? -10.594 10.664 10.477 1 97.75 222 LYS A C 1
ATOM 1708 O O . LYS A 1 222 ? -10.109 11.352 11.383 1 97.75 222 LYS A O 1
ATOM 1713 N N . GLY A 1 223 ? -10.953 11.141 9.297 1 97.38 223 GLY A N 1
ATOM 1714 C CA . GLY A 1 223 ? -10.898 12.57 9.07 1 97.38 223 GLY A CA 1
ATOM 1715 C C . GLY A 1 223 ? -11.883 13.352 9.93 1 97.38 223 GLY A C 1
ATOM 1716 O O . GLY A 1 223 ? -11.508 14.328 10.578 1 97.38 223 GLY A O 1
ATOM 1717 N N . TYR A 1 224 ? -13.102 12.859 9.992 1 96.62 224 TYR A N 1
ATOM 1718 C CA . TYR A 1 224 ? -14.172 13.516 10.727 1 96.62 224 TYR A CA 1
ATOM 1719 C C . TYR A 1 224 ? -13.875 13.539 12.219 1 96.62 224 TYR A C 1
ATOM 1721 O O . TYR A 1 224 ? -14.391 14.391 12.953 1 96.62 224 TYR A O 1
ATOM 1729 N N . ASN A 1 225 ? -13.062 12.625 12.672 1 95.5 225 ASN A N 1
ATOM 1730 C CA . ASN A 1 225 ? -12.766 12.508 14.094 1 95.5 225 ASN A CA 1
ATOM 1731 C C . ASN A 1 225 ? -11.312 12.875 14.391 1 95.5 225 ASN A C 1
ATOM 1733 O O . ASN A 1 225 ? -10.734 12.391 15.359 1 95.5 225 ASN A O 1
ATOM 1737 N N . SER A 1 226 ? -10.805 13.711 13.484 1 94.75 226 SER A N 1
ATOM 1738 C CA . SER A 1 226 ? -9.422 14.141 13.641 1 94.75 226 SER A CA 1
ATOM 1739 C C . SER A 1 226 ? -9.234 14.977 14.906 1 94.75 226 SER A C 1
ATOM 1741 O O . SER A 1 226 ? -10.133 15.734 15.281 1 94.75 226 SER A O 1
ATOM 1743 N N . SER A 1 227 ? -8.07 14.797 15.5 1 92.44 227 SER A N 1
ATOM 1744 C CA . SER A 1 227 ? -7.723 15.625 16.656 1 92.44 227 SER A CA 1
ATOM 1745 C C . SER A 1 227 ? -7.328 17.031 16.219 1 92.44 227 SER A C 1
ATOM 1747 O O . SER A 1 227 ? -7.25 17.312 15.023 1 92.44 227 SER A O 1
ATOM 1749 N N . LYS A 1 228 ? -7.035 17.875 17.156 1 89.75 228 LYS A N 1
ATOM 1750 C CA . LYS A 1 228 ? -6.777 19.281 16.891 1 89.75 228 LYS A CA 1
ATOM 1751 C C . LYS A 1 228 ? -5.348 19.5 16.406 1 89.75 228 LYS A C 1
ATOM 1753 O O . LYS A 1 228 ? -4.465 18.688 16.672 1 89.75 228 LYS A O 1
ATOM 1758 N N . GLY A 1 229 ? -5.203 20.578 15.602 1 90.81 229 GLY A N 1
ATOM 1759 C CA . GLY A 1 229 ? -3.875 21.016 15.195 1 90.81 229 GLY A CA 1
ATOM 1760 C C . GLY A 1 229 ? -3.385 20.312 13.938 1 90.81 229 GLY A C 1
ATOM 1761 O O . GLY A 1 229 ? -4.039 19.391 13.438 1 90.81 229 GLY A O 1
ATOM 1762 N N . THR A 1 230 ? -2.232 20.766 13.484 1 91.75 230 THR A N 1
ATOM 1763 C CA . THR A 1 230 ? -1.645 20.234 12.258 1 91.75 230 THR A CA 1
ATOM 1764 C C . THR A 1 230 ? -1.265 18.766 12.438 1 91.75 230 THR A C 1
ATOM 1766 O O . THR A 1 230 ? -1.388 17.969 11.508 1 91.75 230 THR A O 1
ATOM 1769 N N . GLU A 1 231 ? -0.9 18.438 13.625 1 92.94 231 GLU A N 1
ATOM 1770 C CA . GLU A 1 231 ? -0.557 17.047 13.914 1 92.94 231 GLU A CA 1
ATOM 1771 C C . GLU A 1 231 ? -1.774 16.141 13.773 1 92.94 231 GLU A C 1
ATOM 1773 O O . GLU A 1 231 ? -1.647 14.984 13.375 1 92.94 231 GLU A O 1
ATOM 1778 N N . GLY A 1 232 ? -2.908 16.703 14.117 1 95.19 232 GLY A N 1
ATOM 1779 C CA . GLY A 1 232 ? -4.148 15.945 14 1 95.19 232 GLY A CA 1
ATOM 1780 C C . GLY A 1 232 ? -4.465 15.531 12.578 1 95.19 232 GLY A C 1
ATOM 1781 O O . GLY A 1 232 ? -4.957 14.422 12.344 1 95.19 232 GLY A O 1
ATOM 1782 N N . VAL A 1 233 ? -4.145 16.391 11.641 1 96.25 233 VAL A N 1
ATOM 1783 C CA . VAL A 1 233 ? -4.387 16.125 10.227 1 96.25 233 VAL A CA 1
ATOM 1784 C C . VAL A 1 233 ? -3.494 14.969 9.766 1 96.25 233 VAL A C 1
ATOM 1786 O O . VAL A 1 233 ? -3.949 14.062 9.062 1 96.25 233 VAL A O 1
ATOM 1789 N N . GLY A 1 234 ? -2.287 14.992 10.203 1 95.12 234 GLY A N 1
ATOM 1790 C CA . GLY A 1 234 ? -1.363 13.922 9.875 1 95.12 234 GLY A CA 1
ATOM 1791 C C . GLY A 1 234 ? -1.76 12.586 10.477 1 95.12 234 GLY A C 1
ATOM 1792 O O . GLY A 1 234 ? -1.655 11.547 9.82 1 95.12 234 GLY A O 1
ATOM 1793 N N . LYS A 1 235 ? -2.182 12.648 11.672 1 95.69 235 LYS A N 1
ATOM 1794 C CA . LYS A 1 235 ? -2.623 11.43 12.336 1 95.69 235 LYS A CA 1
ATOM 1795 C C . LYS A 1 235 ? -3.857 10.844 11.656 1 95.69 235 LYS A C 1
ATOM 1797 O O . LYS A 1 235 ? -3.992 9.625 11.547 1 95.69 235 LYS A O 1
ATOM 1802 N N . ALA A 1 236 ? -4.73 11.711 11.25 1 97.06 236 ALA A N 1
ATOM 1803 C CA . ALA A 1 236 ? -5.93 11.258 10.547 1 97.06 236 ALA A CA 1
ATOM 1804 C C . ALA A 1 236 ? -5.574 10.602 9.219 1 97.06 236 ALA A C 1
ATOM 1806 O O . ALA A 1 236 ? -6.137 9.57 8.859 1 97.06 236 ALA A O 1
ATOM 1807 N N . ALA A 1 237 ? -4.684 11.188 8.492 1 96.69 237 ALA A N 1
ATOM 1808 C CA . ALA A 1 237 ? -4.219 10.641 7.223 1 96.69 237 ALA A CA 1
ATOM 1809 C C . ALA A 1 237 ? -3.594 9.258 7.422 1 96.69 237 ALA A C 1
ATOM 1811 O O . ALA A 1 237 ? -3.928 8.312 6.707 1 96.69 237 ALA A O 1
ATOM 1812 N N . ASN A 1 238 ? -2.738 9.133 8.398 1 95.94 238 ASN A N 1
ATOM 1813 C CA . ASN A 1 238 ? -2.047 7.875 8.672 1 95.94 238 ASN A CA 1
ATOM 1814 C C . ASN A 1 238 ? -3.012 6.793 9.148 1 95.94 238 ASN A C 1
ATOM 1816 O O . ASN A 1 238 ? -2.93 5.645 8.719 1 95.94 238 ASN A O 1
ATOM 1820 N N . ALA A 1 239 ? -3.879 7.188 10 1 96.62 239 ALA A N 1
ATOM 1821 C CA . ALA A 1 239 ? -4.84 6.227 10.547 1 96.62 239 ALA A CA 1
ATOM 1822 C C . ALA A 1 239 ? -5.773 5.711 9.453 1 96.62 239 ALA A C 1
ATOM 1824 O O . ALA A 1 239 ? -6.195 4.551 9.484 1 96.62 239 ALA A O 1
ATOM 1825 N N . SER A 1 240 ? -6.113 6.602 8.539 1 97.62 240 SER A N 1
ATOM 1826 C CA . SER A 1 240 ? -6.938 6.191 7.406 1 97.62 240 SER A CA 1
ATOM 1827 C C . SER A 1 240 ? -6.266 5.082 6.605 1 97.62 240 SER A C 1
ATOM 1829 O O . SER A 1 240 ? -6.902 4.086 6.258 1 97.62 240 SER A O 1
ATOM 1831 N N . VAL A 1 241 ? -5.004 5.207 6.371 1 97 241 VAL A N 1
ATOM 1832 C CA . VAL A 1 241 ? -4.234 4.246 5.59 1 97 241 VAL A CA 1
ATOM 1833 C C . VAL A 1 241 ? -4.148 2.92 6.34 1 97 241 VAL A C 1
ATOM 1835 O O . VAL A 1 241 ? -4.508 1.869 5.801 1 97 241 VAL A O 1
ATOM 1838 N N . VAL A 1 242 ? -3.734 2.969 7.566 1 96.31 242 VAL A N 1
ATOM 1839 C CA . VAL A 1 242 ? -3.463 1.788 8.383 1 96.31 242 VAL A CA 1
ATOM 1840 C C . VAL A 1 242 ? -4.742 0.972 8.555 1 96.31 242 VAL A C 1
ATOM 1842 O O . VAL A 1 242 ? -4.75 -0.239 8.32 1 96.31 242 VAL A O 1
ATOM 1845 N N . LEU A 1 243 ? -5.797 1.61 8.867 1 96.62 243 LEU A N 1
ATOM 1846 C CA . LEU A 1 243 ? -7.047 0.908 9.133 1 96.62 243 LEU A CA 1
ATOM 1847 C C . LEU A 1 243 ? -7.648 0.36 7.844 1 96.62 243 LEU A C 1
ATOM 1849 O O . LEU A 1 243 ? -8.195 -0.746 7.828 1 96.62 243 LEU A O 1
ATOM 1853 N N . ALA A 1 244 ? -7.547 1.17 6.809 1 97.88 244 ALA A N 1
ATOM 1854 C CA . ALA A 1 244 ? -8.062 0.69 5.527 1 97.88 244 ALA A CA 1
ATOM 1855 C C . ALA A 1 244 ? -7.316 -0.558 5.066 1 97.88 244 ALA A C 1
ATOM 1857 O O . ALA A 1 244 ? -7.934 -1.542 4.652 1 97.88 244 ALA A O 1
ATOM 1858 N N . MET A 1 245 ? -5.969 -0.554 5.133 1 96 245 MET A N 1
ATOM 1859 C CA . MET A 1 245 ? -5.184 -1.709 4.707 1 96 245 MET A CA 1
ATOM 1860 C C . MET A 1 245 ? -5.504 -2.93 5.562 1 96 245 MET A C 1
ATOM 1862 O O . MET A 1 245 ? -5.625 -4.043 5.047 1 96 245 MET A O 1
ATOM 1866 N N . PHE A 1 246 ? -5.648 -2.674 6.793 1 95.5 246 PHE A N 1
ATOM 1867 C CA . PHE A 1 246 ? -5.988 -3.744 7.723 1 95.5 246 PHE A CA 1
ATOM 1868 C C . PHE A 1 246 ? -7.312 -4.391 7.344 1 95.5 246 PHE A C 1
ATOM 1870 O O . PHE A 1 246 ? -7.41 -5.617 7.258 1 95.5 246 PHE A O 1
ATOM 1877 N N . LEU A 1 247 ? -8.289 -3.625 7.133 1 96.94 247 LEU A N 1
ATOM 1878 C CA . LEU A 1 247 ? -9.625 -4.125 6.828 1 96.94 247 LEU A CA 1
ATOM 1879 C C . LEU A 1 247 ? -9.656 -4.762 5.441 1 96.94 247 LEU A C 1
ATOM 1881 O O . LEU A 1 247 ? -10.391 -5.73 5.219 1 96.94 247 LEU A O 1
ATOM 1885 N N . ILE A 1 248 ? -8.906 -4.23 4.52 1 97.06 248 ILE A N 1
ATOM 1886 C CA . ILE A 1 248 ? -8.859 -4.762 3.162 1 97.06 248 ILE A CA 1
ATOM 1887 C C . ILE A 1 248 ? -8.344 -6.203 3.191 1 97.06 248 ILE A C 1
ATOM 1889 O O . ILE A 1 248 ? -8.883 -7.07 2.498 1 97.06 248 ILE A O 1
ATOM 1893 N N . PHE A 1 249 ? -7.375 -6.48 3.996 1 95.94 249 PHE A N 1
ATOM 1894 C CA . PHE A 1 249 ? -6.836 -7.836 4.062 1 95.94 249 PHE A CA 1
ATOM 1895 C C . PHE A 1 249 ? -7.84 -8.781 4.707 1 95.94 249 PHE A C 1
ATOM 1897 O O . PHE A 1 249 ? -7.949 -9.945 4.312 1 95.94 249 PHE A O 1
ATOM 1904 N N . ILE A 1 250 ? -8.508 -8.297 5.684 1 96.06 250 ILE A N 1
ATOM 1905 C CA . ILE A 1 250 ? -9.555 -9.117 6.297 1 96.06 250 ILE A CA 1
ATOM 1906 C C . ILE A 1 250 ? -10.648 -9.406 5.273 1 96.06 250 ILE A C 1
ATOM 1908 O O . ILE A 1 250 ? -11.125 -10.539 5.172 1 96.06 250 ILE A O 1
ATOM 1912 N N . GLU A 1 251 ? -11.039 -8.375 4.578 1 96.81 251 GLU A N 1
ATOM 1913 C CA . GLU A 1 251 ? -12.055 -8.531 3.543 1 96.81 251 GLU A CA 1
ATOM 1914 C C . GLU A 1 251 ? -11.594 -9.5 2.459 1 96.81 251 GLU A C 1
ATOM 1916 O O . GLU A 1 251 ? -12.398 -10.266 1.92 1 96.81 251 GLU A O 1
ATOM 1921 N N . GLU A 1 252 ? -10.328 -9.398 2.123 1 95.06 252 GLU A N 1
ATOM 1922 C CA . GLU A 1 252 ? -9.766 -10.312 1.128 1 95.06 252 GLU A CA 1
ATOM 1923 C C . GLU A 1 252 ? -9.898 -11.766 1.58 1 95.06 252 GLU A C 1
ATOM 1925 O O . GLU A 1 252 ? -10.242 -12.641 0.784 1 95.06 252 GLU A O 1
ATOM 1930 N N . LEU A 1 253 ? -9.586 -12.023 2.785 1 94.31 253 LEU A N 1
ATOM 1931 C CA . LEU A 1 253 ? -9.68 -13.367 3.34 1 94.31 253 LEU A CA 1
ATOM 1932 C C . LEU A 1 253 ? -11.125 -13.859 3.322 1 94.31 253 LEU A C 1
ATOM 1934 O O . LEU A 1 253 ? -11.383 -15.016 2.971 1 94.31 253 LEU A O 1
ATOM 1938 N N . LEU A 1 254 ? -12.023 -13 3.666 1 95.12 254 LEU A N 1
ATOM 1939 C CA . LEU A 1 254 ? -13.438 -13.367 3.695 1 95.12 254 LEU A CA 1
ATOM 1940 C C . LEU A 1 254 ? -13.961 -13.617 2.285 1 95.12 254 LEU A C 1
ATOM 1942 O O . LEU A 1 254 ? -14.711 -14.57 2.059 1 95.12 254 LEU A O 1
ATOM 1946 N N . ALA A 1 255 ? -13.602 -12.719 1.409 1 93.62 255 ALA A N 1
ATOM 1947 C CA . ALA A 1 255 ? -14.008 -12.891 0.017 1 93.62 255 ALA A CA 1
ATOM 1948 C C . ALA A 1 255 ? -13.508 -14.219 -0.544 1 93.62 255 ALA A C 1
ATOM 1950 O O . ALA A 1 255 ? -14.219 -14.891 -1.297 1 93.62 255 ALA A O 1
ATOM 1951 N N . LEU A 1 256 ? -12.305 -14.578 -0.241 1 90.5 256 LEU A N 1
ATOM 1952 C CA . LEU A 1 256 ? -11.719 -15.828 -0.702 1 90.5 256 LEU A CA 1
ATOM 1953 C C . LEU A 1 256 ? -12.508 -17.016 -0.171 1 90.5 256 LEU A C 1
ATOM 1955 O O . LEU A 1 256 ? -12.734 -17.984 -0.898 1 90.5 256 LEU A O 1
ATOM 1959 N N . GLN A 1 257 ? -12.891 -16.984 1.078 1 90.31 257 GLN A N 1
ATOM 1960 C CA . GLN A 1 257 ? -13.664 -18.062 1.678 1 90.31 257 GLN A CA 1
ATOM 1961 C C . GLN A 1 257 ? -15.023 -18.219 1.003 1 90.31 257 GLN A C 1
ATOM 1963 O O . GLN A 1 257 ? -15.484 -19.328 0.761 1 90.31 257 GLN A O 1
ATOM 1968 N N . ILE A 1 258 ? -15.586 -17.109 0.687 1 91.38 258 ILE A N 1
ATOM 1969 C CA . ILE A 1 258 ? -16.891 -17.125 0.051 1 91.38 258 ILE A CA 1
ATOM 1970 C C . ILE A 1 258 ? -16.781 -17.703 -1.359 1 91.38 258 ILE A C 1
ATOM 1972 O O . ILE A 1 258 ? -17.594 -18.531 -1.764 1 91.38 258 ILE A O 1
ATOM 1976 N N . VAL A 1 259 ? -15.797 -17.297 -2.064 1 88.06 259 VAL A N 1
ATOM 1977 C CA . VAL A 1 259 ? -15.602 -17.734 -3.439 1 88.06 259 VAL A CA 1
ATOM 1978 C C . VAL A 1 259 ? -15.266 -19.234 -3.453 1 88.06 259 VAL A C 1
ATOM 1980 O O . VAL A 1 259 ? -15.75 -19.969 -4.312 1 88.06 259 VAL A O 1
ATOM 1983 N N . ASN A 1 260 ? -14.414 -19.688 -2.523 1 85.19 260 ASN A N 1
ATOM 1984 C CA . ASN A 1 260 ? -14.078 -21.094 -2.428 1 85.19 260 ASN A CA 1
ATOM 1985 C C . ASN A 1 260 ? -15.312 -21.938 -2.107 1 85.19 260 ASN A C 1
ATOM 1987 O O . ASN A 1 260 ? -15.438 -23.062 -2.598 1 85.19 260 ASN A O 1
ATOM 1991 N N . PHE A 1 261 ? -16.172 -21.453 -1.294 1 85.06 261 PHE A N 1
ATOM 1992 C CA . PHE A 1 261 ? -17.406 -22.156 -0.95 1 85.06 261 PHE A CA 1
ATOM 1993 C C . PHE A 1 261 ? -18.312 -22.297 -2.174 1 85.06 261 PHE A C 1
ATOM 1995 O O . PHE A 1 261 ? -18.906 -23.359 -2.383 1 85.06 261 PHE A O 1
ATOM 2002 N N . ILE A 1 262 ? -18.359 -21.281 -2.998 1 84.31 262 ILE A N 1
ATOM 2003 C CA . ILE A 1 262 ? -19.203 -21.297 -4.195 1 84.31 262 ILE A CA 1
ATOM 2004 C C . ILE A 1 262 ? -18.594 -22.25 -5.23 1 84.31 262 ILE A C 1
ATOM 2006 O O . ILE A 1 262 ? -19.328 -22.953 -5.938 1 84.31 262 ILE A O 1
ATOM 2010 N N . ARG A 1 263 ? -17.312 -22.266 -5.316 1 80.25 263 ARG A N 1
ATOM 2011 C CA . ARG A 1 263 ? -16.625 -23.141 -6.273 1 80.25 263 ARG A CA 1
ATOM 2012 C C . ARG A 1 263 ? -16.812 -24.609 -5.91 1 80.25 263 ARG A C 1
ATOM 2014 O O . ARG A 1 263 ? -16.875 -25.469 -6.793 1 80.25 263 ARG A O 1
ATOM 2021 N N . LEU A 1 264 ? -16.891 -24.906 -4.668 1 74.88 264 LEU A N 1
ATOM 2022 C CA . LEU A 1 264 ? -17.031 -26.281 -4.207 1 74.88 264 LEU A CA 1
ATOM 2023 C C . LEU A 1 264 ? -18.5 -26.703 -4.23 1 74.88 264 LEU A C 1
ATOM 2025 O O . LEU A 1 264 ? -18.812 -27.906 -4.219 1 74.88 264 LEU A O 1
ATOM 2029 N N . SER A 1 265 ? -19.391 -25.781 -4.227 1 66.38 265 SER A N 1
ATOM 2030 C CA . SER A 1 265 ? -20.797 -26.125 -4.277 1 66.38 265 SER A CA 1
ATOM 2031 C C . SER A 1 265 ? -21.266 -26.359 -5.711 1 66.38 265 SER A C 1
ATOM 2033 O O . SER A 1 265 ? -22.109 -27.219 -5.961 1 66.38 265 SER A O 1
ATOM 2035 N N . MET B 1 1 ? 18.812 53.844 -14.688 1 30.78 1 MET B N 1
ATOM 2036 C CA . MET B 1 1 ? 19.359 52.5 -14.758 1 30.78 1 MET B CA 1
ATOM 2037 C C . MET B 1 1 ? 18.25 51.469 -14.859 1 30.78 1 MET B C 1
ATOM 2039 O O . MET B 1 1 ? 17.375 51.406 -13.984 1 30.78 1 MET B O 1
ATOM 2043 N N . ALA B 1 2 ? 17.812 50.875 -16.125 1 35.66 2 ALA B N 1
ATOM 2044 C CA . ALA B 1 2 ? 16.719 50.125 -16.734 1 35.66 2 ALA B CA 1
ATOM 2045 C C . ALA B 1 2 ? 16.562 48.75 -16.078 1 35.66 2 ALA B C 1
ATOM 2047 O O . ALA B 1 2 ? 17.547 48.125 -15.727 1 35.66 2 ALA B O 1
ATOM 2048 N N . ASN B 1 3 ? 15.438 48.469 -15.406 1 30.17 3 ASN B N 1
ATOM 2049 C CA . ASN B 1 3 ? 14.836 47.281 -14.805 1 30.17 3 ASN B CA 1
ATOM 2050 C C . ASN B 1 3 ? 14.922 46.062 -15.727 1 30.17 3 ASN B C 1
ATOM 2052 O O . ASN B 1 3 ? 14.031 45.844 -16.547 1 30.17 3 ASN B O 1
ATOM 2056 N N . GLN B 1 4 ? 16.094 45.75 -16.516 1 34.28 4 GLN B N 1
ATOM 2057 C CA . GLN B 1 4 ? 16.125 44.531 -17.312 1 34.28 4 GLN B CA 1
ATOM 2058 C C . GLN B 1 4 ? 15.641 43.344 -16.5 1 34.28 4 GLN B C 1
ATOM 2060 O O . GLN B 1 4 ? 16.328 42.906 -15.57 1 34.28 4 GLN B O 1
ATOM 2065 N N . SER B 1 5 ? 14.383 43.281 -16.078 1 36.34 5 SER B N 1
ATOM 2066 C CA . SER B 1 5 ? 13.672 42.125 -15.586 1 36.34 5 SER B CA 1
ATOM 2067 C C . SER B 1 5 ? 14.141 40.844 -16.281 1 36.34 5 SER B C 1
ATOM 2069 O O . SER B 1 5 ? 13.93 40.688 -17.484 1 36.34 5 SER B O 1
ATOM 2071 N N . GLY B 1 6 ? 15.43 40.5 -16.125 1 37.06 6 GLY B N 1
ATOM 2072 C CA . GLY B 1 6 ? 16.062 39.312 -16.719 1 37.06 6 GLY B CA 1
ATOM 2073 C C . GLY B 1 6 ? 15.109 38.156 -16.844 1 37.06 6 GLY B C 1
ATOM 2074 O O . GLY B 1 6 ? 14.438 37.781 -15.875 1 37.06 6 GLY B O 1
ATOM 2075 N N . ASN B 1 7 ? 14.438 38.031 -17.969 1 40.41 7 ASN B N 1
ATOM 2076 C CA . ASN B 1 7 ? 13.797 36.875 -18.594 1 40.41 7 ASN B CA 1
ATOM 2077 C C . ASN B 1 7 ? 14.492 35.562 -18.203 1 40.41 7 ASN B C 1
ATOM 2079 O O . ASN B 1 7 ? 15.586 35.281 -18.672 1 40.41 7 ASN B O 1
ATOM 2083 N N . ARG B 1 8 ? 14.711 35.219 -16.938 1 43.12 8 ARG B N 1
ATOM 2084 C CA . ARG B 1 8 ? 15.164 33.875 -16.672 1 43.12 8 ARG B CA 1
ATOM 2085 C C . ARG B 1 8 ? 14.625 32.906 -17.703 1 43.12 8 ARG B C 1
ATOM 2087 O O . ARG B 1 8 ? 13.414 32.75 -17.844 1 43.12 8 ARG B O 1
ATOM 2094 N N . ALA B 1 9 ? 15.148 32.688 -18.875 1 43.59 9 ALA B N 1
ATOM 2095 C CA . ALA B 1 9 ? 15.062 31.797 -20.031 1 43.59 9 ALA B CA 1
ATOM 2096 C C . ALA B 1 9 ? 14.625 30.391 -19.609 1 43.59 9 ALA B C 1
ATOM 2098 O O . ALA B 1 9 ? 15.234 29.797 -18.719 1 43.59 9 ALA B O 1
ATOM 2099 N N . ASN B 1 10 ? 13.391 30.031 -19.594 1 55.06 10 ASN B N 1
ATOM 2100 C CA . ASN B 1 10 ? 12.922 28.641 -19.578 1 55.06 10 ASN B CA 1
ATOM 2101 C C . ASN B 1 10 ? 13.836 27.734 -20.375 1 55.06 10 ASN B C 1
ATOM 2103 O O . ASN B 1 10 ? 14.141 28.016 -21.531 1 55.06 10 ASN B O 1
ATOM 2107 N N . PHE B 1 11 ? 14.812 27.141 -19.828 1 57.94 11 PHE B N 1
ATOM 2108 C CA . PHE B 1 11 ? 15.711 26.25 -20.547 1 57.94 11 PHE B CA 1
ATOM 2109 C C . PHE B 1 11 ? 14.953 25.469 -21.625 1 57.94 11 PHE B C 1
ATOM 2111 O O . PHE B 1 11 ? 15.406 25.391 -22.766 1 57.94 11 PHE B O 1
ATOM 2118 N N . ILE B 1 12 ? 13.844 24.797 -21.375 1 65.12 12 ILE B N 1
ATOM 2119 C CA . ILE B 1 12 ? 13.039 24.125 -22.391 1 65.12 12 ILE B CA 1
ATOM 2120 C C . ILE B 1 12 ? 11.594 24.641 -22.328 1 65.12 12 ILE B C 1
ATOM 2122 O O . ILE B 1 12 ? 11.125 25.312 -23.25 1 65.12 12 ILE B O 1
ATOM 2126 N N . SER B 1 13 ? 10.742 24.031 -21.469 1 70.62 13 SER B N 1
ATOM 2127 C CA . SER B 1 13 ? 9.375 24.453 -21.172 1 70.62 13 SER B CA 1
ATOM 2128 C C . SER B 1 13 ? 9.172 24.672 -19.672 1 70.62 13 SER B C 1
ATOM 2130 O O . SER B 1 13 ? 9.836 24.047 -18.859 1 70.62 13 SER B O 1
ATOM 2132 N N . PRO B 1 14 ? 8.5 25.688 -19.359 1 72.06 14 PRO B N 1
ATOM 2133 C CA . PRO B 1 14 ? 8.281 25.969 -17.953 1 72.06 14 PRO B CA 1
ATOM 2134 C C . PRO B 1 14 ? 7.957 24.719 -17.141 1 72.06 14 PRO B C 1
ATOM 2136 O O . PRO B 1 14 ? 8.414 24.578 -16 1 72.06 14 PRO B O 1
ATOM 2139 N N . LYS B 1 15 ? 7.195 23.812 -17.609 1 74.88 15 LYS B N 1
ATOM 2140 C CA . LYS B 1 15 ? 6.84 22.578 -16.922 1 74.88 15 LYS B CA 1
ATOM 2141 C C . LYS B 1 15 ? 8.062 21.672 -16.734 1 74.88 15 LYS B C 1
ATOM 2143 O O . LYS B 1 15 ? 8.266 21.109 -15.664 1 74.88 15 LYS B O 1
ATOM 2148 N N . ILE B 1 16 ? 8.805 21.562 -17.734 1 74.06 16 ILE B N 1
ATOM 2149 C CA . ILE B 1 16 ? 10 20.734 -17.703 1 74.06 16 ILE B CA 1
ATOM 2150 C C . ILE B 1 16 ? 11.031 21.344 -16.75 1 74.06 16 ILE B C 1
ATOM 2152 O O . ILE B 1 16 ? 11.711 20.625 -16.016 1 74.06 16 ILE B O 1
ATOM 2156 N N . ASP B 1 17 ? 11.078 22.594 -16.766 1 75.12 17 ASP B N 1
ATOM 2157 C CA . ASP B 1 17 ? 12.023 23.281 -15.898 1 75.12 17 ASP B CA 1
ATOM 2158 C C . ASP B 1 17 ? 11.672 23.078 -14.43 1 75.12 17 ASP B C 1
ATOM 2160 O O . ASP B 1 17 ? 12.555 22.875 -13.594 1 75.12 17 ASP B O 1
ATOM 2164 N N . LYS B 1 18 ? 10.398 23.188 -14.164 1 74 18 LYS B N 1
ATOM 2165 C CA . LYS B 1 18 ? 9.953 22.969 -12.789 1 74 18 LYS B CA 1
ATOM 2166 C C . LYS B 1 18 ? 10.219 21.531 -12.344 1 74 18 LYS B C 1
ATOM 2168 O O . LYS B 1 18 ? 10.633 21.312 -11.203 1 74 18 LYS B O 1
ATOM 2173 N N . MET B 1 19 ? 10.031 20.688 -13.289 1 76.81 19 MET B N 1
ATOM 2174 C CA . MET B 1 19 ? 10.305 19.281 -12.992 1 76.81 19 MET B CA 1
ATOM 2175 C C . MET B 1 19 ? 11.789 19.047 -12.758 1 76.81 19 MET B C 1
ATOM 2177 O O . MET B 1 19 ? 12.172 18.312 -11.852 1 76.81 19 MET B O 1
ATOM 2181 N N . MET B 1 20 ? 12.547 19.688 -13.578 1 76.56 20 MET B N 1
ATOM 2182 C CA . MET B 1 20 ? 13.992 19.547 -13.445 1 76.56 20 MET B CA 1
ATOM 2183 C C . MET B 1 20 ? 14.484 20.141 -12.141 1 76.56 20 MET B C 1
ATOM 2185 O O . MET B 1 20 ? 15.367 19.594 -11.484 1 76.56 20 MET B O 1
ATOM 2189 N N . LEU B 1 21 ? 13.883 21.219 -11.781 1 80.25 21 LEU B N 1
ATOM 2190 C CA . LEU B 1 21 ? 14.234 21.844 -10.508 1 80.25 21 LEU B CA 1
ATOM 2191 C C . LEU B 1 21 ? 13.828 20.953 -9.336 1 80.25 21 LEU B C 1
ATOM 2193 O O . LEU B 1 21 ? 14.562 20.844 -8.352 1 80.25 21 LEU B O 1
ATOM 2197 N N . GLY B 1 22 ? 12.719 20.391 -9.5 1 82.88 22 GLY B N 1
ATOM 2198 C CA . GLY B 1 22 ? 12.266 19.438 -8.492 1 82.88 22 GLY B CA 1
ATOM 2199 C C . GLY B 1 22 ? 13.188 18.25 -8.336 1 82.88 22 GLY B C 1
ATOM 2200 O O . GLY B 1 22 ? 13.5 17.844 -7.215 1 82.88 22 GLY B O 1
ATOM 2201 N N . LEU B 1 23 ? 13.602 17.812 -9.453 1 85.31 23 LEU B N 1
ATOM 2202 C CA . LEU B 1 23 ? 14.516 16.672 -9.453 1 85.31 23 LEU B CA 1
ATOM 2203 C C . LEU B 1 23 ? 15.867 17.062 -8.859 1 85.31 23 LEU B C 1
ATOM 2205 O O . LEU B 1 23 ? 16.484 16.281 -8.133 1 85.31 23 LEU B O 1
ATOM 2209 N N . ALA B 1 24 ? 16.25 18.281 -9.211 1 87.44 24 ALA B N 1
ATOM 2210 C CA . ALA B 1 24 ? 17.516 18.781 -8.68 1 87.44 24 ALA B CA 1
ATOM 2211 C C . ALA B 1 24 ? 17.453 18.922 -7.164 1 87.44 24 ALA B C 1
ATOM 2213 O O . ALA B 1 24 ? 18.422 18.609 -6.461 1 87.44 24 ALA B O 1
ATOM 2214 N N . ASP B 1 25 ? 16.328 19.422 -6.715 1 92 25 ASP B N 1
ATOM 2215 C CA . ASP B 1 25 ? 16.156 19.594 -5.281 1 92 25 ASP B CA 1
ATOM 2216 C C . ASP B 1 25 ? 16.125 18.25 -4.555 1 92 25 ASP B C 1
ATOM 2218 O O . ASP B 1 25 ? 16.672 18.125 -3.459 1 92 25 ASP B O 1
ATOM 2222 N N . ALA B 1 26 ? 15.508 17.312 -5.137 1 92.75 26 ALA B N 1
ATOM 2223 C CA . ALA B 1 26 ? 15.461 15.969 -4.559 1 92.75 26 ALA B CA 1
ATOM 2224 C C . ALA B 1 26 ? 16.859 15.344 -4.504 1 92.75 26 ALA B C 1
ATOM 2226 O O . ALA B 1 26 ? 17.219 14.719 -3.506 1 92.75 26 ALA B O 1
ATOM 2227 N N . PHE B 1 27 ? 17.609 15.57 -5.578 1 94.88 27 PHE B N 1
ATOM 2228 C CA . PHE B 1 27 ? 18.969 15.055 -5.621 1 94.88 27 PHE B CA 1
ATOM 2229 C C . PHE B 1 27 ? 19.844 15.719 -4.562 1 94.88 27 PHE B C 1
ATOM 2231 O O . PHE B 1 27 ? 20.641 15.055 -3.906 1 94.88 27 PHE B O 1
ATOM 2238 N N . ALA B 1 28 ? 19.672 16.984 -4.414 1 95.75 28 ALA B N 1
ATOM 2239 C CA . ALA B 1 28 ? 20.438 17.719 -3.406 1 95.75 28 ALA B CA 1
ATOM 2240 C C . ALA B 1 28 ? 20.094 17.219 -2.002 1 95.75 28 ALA B C 1
ATOM 2242 O O . ALA B 1 28 ? 20.969 17.156 -1.136 1 95.75 28 ALA B O 1
ATOM 2243 N N . PHE B 1 29 ? 18.828 16.922 -1.808 1 97.06 29 PHE B N 1
ATOM 2244 C CA . PHE B 1 29 ? 18.375 16.422 -0.517 1 97.06 29 PHE B CA 1
ATOM 2245 C C . PHE B 1 29 ? 18.984 15.07 -0.213 1 97.06 29 PHE B C 1
ATOM 2247 O O . PHE B 1 29 ? 19.469 14.828 0.901 1 97.06 29 PHE B O 1
ATOM 2254 N N . VAL B 1 30 ? 19.016 14.211 -1.208 1 97.56 30 VAL B N 1
ATOM 2255 C CA . VAL B 1 30 ? 19.594 12.883 -1.069 1 97.56 30 VAL B CA 1
ATOM 2256 C C . VAL B 1 30 ? 21.094 12.992 -0.847 1 97.56 30 VAL B C 1
ATOM 2258 O O . VAL B 1 30 ? 21.656 12.297 0.004 1 97.56 30 VAL B O 1
ATOM 2261 N N . LYS B 1 31 ? 21.734 13.859 -1.609 1 97.19 31 LYS B N 1
ATOM 2262 C CA . LYS B 1 31 ? 23.172 14.078 -1.46 1 97.19 31 LYS B CA 1
ATOM 2263 C C . LYS B 1 31 ? 23.5 14.562 -0.053 1 97.19 31 LYS B C 1
ATOM 2265 O O . LYS B 1 31 ? 24.484 14.125 0.542 1 97.19 31 LYS B O 1
ATOM 2270 N N . ARG B 1 32 ? 22.688 15.477 0.412 1 96.5 32 ARG B N 1
ATOM 2271 C CA . ARG B 1 32 ? 22.891 15.992 1.762 1 96.5 32 ARG B CA 1
ATOM 2272 C C . ARG B 1 32 ? 22.828 14.875 2.795 1 96.5 32 ARG B C 1
ATOM 2274 O O . ARG B 1 32 ? 23.578 14.875 3.768 1 96.5 32 ARG B O 1
ATOM 2281 N N . PHE B 1 33 ? 21.953 13.992 2.602 1 97.88 33 PHE B N 1
ATOM 2282 C CA . PHE B 1 33 ? 21.844 12.844 3.496 1 97.88 33 PHE B CA 1
ATOM 2283 C C . PHE B 1 33 ? 23.141 12.062 3.533 1 97.88 33 PHE B C 1
ATOM 2285 O O . PHE B 1 33 ? 23.641 11.727 4.609 1 97.88 33 PHE B O 1
ATOM 2292 N N . PHE B 1 34 ? 23.672 11.727 2.324 1 97.38 34 PHE B N 1
ATOM 2293 C CA . PHE B 1 34 ? 24.859 10.883 2.24 1 97.38 34 PHE B CA 1
ATOM 2294 C C . PHE B 1 34 ? 26.078 11.594 2.816 1 97.38 34 PHE B C 1
ATOM 2296 O O . PHE B 1 34 ? 27.031 10.945 3.268 1 97.38 34 PHE B O 1
ATOM 2303 N N . ILE B 1 35 ? 26.016 12.875 2.9 1 96.12 35 ILE B N 1
ATOM 2304 C CA . ILE B 1 35 ? 27.109 13.633 3.514 1 96.12 35 ILE B CA 1
ATOM 2305 C C . ILE B 1 35 ? 26.922 13.664 5.027 1 96.12 35 ILE B C 1
ATOM 2307 O O . ILE B 1 35 ? 27.828 13.281 5.777 1 96.12 35 ILE B O 1
ATOM 2311 N N . GLU B 1 36 ? 25.734 13.969 5.441 1 95 36 GLU B N 1
ATOM 2312 C CA . GLU B 1 36 ? 25.469 14.203 6.855 1 95 36 GLU B CA 1
ATOM 2313 C C . GLU B 1 36 ? 25.453 12.898 7.641 1 95 36 GLU B C 1
ATOM 2315 O O . GLU B 1 36 ? 25.688 12.891 8.852 1 95 36 GLU B O 1
ATOM 2320 N N . VAL B 1 37 ? 25.188 11.867 6.94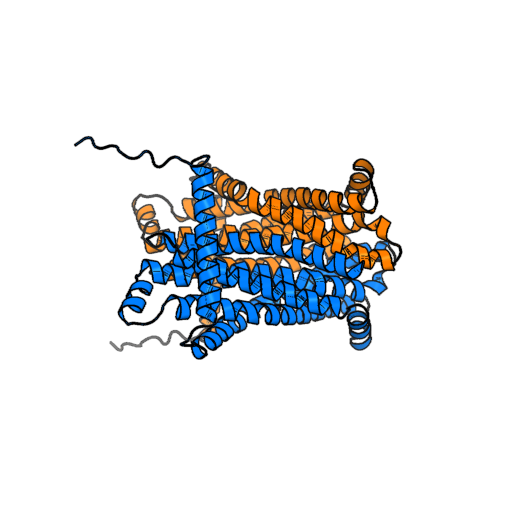5 1 95.31 37 VAL B N 1
ATOM 2321 C CA . VAL B 1 37 ? 25.094 10.578 7.633 1 95.31 37 VAL B CA 1
ATOM 2322 C C . VAL B 1 37 ? 26.469 10.195 8.188 1 95.31 37 VAL B C 1
ATOM 2324 O O . VAL B 1 37 ? 26.562 9.508 9.211 1 95.31 37 VAL B O 1
ATOM 2327 N N . TRP B 1 38 ? 27.562 10.734 7.574 1 94.62 38 TRP B N 1
ATOM 2328 C CA . TRP B 1 38 ? 28.922 10.344 7.965 1 94.62 38 TRP B CA 1
ATOM 2329 C C . TRP B 1 38 ? 29.547 11.398 8.875 1 94.62 38 TRP B C 1
ATOM 2331 O O . TRP B 1 38 ? 30.625 11.195 9.422 1 94.62 38 TRP B O 1
ATOM 2341 N N . ILE B 1 39 ? 28.906 12.484 9.117 1 92.62 39 ILE B N 1
ATOM 2342 C CA . ILE B 1 39 ? 29.484 13.57 9.898 1 92.62 39 ILE B CA 1
ATOM 2343 C C . ILE B 1 39 ? 28.844 13.594 11.289 1 92.62 39 ILE B C 1
ATOM 2345 O O . ILE B 1 39 ? 27.625 13.484 11.422 1 92.62 39 ILE B O 1
ATOM 2349 N N . PRO B 1 40 ? 29.609 13.742 12.289 1 88.25 40 PRO B N 1
ATOM 2350 C CA . PRO B 1 40 ? 29.047 13.875 13.633 1 88.25 40 PRO B CA 1
ATOM 2351 C C . PRO B 1 40 ? 28.25 15.164 13.82 1 88.25 40 PRO B C 1
ATOM 2353 O O . PRO B 1 40 ? 28.359 16.078 13 1 88.25 40 PRO B O 1
ATOM 2356 N N . PRO B 1 41 ? 27.453 15.258 14.914 1 88.25 41 PRO B N 1
ATOM 2357 C CA . PRO B 1 41 ? 27.156 14.297 15.969 1 88.25 41 PRO B CA 1
ATOM 2358 C C . PRO B 1 41 ? 26.156 13.219 15.531 1 88.25 41 PRO B C 1
ATOM 2360 O O . PRO B 1 41 ? 25.234 13.508 14.773 1 88.25 41 PRO B O 1
ATOM 2363 N N . TYR B 1 42 ? 26.453 12.086 15.984 1 88.81 42 TYR B N 1
ATOM 2364 C CA . TYR B 1 42 ? 25.578 10.953 15.672 1 88.81 42 TYR B CA 1
ATOM 2365 C C . TYR B 1 42 ? 24.453 10.828 16.688 1 88.81 42 TYR B C 1
ATOM 2367 O O . TYR B 1 42 ? 24.703 10.883 17.906 1 88.81 42 TYR B O 1
ATOM 2375 N N . GLU B 1 43 ? 23.25 10.812 16.172 1 93.56 43 GLU B N 1
ATOM 2376 C CA . GLU B 1 43 ? 22.062 10.703 17.031 1 93.56 43 GLU B CA 1
ATOM 2377 C C . GLU B 1 43 ? 21.609 9.25 17.141 1 93.56 43 GLU B C 1
ATOM 2379 O O . GLU B 1 43 ? 20.469 8.93 16.797 1 93.56 43 GLU B O 1
ATOM 2384 N N . PHE B 1 44 ? 22.391 8.414 17.797 1 94.88 44 PHE B N 1
ATOM 2385 C CA . PHE B 1 44 ? 22.141 6.98 17.859 1 94.88 44 PHE B CA 1
ATOM 2386 C C . PHE B 1 44 ? 20.906 6.684 18.688 1 94.88 44 PHE B C 1
ATOM 2388 O O . PHE B 1 44 ? 20.141 5.762 18.359 1 94.88 44 PHE B O 1
ATOM 2395 N N . LYS B 1 45 ? 20.766 7.457 19.688 1 96.38 45 LYS B N 1
ATOM 2396 C CA . LYS B 1 45 ? 19.594 7.25 20.531 1 96.38 45 LYS B CA 1
ATOM 2397 C C . LYS B 1 45 ? 18.297 7.48 19.75 1 96.38 45 LYS B C 1
ATOM 2399 O O . LYS B 1 45 ? 17.328 6.734 19.906 1 96.38 45 LYS B O 1
ATOM 2404 N N . GLU B 1 46 ? 18.344 8.516 18.938 1 96.44 46 GLU B N 1
ATOM 2405 C CA . GLU B 1 46 ? 17.172 8.82 18.141 1 96.44 46 GLU B CA 1
ATOM 2406 C C . GLU B 1 46 ? 16.938 7.773 17.047 1 96.44 46 GLU B C 1
ATOM 2408 O O . GLU B 1 46 ? 15.805 7.449 16.719 1 96.44 46 GLU B O 1
ATOM 2413 N N . VAL B 1 47 ? 18 7.238 16.5 1 97.56 47 VAL B N 1
ATOM 2414 C CA . VAL B 1 47 ? 17.891 6.176 15.508 1 97.56 47 VAL B CA 1
ATOM 2415 C C . VAL B 1 47 ? 17.203 4.961 16.125 1 97.56 47 VAL B C 1
ATOM 2417 O O . VAL B 1 47 ? 16.297 4.379 15.516 1 97.56 47 VAL B O 1
ATOM 2420 N N . ILE B 1 48 ? 17.578 4.617 17.281 1 97.62 48 ILE B N 1
ATOM 2421 C CA . ILE B 1 48 ? 17.016 3.459 17.969 1 97.62 48 ILE B CA 1
ATOM 2422 C C . ILE B 1 48 ? 15.539 3.715 18.297 1 97.62 48 ILE B C 1
ATOM 2424 O O . ILE B 1 48 ? 14.703 2.812 18.172 1 97.62 48 ILE B O 1
ATOM 2428 N N . ARG B 1 49 ? 15.328 4.91 18.672 1 97.25 49 ARG B N 1
ATOM 2429 C CA . ARG B 1 49 ? 13.945 5.281 18.969 1 97.25 49 ARG B CA 1
ATOM 2430 C C . ARG B 1 49 ? 13.07 5.152 17.719 1 97.25 49 ARG B C 1
ATOM 2432 O O . ARG B 1 49 ? 11.961 4.621 17.797 1 97.25 49 ARG B O 1
ATOM 2439 N N . GLN B 1 50 ? 13.555 5.648 16.625 1 97.5 50 GLN B N 1
ATOM 2440 C CA . GLN B 1 50 ? 12.828 5.555 15.359 1 97.5 50 GLN B CA 1
ATOM 2441 C C . GLN B 1 50 ? 12.68 4.102 14.922 1 97.5 50 GLN B C 1
ATOM 2443 O O . GLN B 1 50 ? 11.641 3.711 14.383 1 97.5 50 GLN B O 1
ATOM 2448 N N . CYS B 1 51 ? 13.734 3.322 15.125 1 97.81 51 CYS B N 1
ATOM 2449 C CA . CYS B 1 51 ? 13.656 1.898 14.82 1 97.81 51 CYS B CA 1
ATOM 2450 C C . CYS B 1 51 ? 12.547 1.227 15.617 1 97.81 51 CYS B C 1
ATOM 2452 O O . CYS B 1 51 ? 11.773 0.434 15.062 1 97.81 51 CYS B O 1
ATOM 2454 N N . TYR B 1 52 ? 12.516 1.558 16.812 1 96.5 52 TYR B N 1
ATOM 2455 C CA . TYR B 1 52 ? 11.5 0.988 17.688 1 96.5 52 TYR B CA 1
ATOM 2456 C C . TYR B 1 52 ? 10.102 1.397 17.25 1 96.5 52 TYR B C 1
ATOM 2458 O O . TYR B 1 52 ? 9.195 0.562 17.172 1 96.5 52 TYR B O 1
ATOM 2466 N N . LYS B 1 53 ? 9.953 2.635 16.922 1 95.25 53 LYS B N 1
ATOM 2467 C CA . LYS B 1 53 ? 8.656 3.158 16.5 1 95.25 53 LYS B CA 1
ATOM 2468 C C . LYS B 1 53 ? 8.195 2.5 15.211 1 95.25 53 LYS B C 1
ATOM 2470 O O . LYS B 1 53 ? 7.055 2.037 15.117 1 95.25 53 LYS B O 1
ATOM 2475 N N . ILE B 1 54 ? 9.031 2.41 14.273 1 95.69 54 ILE B N 1
ATOM 2476 C CA . ILE B 1 54 ? 8.711 1.853 12.961 1 95.69 54 ILE B CA 1
ATOM 2477 C C . ILE B 1 54 ? 8.461 0.35 13.086 1 95.69 54 ILE B C 1
ATOM 2479 O O . ILE B 1 54 ? 7.512 -0.181 12.516 1 95.69 54 ILE B O 1
ATOM 2483 N N . GLY B 1 55 ? 9.344 -0.31 13.812 1 94.25 55 GLY B N 1
ATOM 2484 C CA . GLY B 1 55 ? 9.234 -1.75 13.977 1 94.25 55 GLY B CA 1
ATOM 2485 C C . GLY B 1 55 ? 8.031 -2.168 14.805 1 94.25 55 GLY B C 1
ATOM 2486 O O . GLY B 1 55 ? 7.188 -2.932 14.336 1 94.25 55 GLY B O 1
ATOM 2487 N N . TYR B 1 56 ? 7.867 -1.57 15.922 1 93.25 56 TYR B N 1
ATOM 2488 C CA . TYR B 1 56 ? 6.844 -1.974 16.875 1 93.25 56 TYR B CA 1
ATOM 2489 C C . TYR B 1 56 ? 5.453 -1.604 16.375 1 93.25 56 TYR B C 1
ATOM 2491 O O . TYR B 1 56 ? 4.523 -2.414 16.453 1 93.25 56 TYR B O 1
ATOM 2499 N N . ASN B 1 57 ? 5.375 -0.441 15.875 1 92 57 ASN B N 1
ATOM 2500 C CA . ASN B 1 57 ? 4.066 0.048 15.461 1 92 57 ASN B CA 1
ATOM 2501 C C . ASN B 1 57 ? 3.58 -0.655 14.195 1 92 57 ASN B C 1
ATOM 2503 O O . ASN B 1 57 ? 2.385 -0.648 13.898 1 92 57 ASN B O 1
ATOM 2507 N N . SER B 1 58 ? 4.461 -1.253 13.438 1 95.38 58 SER B N 1
ATOM 2508 C CA . SER B 1 58 ? 4.074 -1.893 12.188 1 95.38 58 SER B CA 1
ATOM 2509 C C . SER B 1 58 ? 3.768 -3.373 12.391 1 95.38 58 SER B C 1
ATOM 2511 O O . SER B 1 58 ? 3.148 -4.008 11.531 1 95.38 58 SER B O 1
ATOM 2513 N N . LEU B 1 59 ? 4.129 -3.934 13.523 1 95.62 59 LEU B N 1
ATOM 2514 C CA . LEU B 1 59 ? 4.105 -5.375 13.742 1 95.62 59 LEU B CA 1
ATOM 2515 C C . LEU B 1 59 ? 2.682 -5.914 13.664 1 95.62 59 LEU B C 1
ATOM 2517 O O . LEU B 1 59 ? 2.43 -6.926 13.008 1 95.62 59 LEU B O 1
ATOM 2521 N N . PRO B 1 60 ? 1.737 -5.289 14.328 1 94.38 60 PRO B N 1
ATOM 2522 C CA . PRO B 1 60 ? 0.384 -5.848 14.266 1 94.38 60 PRO B CA 1
ATOM 2523 C C . PRO B 1 60 ? -0.174 -5.887 12.844 1 94.38 60 PRO B C 1
ATOM 2525 O O . PRO B 1 60 ? -0.719 -6.91 12.422 1 94.38 60 PRO B O 1
ATOM 2528 N N . LEU B 1 61 ? -0.037 -4.793 12.141 1 94 61 LEU B N 1
ATOM 2529 C CA . LEU B 1 61 ? -0.542 -4.715 10.773 1 94 61 LEU B CA 1
ATOM 2530 C C . LEU B 1 61 ? 0.175 -5.715 9.875 1 94 61 LEU B C 1
ATOM 2532 O O . LEU B 1 61 ? -0.464 -6.43 9.094 1 94 61 LEU B O 1
ATOM 2536 N N . ILE B 1 62 ? 1.46 -5.816 10 1 95.81 62 ILE B N 1
ATOM 2537 C CA . ILE B 1 62 ? 2.283 -6.668 9.148 1 95.81 62 ILE B CA 1
ATOM 2538 C C . ILE B 1 62 ? 2.037 -8.133 9.492 1 95.81 62 ILE B C 1
ATOM 2540 O O . ILE B 1 62 ? 2.014 -8.992 8.602 1 95.81 62 ILE B O 1
ATOM 2544 N N . SER B 1 63 ? 1.853 -8.438 10.781 1 96.88 63 SER B N 1
ATOM 2545 C CA . SER B 1 63 ? 1.587 -9.812 11.188 1 96.88 63 SER B CA 1
ATOM 2546 C C . SER B 1 63 ? 0.272 -10.32 10.609 1 96.88 63 SER B C 1
ATOM 2548 O O . SER B 1 63 ? 0.218 -11.414 10.047 1 96.88 63 SER B O 1
ATOM 2550 N N . LEU B 1 64 ? -0.694 -9.555 10.734 1 95.44 64 LEU B N 1
ATOM 2551 C CA . LEU B 1 64 ? -2.008 -9.961 10.242 1 95.44 64 LEU B CA 1
ATOM 2552 C C . LEU B 1 64 ? -2.021 -10.039 8.719 1 95.44 64 LEU B C 1
ATOM 2554 O O . LEU B 1 64 ? -2.475 -11.039 8.148 1 95.44 64 LEU B O 1
ATOM 2558 N N . THR B 1 65 ? -1.513 -9.023 8.109 1 93.75 65 THR B N 1
ATOM 2559 C CA . THR B 1 65 ? -1.566 -8.953 6.656 1 93.75 65 THR B CA 1
ATOM 2560 C C . THR B 1 65 ? -0.664 -10.008 6.027 1 93.75 65 THR B C 1
ATOM 2562 O O . THR B 1 65 ? -1.022 -10.625 5.02 1 93.75 65 THR B O 1
ATOM 2565 N N . GLY B 1 66 ? 0.522 -10.172 6.664 1 95.5 66 GLY B N 1
ATOM 2566 C CA . GLY B 1 66 ? 1.4 -11.227 6.18 1 95.5 66 GLY B CA 1
ATOM 2567 C C . GLY B 1 66 ? 0.78 -12.609 6.27 1 95.5 66 GLY B C 1
ATOM 2568 O O . GLY B 1 66 ? 0.874 -13.398 5.328 1 95.5 66 GLY B O 1
ATOM 2569 N N . PHE B 1 67 ? 0.141 -12.883 7.332 1 97 67 PHE B N 1
ATOM 2570 C CA . PHE B 1 67 ? -0.513 -14.164 7.555 1 97 67 PHE B CA 1
ATOM 2571 C C . PHE B 1 67 ? -1.628 -14.383 6.539 1 97 67 PHE B C 1
ATOM 2573 O O . PHE B 1 67 ? -1.728 -15.461 5.941 1 97 67 PHE B O 1
ATOM 2580 N N . ILE B 1 68 ? -2.373 -13.398 6.297 1 95.31 68 ILE B N 1
ATOM 2581 C CA . ILE B 1 68 ? -3.502 -13.484 5.379 1 95.31 68 ILE B CA 1
ATOM 2582 C C . ILE B 1 68 ? -2.992 -13.617 3.947 1 95.31 68 ILE B C 1
ATOM 2584 O O . ILE B 1 68 ? -3.562 -14.367 3.146 1 95.31 68 ILE B O 1
ATOM 2588 N N . VAL B 1 69 ? -1.955 -12.914 3.633 1 93.75 69 VAL B N 1
ATOM 2589 C CA . VAL B 1 69 ? -1.356 -13.008 2.305 1 93.75 69 VAL B CA 1
ATOM 2590 C C . VAL B 1 69 ? -0.937 -14.453 2.025 1 93.75 69 VAL B C 1
ATOM 2592 O O . VAL B 1 69 ? -1.168 -14.969 0.933 1 93.75 69 VAL B O 1
ATOM 2595 N N . GLY B 1 70 ? -0.348 -15.094 3.029 1 95 70 GLY B N 1
ATOM 2596 C CA . GLY B 1 70 ? 0.028 -16.484 2.877 1 95 70 GLY B CA 1
ATOM 2597 C C . GLY B 1 70 ? -1.153 -17.391 2.594 1 95 70 GLY B C 1
ATOM 2598 O O . GLY B 1 70 ? -1.096 -18.234 1.69 1 95 70 GLY B O 1
ATOM 2599 N N . ILE B 1 71 ? -2.203 -17.219 3.295 1 94.94 71 ILE B N 1
ATOM 2600 C CA . ILE B 1 71 ? -3.398 -18.047 3.152 1 94.94 71 ILE B CA 1
ATOM 2601 C C . ILE B 1 71 ? -4.047 -17.781 1.796 1 94.94 71 ILE B C 1
ATOM 2603 O O . ILE B 1 71 ? -4.367 -18.719 1.063 1 94.94 71 ILE B O 1
ATOM 2607 N N . VAL B 1 72 ? -4.176 -16.516 1.5 1 91.56 72 VAL B N 1
ATOM 2608 C CA . VAL B 1 72 ? -4.91 -16.109 0.309 1 91.56 72 VAL B CA 1
ATOM 2609 C C . VAL B 1 72 ? -4.16 -16.562 -0.942 1 91.56 72 VAL B C 1
ATOM 2611 O O . VAL B 1 72 ? -4.758 -17.109 -1.871 1 91.56 72 VAL B O 1
ATOM 2614 N N . PHE B 1 73 ? -2.904 -16.375 -0.967 1 89.75 73 PHE B N 1
ATOM 2615 C CA . PHE B 1 73 ? -2.135 -16.75 -2.152 1 89.75 73 PHE B CA 1
ATOM 2616 C C . PHE B 1 73 ? -2.09 -18.25 -2.324 1 89.75 73 PHE B C 1
ATOM 2618 O O . PHE B 1 73 ? -2.105 -18.766 -3.451 1 89.75 73 PHE B O 1
ATOM 2625 N N . THR B 1 74 ? -1.991 -18.922 -1.238 1 92.69 74 THR B N 1
ATOM 2626 C CA . THR B 1 74 ? -1.997 -20.391 -1.306 1 92.69 74 THR B CA 1
ATOM 2627 C C . THR B 1 74 ? -3.336 -20.891 -1.828 1 92.69 74 THR B C 1
ATOM 2629 O O . THR B 1 74 ? -3.377 -21.719 -2.74 1 92.69 74 THR B O 1
ATOM 2632 N N . ASN B 1 75 ? -4.395 -20.359 -1.317 1 90.69 75 ASN B N 1
ATOM 2633 C CA . ASN B 1 75 ? -5.73 -20.812 -1.694 1 90.69 75 ASN B CA 1
ATOM 2634 C C . ASN B 1 75 ? -6.082 -20.406 -3.121 1 90.69 75 ASN B C 1
ATOM 2636 O O . ASN B 1 75 ? -6.809 -21.109 -3.814 1 90.69 75 ASN B O 1
ATOM 2640 N N . GLN B 1 76 ? -5.469 -19.344 -3.521 1 84.69 76 GLN B N 1
ATOM 2641 C CA . GLN B 1 76 ? -5.746 -18.875 -4.875 1 84.69 76 GLN B CA 1
ATOM 2642 C C . GLN B 1 76 ? -4.934 -19.656 -5.906 1 84.69 76 GLN B C 1
ATOM 2644 O O . GLN B 1 76 ? -5.344 -19.781 -7.059 1 84.69 76 GLN B O 1
ATOM 2649 N N . SER B 1 77 ? -3.867 -20.188 -5.508 1 85.19 77 SER B N 1
ATOM 2650 C CA . SER B 1 77 ? -2.971 -20.891 -6.422 1 85.19 77 SER B CA 1
ATOM 2651 C C . SER B 1 77 ? -3.33 -22.359 -6.531 1 85.19 77 SER B C 1
ATOM 2653 O O . SER B 1 77 ? -3.072 -23 -7.555 1 85.19 77 SER B O 1
ATOM 2655 N N . ARG B 1 78 ? -4.016 -22.875 -5.559 1 88.31 78 ARG B N 1
ATOM 2656 C CA . ARG B 1 78 ? -4.27 -24.297 -5.461 1 88.31 78 ARG B CA 1
ATOM 2657 C C . ARG B 1 78 ? -5.109 -24.797 -6.637 1 88.31 78 ARG B C 1
ATOM 2659 O O . ARG B 1 78 ? -4.77 -25.797 -7.273 1 88.31 78 ARG B O 1
ATOM 2666 N N . PRO B 1 79 ? -6.195 -24.109 -6.941 1 81.69 79 PRO B N 1
ATOM 2667 C CA . PRO B 1 79 ? -7.027 -24.625 -8.031 1 81.69 79 PRO B CA 1
ATOM 2668 C C . PRO B 1 79 ? -6.27 -24.719 -9.359 1 81.69 79 PRO B C 1
ATOM 2670 O O . PRO B 1 79 ? -6.449 -25.672 -10.109 1 81.69 79 PRO B O 1
ATOM 2673 N N . SER B 1 80 ? -5.445 -23.734 -9.625 1 78 80 SER B N 1
ATOM 2674 C CA . SER B 1 80 ? -4.664 -23.75 -10.859 1 78 80 SER B CA 1
ATOM 2675 C C . SER B 1 80 ? -3.678 -24.906 -10.883 1 78 80 SER B C 1
ATOM 2677 O O . SER B 1 80 ? -3.527 -25.578 -11.898 1 78 80 SER B O 1
ATOM 2679 N N . LEU B 1 81 ? -3.094 -25.234 -9.781 1 83.5 81 LEU B N 1
ATOM 2680 C CA . LEU B 1 81 ? -2.123 -26.328 -9.695 1 83.5 81 LEU B CA 1
ATOM 2681 C C . LEU B 1 81 ? -2.822 -27.688 -9.719 1 83.5 81 LEU B C 1
ATOM 2683 O O . LEU B 1 81 ? -2.283 -28.656 -10.258 1 83.5 81 LEU B O 1
ATOM 2687 N N . SER B 1 82 ? -3.994 -27.703 -9.141 1 85.88 82 SER B N 1
ATOM 2688 C CA . SER B 1 82 ? -4.766 -28.938 -9.148 1 85.88 82 SER B CA 1
ATOM 2689 C C . SER B 1 82 ? -5.16 -29.328 -10.57 1 85.88 82 SER B C 1
ATOM 2691 O O . SER B 1 82 ? -5.156 -30.516 -10.914 1 85.88 82 SER B O 1
ATOM 2693 N N . GLU B 1 83 ? -5.496 -28.375 -11.32 1 79.12 83 GLU B N 1
ATOM 2694 C CA . GLU B 1 83 ? -5.848 -28.625 -12.719 1 79.12 83 GLU B CA 1
ATOM 2695 C C . GLU B 1 83 ? -4.684 -29.25 -13.477 1 79.12 83 GLU B C 1
ATOM 2697 O O . GLU B 1 83 ? -4.891 -30.031 -14.406 1 79.12 83 GLU B O 1
ATOM 2702 N N . PHE B 1 84 ? -3.547 -29.047 -13 1 76.81 84 PHE B N 1
ATOM 2703 C CA . PHE B 1 84 ? -2.361 -29.547 -13.688 1 76.81 84 PHE B CA 1
ATOM 2704 C C . PHE B 1 84 ? -1.775 -30.734 -12.953 1 76.81 84 PHE B C 1
ATOM 2706 O O . PHE B 1 84 ? -0.713 -31.25 -13.32 1 76.81 84 PHE B O 1
ATOM 2713 N N . GLY B 1 85 ? -2.42 -31.203 -11.914 1 81.88 85 GLY B N 1
ATOM 2714 C CA . GLY B 1 85 ? -1.937 -32.344 -11.133 1 81.88 85 GLY B CA 1
ATOM 2715 C C . GLY B 1 85 ? -0.658 -32.031 -10.375 1 81.88 85 GLY B C 1
ATOM 2716 O O . GLY B 1 85 ? 0.132 -32.938 -10.086 1 81.88 85 GLY B O 1
ATOM 2717 N N . ALA B 1 86 ? -0.452 -30.766 -10.047 1 83.12 86 ALA B N 1
ATOM 2718 C CA . ALA B 1 86 ? 0.817 -30.328 -9.469 1 83.12 86 ALA B CA 1
ATOM 2719 C C . ALA B 1 86 ? 0.613 -29.766 -8.062 1 83.12 86 ALA B C 1
ATOM 2721 O O . ALA B 1 86 ? 1.312 -28.828 -7.66 1 83.12 86 ALA B O 1
ATOM 2722 N N . THR B 1 87 ? -0.318 -30.266 -7.348 1 87.75 87 THR B N 1
ATOM 2723 C CA . THR B 1 87 ? -0.636 -29.734 -6.027 1 87.75 87 THR B CA 1
ATOM 2724 C C . THR B 1 87 ? 0.501 -30 -5.047 1 87.75 87 THR B C 1
ATOM 2726 O O . THR B 1 87 ? 0.677 -29.266 -4.074 1 87.75 87 THR B O 1
ATOM 2729 N N . SER B 1 88 ? 1.277 -31.031 -5.387 1 86.81 88 SER B N 1
ATOM 2730 C CA . SER B 1 88 ? 2.387 -31.359 -4.5 1 86.81 88 SER B CA 1
ATOM 2731 C C . SER B 1 88 ? 3.473 -30.297 -4.543 1 86.81 88 SER B C 1
ATOM 2733 O O . SER B 1 88 ? 4.324 -30.219 -3.652 1 86.81 88 SER B O 1
ATOM 2735 N N . TRP B 1 89 ? 3.42 -29.422 -5.531 1 87 89 TRP B N 1
ATOM 2736 C CA . TRP B 1 89 ? 4.426 -28.375 -5.699 1 87 89 TRP B CA 1
ATOM 2737 C C . TRP B 1 89 ? 4.004 -27.109 -4.98 1 87 89 TRP B C 1
ATOM 2739 O O . TRP B 1 89 ? 4.777 -26.141 -4.902 1 87 89 TRP B O 1
ATOM 2749 N N . LEU B 1 90 ? 2.867 -27.141 -4.41 1 91.06 90 LEU B N 1
ATOM 2750 C CA . LEU B 1 90 ? 2.25 -25.953 -3.85 1 91.06 90 LEU B CA 1
ATOM 2751 C C . LEU B 1 90 ? 3.146 -25.328 -2.787 1 91.06 90 LEU B C 1
ATOM 2753 O O . LEU B 1 90 ? 3.41 -24.125 -2.824 1 91.06 90 LEU B O 1
ATOM 2757 N N . PRO B 1 91 ? 3.717 -26.094 -1.88 1 92.44 91 PRO B N 1
ATOM 2758 C CA . PRO B 1 91 ? 4.57 -25.484 -0.86 1 92.44 91 PRO B CA 1
ATOM 2759 C C . PR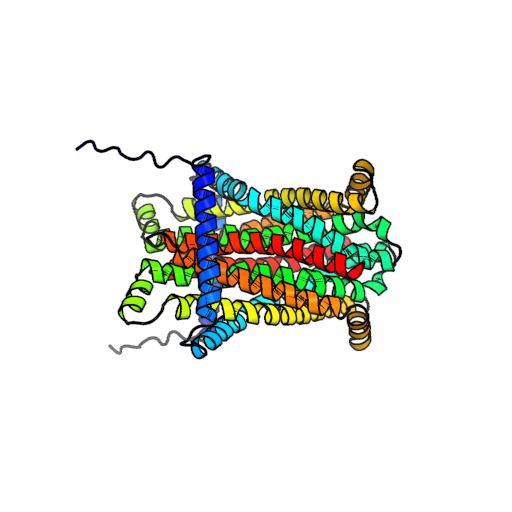O B 1 91 ? 5.812 -24.828 -1.452 1 92.44 91 PRO B C 1
ATOM 2761 O O . PRO B 1 91 ? 6.176 -23.719 -1.053 1 92.44 91 PRO B O 1
ATOM 2764 N N . ALA B 1 92 ? 6.402 -25.484 -2.404 1 91 92 ALA B N 1
ATOM 2765 C CA . ALA B 1 92 ? 7.613 -24.969 -3.035 1 91 92 ALA B CA 1
ATOM 2766 C C . ALA B 1 92 ? 7.316 -23.688 -3.814 1 91 92 ALA B C 1
ATOM 2768 O O . ALA B 1 92 ? 8.031 -22.688 -3.678 1 91 92 ALA B O 1
ATOM 2769 N N . LEU B 1 93 ? 6.277 -23.703 -4.562 1 88.19 93 LEU B N 1
ATOM 2770 C CA . LEU B 1 93 ? 5.941 -22.562 -5.414 1 88.19 93 LEU B CA 1
ATOM 2771 C C . LEU B 1 93 ? 5.535 -21.359 -4.578 1 88.19 93 LEU B C 1
ATOM 2773 O O . LEU B 1 93 ? 5.93 -20.234 -4.875 1 88.19 93 LEU B O 1
ATOM 2777 N N . ILE B 1 94 ? 4.777 -21.578 -3.559 1 91.56 94 ILE B N 1
ATOM 2778 C CA . ILE B 1 94 ? 4.273 -20.5 -2.721 1 91.56 94 ILE B CA 1
ATOM 2779 C C . ILE B 1 94 ? 5.426 -19.875 -1.931 1 91.56 94 ILE B C 1
ATOM 2781 O O . ILE B 1 94 ? 5.469 -18.656 -1.736 1 91.56 94 ILE B O 1
ATOM 2785 N N . SER B 1 95 ? 6.316 -20.703 -1.458 1 94.5 95 SER B N 1
ATOM 2786 C CA . SER B 1 95 ? 7.438 -20.188 -0.683 1 94.5 95 SER B CA 1
ATOM 2787 C C . SER B 1 95 ? 8.344 -19.312 -1.543 1 94.5 95 SER B C 1
ATOM 2789 O O . SER B 1 95 ? 8.812 -18.266 -1.092 1 94.5 95 SER B O 1
ATOM 2791 N N . ILE B 1 96 ? 8.586 -19.688 -2.754 1 91.12 96 ILE B N 1
ATOM 2792 C CA . ILE B 1 96 ? 9.398 -18.906 -3.678 1 91.12 96 ILE B CA 1
ATOM 2793 C C . ILE B 1 96 ? 8.703 -17.578 -3.965 1 91.12 96 ILE B C 1
ATOM 2795 O O . ILE B 1 96 ? 9.336 -16.516 -3.936 1 91.12 96 ILE B O 1
ATOM 2799 N N . ALA B 1 97 ? 7.43 -17.656 -4.207 1 89.5 97 ALA B N 1
ATOM 2800 C CA . ALA B 1 97 ? 6.648 -16.453 -4.504 1 89.5 97 ALA B CA 1
ATOM 2801 C C . ALA B 1 97 ? 6.672 -15.484 -3.33 1 89.5 97 ALA B C 1
ATOM 2803 O O . ALA B 1 97 ? 6.797 -14.273 -3.523 1 89.5 97 ALA B O 1
ATOM 2804 N N . ILE B 1 98 ? 6.547 -15.969 -2.15 1 93.75 98 ILE B N 1
ATOM 2805 C CA . ILE B 1 98 ? 6.504 -15.148 -0.945 1 93.75 98 ILE B CA 1
ATOM 2806 C C . ILE B 1 98 ? 7.859 -14.477 -0.733 1 93.75 98 ILE B C 1
ATOM 2808 O O . ILE B 1 98 ? 7.934 -13.25 -0.582 1 93.75 98 ILE B O 1
ATOM 2812 N N . VAL B 1 99 ? 8.914 -15.203 -0.825 1 94.25 99 VAL B N 1
ATOM 2813 C CA . VAL B 1 99 ? 10.242 -14.711 -0.461 1 94.25 99 VAL B CA 1
ATOM 2814 C C . VAL B 1 99 ? 10.766 -13.789 -1.56 1 94.25 99 VAL B C 1
ATOM 2816 O O . VAL B 1 99 ? 11.359 -12.742 -1.272 1 94.25 99 VAL B O 1
ATOM 2819 N N . ARG B 1 100 ? 10.469 -14.102 -2.805 1 91.12 100 ARG B N 1
ATOM 2820 C CA . ARG B 1 100 ? 11.055 -13.367 -3.922 1 91.12 100 ARG B CA 1
ATOM 2821 C C . ARG B 1 100 ? 10.25 -12.109 -4.23 1 91.12 100 ARG B C 1
ATOM 2823 O O . ARG B 1 100 ? 10.805 -11.117 -4.699 1 91.12 100 ARG B O 1
ATOM 2830 N N . ALA B 1 101 ? 8.961 -12.18 -3.971 1 88.88 101 ALA B N 1
ATOM 2831 C CA . ALA B 1 101 ? 8.164 -11.094 -4.539 1 88.88 101 ALA B CA 1
ATOM 2832 C C . ALA B 1 101 ? 7.16 -10.562 -3.521 1 88.88 101 ALA B C 1
ATOM 2834 O O . ALA B 1 101 ? 7.238 -9.406 -3.109 1 88.88 101 ALA B O 1
ATOM 2835 N N . MET B 1 102 ? 6.348 -11.406 -2.986 1 90.06 102 MET B N 1
ATOM 2836 C CA . MET B 1 102 ? 5.184 -10.961 -2.229 1 90.06 102 MET B CA 1
ATOM 2837 C C . MET B 1 102 ? 5.598 -10.359 -0.889 1 90.06 102 MET B C 1
ATOM 2839 O O . MET B 1 102 ? 5.105 -9.305 -0.497 1 90.06 102 MET B O 1
ATOM 2843 N N . GLY B 1 103 ? 6.477 -11.031 -0.195 1 94 103 GLY B N 1
ATOM 2844 C CA . GLY B 1 103 ? 6.906 -10.547 1.106 1 94 103 GLY B CA 1
ATOM 2845 C C . GLY B 1 103 ? 7.461 -9.141 1.065 1 94 103 GLY B C 1
ATOM 2846 O O . GLY B 1 103 ? 6.922 -8.234 1.711 1 94 103 GLY B O 1
ATOM 2847 N N . PRO B 1 104 ? 8.492 -8.953 0.26 1 95.38 104 PRO B N 1
ATOM 2848 C CA . PRO B 1 104 ? 9.102 -7.621 0.177 1 95.38 104 PRO B CA 1
ATOM 2849 C C . PRO B 1 104 ? 8.148 -6.562 -0.37 1 95.38 104 PRO B C 1
ATOM 2851 O O . PRO B 1 104 ? 8.102 -5.445 0.148 1 95.38 104 PRO B O 1
ATOM 2854 N N . LEU B 1 105 ? 7.406 -6.922 -1.343 1 93.06 105 LEU B N 1
ATOM 2855 C CA . LEU B 1 105 ? 6.559 -5.938 -2.008 1 93.06 105 LEU B CA 1
ATOM 2856 C C . LEU B 1 105 ? 5.406 -5.512 -1.104 1 93.06 105 LEU B C 1
ATOM 2858 O O . LEU B 1 105 ? 5.121 -4.32 -0.972 1 93.06 105 LEU B O 1
ATOM 2862 N N . VAL B 1 106 ? 4.75 -6.473 -0.539 1 93.81 106 VAL B N 1
ATOM 2863 C CA . VAL B 1 106 ? 3.625 -6.168 0.338 1 93.81 106 VAL B CA 1
ATOM 2864 C C . VAL B 1 106 ? 4.109 -5.367 1.544 1 93.81 106 VAL B C 1
ATOM 2866 O O . VAL B 1 106 ? 3.473 -4.391 1.944 1 93.81 106 VAL B O 1
ATOM 2869 N N . THR B 1 107 ? 5.184 -5.742 2.094 1 96.75 107 THR B N 1
ATOM 2870 C CA . THR B 1 107 ? 5.75 -5.023 3.23 1 96.75 107 THR B CA 1
ATOM 2871 C C . THR B 1 107 ? 6.086 -3.586 2.846 1 96.75 107 THR B C 1
ATOM 2873 O O . THR B 1 107 ? 5.797 -2.652 3.598 1 96.75 107 THR B O 1
ATOM 2876 N N . ALA B 1 108 ? 6.703 -3.463 1.709 1 97 108 ALA B N 1
ATOM 2877 C CA . ALA B 1 108 ? 7.117 -2.137 1.256 1 97 108 ALA B CA 1
ATOM 2878 C C . ALA B 1 108 ? 5.91 -1.241 1.002 1 97 108 ALA B C 1
ATOM 2880 O O . ALA B 1 108 ? 5.938 -0.048 1.311 1 97 108 ALA B O 1
ATOM 2881 N N . LEU B 1 109 ? 4.867 -1.802 0.459 1 94.81 109 LEU B N 1
ATOM 2882 C CA . LEU B 1 109 ? 3.674 -1.014 0.173 1 94.81 109 LEU B CA 1
ATOM 2883 C C . LEU B 1 109 ? 2.977 -0.596 1.463 1 94.81 109 LEU B C 1
ATOM 2885 O O . LEU B 1 109 ? 2.523 0.544 1.588 1 94.81 109 LEU B O 1
ATOM 2889 N N . ILE B 1 110 ? 2.906 -1.514 2.322 1 96.12 110 ILE B N 1
ATOM 2890 C CA . ILE B 1 110 ? 2.32 -1.211 3.623 1 96.12 110 ILE B CA 1
ATOM 2891 C C . ILE B 1 110 ? 3.154 -0.146 4.332 1 96.12 110 ILE B C 1
ATOM 2893 O O . ILE B 1 110 ? 2.609 0.811 4.887 1 96.12 110 ILE B O 1
ATOM 2897 N N . ALA B 1 111 ? 4.461 -0.327 4.281 1 97.31 111 ALA B N 1
ATOM 2898 C CA . ALA B 1 111 ? 5.363 0.62 4.934 1 97.31 111 ALA B CA 1
ATOM 2899 C C . ALA B 1 111 ? 5.312 1.983 4.25 1 97.31 111 ALA B C 1
ATOM 2901 O O . ALA B 1 111 ? 5.402 3.02 4.914 1 97.31 111 ALA B O 1
ATOM 2902 N N . ALA B 1 112 ? 5.234 1.971 2.963 1 97.56 112 ALA B N 1
ATOM 2903 C CA . ALA B 1 112 ? 5.098 3.236 2.246 1 97.56 112 ALA B CA 1
ATOM 2904 C C . ALA B 1 112 ? 3.84 3.98 2.682 1 97.56 112 ALA B C 1
ATOM 2906 O O . ALA B 1 112 ? 3.854 5.207 2.826 1 97.56 112 ALA B O 1
ATOM 2907 N N . GLY B 1 113 ? 2.828 3.264 2.883 1 95.62 113 GLY B N 1
ATOM 2908 C CA . GLY B 1 113 ? 1.579 3.863 3.326 1 95.62 113 GLY B CA 1
ATOM 2909 C C . GLY B 1 113 ? 1.602 4.273 4.785 1 95.62 113 GLY B C 1
ATOM 2910 O O . GLY B 1 113 ? 1.262 5.41 5.121 1 95.62 113 GLY B O 1
ATOM 2911 N N . LYS B 1 114 ? 2.029 3.412 5.562 1 95.88 114 LYS B N 1
ATOM 2912 C CA . LYS B 1 114 ? 1.953 3.646 7.004 1 95.88 114 LYS B CA 1
ATOM 2913 C C . LYS B 1 114 ? 3.129 4.488 7.484 1 95.88 114 LYS B C 1
ATOM 2915 O O . LYS B 1 114 ? 2.936 5.555 8.078 1 95.88 114 LYS B O 1
ATOM 2920 N N . VAL B 1 115 ? 4.312 4.035 7.234 1 97.56 115 VAL B N 1
ATOM 2921 C CA . VAL B 1 115 ? 5.523 4.676 7.738 1 97.56 115 VAL B CA 1
ATOM 2922 C C . VAL B 1 115 ? 5.816 5.934 6.926 1 97.56 115 VAL B C 1
ATOM 2924 O O . VAL B 1 115 ? 6.129 6.988 7.484 1 97.56 115 VAL B O 1
ATOM 2927 N N . GLY B 1 116 ? 5.715 5.832 5.625 1 97.5 116 GLY B N 1
ATOM 2928 C CA . GLY B 1 116 ? 5.953 6.98 4.77 1 97.5 116 GLY B CA 1
ATOM 2929 C C . GLY B 1 116 ? 5.023 8.148 5.066 1 97.5 116 GLY B C 1
ATOM 2930 O O . GLY B 1 116 ? 5.473 9.289 5.188 1 97.5 116 GLY B O 1
ATOM 2931 N N . SER B 1 117 ? 3.744 7.809 5.172 1 96.62 117 SER B N 1
ATOM 2932 C CA . SER B 1 117 ? 2.77 8.852 5.477 1 96.62 117 SER B CA 1
ATOM 2933 C C . SER B 1 117 ? 3.037 9.477 6.84 1 96.62 117 SER B C 1
ATOM 2935 O O . SER B 1 117 ? 2.875 10.688 7.016 1 96.62 117 SER B O 1
ATOM 2937 N N . SER B 1 118 ? 3.422 8.68 7.781 1 97.06 118 SER B N 1
ATOM 2938 C CA . SER B 1 118 ? 3.705 9.148 9.133 1 97.06 118 SER B CA 1
ATOM 2939 C C . SER B 1 118 ? 4.898 10.102 9.156 1 97.06 118 SER B C 1
ATOM 2941 O O . SER B 1 118 ? 4.844 11.156 9.781 1 97.06 118 SER B O 1
ATOM 2943 N N . ILE B 1 119 ? 5.895 9.719 8.469 1 98 119 ILE B N 1
ATOM 2944 C CA . ILE B 1 119 ? 7.098 10.539 8.422 1 98 119 ILE B CA 1
ATOM 2945 C C . ILE B 1 119 ? 6.793 11.867 7.727 1 98 119 ILE B C 1
ATOM 2947 O O . ILE B 1 119 ? 7.141 12.938 8.234 1 98 119 ILE B O 1
ATOM 2951 N N . GLY B 1 120 ? 6.113 11.805 6.625 1 97.69 120 GLY B N 1
ATOM 2952 C CA . GLY B 1 120 ? 5.734 13.016 5.91 1 97.69 120 GLY B CA 1
ATOM 2953 C C . GLY B 1 120 ? 4.871 13.953 6.738 1 97.69 120 GLY B C 1
ATOM 2954 O O . GLY B 1 120 ? 5.082 15.164 6.734 1 97.69 120 GLY B O 1
ATOM 2955 N N . ALA B 1 121 ? 3.957 13.398 7.445 1 96.81 121 ALA B N 1
ATOM 2956 C CA . ALA B 1 121 ? 3.041 14.188 8.266 1 96.81 121 ALA B CA 1
ATOM 2957 C C . ALA B 1 121 ? 3.768 14.812 9.453 1 96.81 121 ALA B C 1
ATOM 2959 O O . ALA B 1 121 ? 3.527 15.977 9.789 1 96.81 121 ALA B O 1
ATOM 2960 N N . GLU B 1 122 ? 4.586 14.047 10.125 1 96.81 122 GLU B N 1
ATOM 2961 C CA . GLU B 1 122 ? 5.293 14.523 11.312 1 96.81 122 GLU B CA 1
ATOM 2962 C C . GLU B 1 122 ? 6.258 15.648 10.961 1 96.81 122 GLU B C 1
ATOM 2964 O O . GLU B 1 122 ? 6.25 16.703 11.609 1 96.81 122 GLU B O 1
ATOM 2969 N N . ILE B 1 123 ? 7.074 15.383 9.953 1 97.81 123 ILE B N 1
ATOM 2970 C CA . ILE B 1 123 ? 8.047 16.406 9.555 1 97.81 123 ILE B CA 1
ATOM 2971 C C . ILE B 1 123 ? 7.316 17.594 8.953 1 97.81 123 ILE B C 1
ATOM 2973 O O . ILE B 1 123 ? 7.711 18.75 9.172 1 97.81 123 ILE B O 1
ATOM 2977 N N . GLY B 1 124 ? 6.266 17.312 8.211 1 97.12 124 GLY B N 1
ATOM 2978 C CA . GLY B 1 124 ? 5.445 18.391 7.695 1 97.12 124 GLY B CA 1
ATOM 2979 C C . GLY B 1 124 ? 4.836 19.25 8.789 1 97.12 124 GLY B C 1
ATOM 2980 O O . GLY B 1 124 ? 4.836 20.484 8.695 1 97.12 124 GLY B O 1
ATOM 2981 N N . SER B 1 125 ? 4.305 18.609 9.812 1 96.19 125 SER B N 1
ATOM 2982 C CA . SER B 1 125 ? 3.738 19.328 10.945 1 96.19 125 SER B CA 1
ATOM 2983 C C . SER B 1 125 ? 4.797 20.172 11.648 1 96.19 125 SER B C 1
ATOM 2985 O O . SER B 1 125 ? 4.531 21.312 12.031 1 96.19 125 SER B O 1
ATOM 2987 N N . MET B 1 126 ? 6 19.625 11.797 1 96.44 126 MET B N 1
ATOM 2988 C CA . MET B 1 126 ? 7.098 20.344 12.438 1 96.44 126 MET B CA 1
ATOM 2989 C C . MET B 1 126 ? 7.527 21.531 11.602 1 96.44 126 MET B C 1
ATOM 2991 O O . MET B 1 126 ? 7.934 22.562 12.141 1 96.44 126 MET B O 1
ATOM 2995 N N . LYS B 1 127 ? 7.406 21.359 10.328 1 96.25 127 LYS B N 1
ATOM 2996 C CA . LYS B 1 127 ? 7.75 22.453 9.422 1 96.25 127 LYS B CA 1
ATOM 2997 C C . LYS B 1 127 ? 6.73 23.594 9.516 1 96.25 127 LYS B C 1
ATOM 2999 O O . LYS B 1 127 ? 7.102 24.75 9.648 1 96.25 127 LYS B O 1
ATOM 3004 N N . VAL B 1 128 ? 5.496 23.25 9.508 1 93.75 128 VAL B N 1
ATOM 3005 C CA . VAL B 1 128 ? 4.41 24.234 9.492 1 93.75 128 VAL B CA 1
ATOM 3006 C C . VAL B 1 128 ? 4.352 24.969 10.828 1 93.75 128 VAL B C 1
ATOM 3008 O O . VAL B 1 128 ? 4.039 26.156 10.867 1 93.75 128 VAL B O 1
ATOM 3011 N N . THR B 1 129 ? 4.676 24.297 11.914 1 94.06 129 THR B N 1
ATOM 3012 C CA . THR B 1 129 ? 4.645 24.906 13.242 1 94.06 129 THR B CA 1
ATOM 3013 C C . THR B 1 129 ? 5.984 25.547 13.57 1 94.06 129 THR B C 1
ATOM 3015 O O . THR B 1 129 ? 6.223 25.953 14.711 1 94.06 129 THR B O 1
ATOM 3018 N N . GLU B 1 130 ? 6.961 25.516 12.688 1 94.19 130 GLU B N 1
ATOM 3019 C CA . GLU B 1 130 ? 8.258 26.188 12.773 1 94.19 130 GLU B CA 1
ATOM 3020 C C . GLU B 1 130 ? 9.156 25.531 13.812 1 94.19 130 GLU B C 1
ATOM 3022 O O . GLU B 1 130 ? 10.07 26.156 14.344 1 94.19 130 GLU B O 1
ATOM 3027 N N . GLN B 1 131 ? 8.898 24.344 14.055 1 94.31 131 GLN B N 1
ATOM 3028 C CA . GLN B 1 131 ? 9.727 23.594 14.992 1 94.31 131 GLN B CA 1
ATOM 3029 C C . GLN B 1 131 ? 11.109 23.328 14.406 1 94.31 131 GLN B C 1
ATOM 3031 O O . GLN B 1 131 ? 12.102 23.266 15.133 1 94.31 131 GLN B O 1
ATOM 3036 N N . ILE B 1 132 ? 11.172 23.156 13.133 1 94.88 132 ILE B N 1
ATOM 3037 C CA . ILE B 1 132 ? 12.445 22.891 12.469 1 94.88 132 ILE B CA 1
ATOM 3038 C C . ILE B 1 132 ? 13.336 24.125 12.555 1 94.88 132 ILE B C 1
ATOM 3040 O O . ILE B 1 132 ? 14.531 24.031 12.852 1 94.88 132 ILE B O 1
ATOM 3044 N N . ASP B 1 133 ? 12.758 25.266 12.359 1 93.94 133 ASP B N 1
ATOM 3045 C CA . ASP B 1 133 ? 13.484 26.531 12.5 1 93.94 133 ASP B CA 1
ATOM 3046 C C . ASP B 1 133 ? 13.945 26.734 13.938 1 93.94 133 ASP B C 1
ATOM 3048 O O . ASP B 1 133 ? 15.039 27.266 14.172 1 93.94 133 ASP B O 1
ATOM 3052 N N . ALA B 1 134 ? 13.109 26.344 14.859 1 94.06 134 ALA B N 1
ATOM 3053 C CA . ALA B 1 134 ? 13.445 26.469 16.266 1 94.06 134 ALA B CA 1
ATOM 3054 C C . ALA B 1 134 ? 14.641 25.594 16.625 1 94.06 134 ALA B C 1
ATOM 3056 O O . ALA B 1 134 ? 15.461 25.969 17.484 1 94.06 134 ALA B O 1
ATOM 3057 N N . MET B 1 135 ? 14.75 24.438 15.961 1 92.44 135 MET B N 1
ATOM 3058 C CA . MET B 1 135 ? 15.891 23.547 16.188 1 92.44 135 MET B CA 1
ATOM 3059 C C . MET B 1 135 ? 17.188 24.172 15.664 1 92.44 135 MET B C 1
ATOM 3061 O O . MET B 1 135 ? 18.234 24.078 16.297 1 92.44 135 MET B O 1
ATOM 3065 N N . GLU B 1 136 ? 17.078 24.812 14.609 1 89.81 136 GLU B N 1
ATOM 3066 C CA . GLU B 1 136 ? 18.234 25.469 14.023 1 89.81 136 GLU B CA 1
ATOM 3067 C C . GLU B 1 136 ? 18.75 26.609 14.914 1 89.81 136 GLU B C 1
ATOM 3069 O O . GLU B 1 136 ? 19.953 26.797 15.062 1 89.81 136 GLU B O 1
ATOM 3074 N N . VAL B 1 137 ? 17.859 27.25 15.523 1 91.5 137 VAL B N 1
ATOM 3075 C CA . VAL B 1 137 ? 18.219 28.375 16.391 1 91.5 137 VAL B CA 1
ATOM 3076 C C . VAL B 1 137 ? 18.844 27.844 17.672 1 91.5 137 VAL B C 1
ATOM 3078 O O . VAL B 1 137 ? 19.75 28.484 18.234 1 91.5 137 VAL B O 1
ATOM 3081 N N . SER B 1 138 ? 18.516 26.688 18.141 1 90.81 138 SER B N 1
ATOM 3082 C CA . SER B 1 138 ? 19.062 26.094 19.344 1 90.81 138 SER B CA 1
ATOM 3083 C C . SER B 1 138 ? 20.344 25.344 19.062 1 90.81 138 SER B C 1
ATOM 3085 O O . SER B 1 138 ? 20.797 24.516 19.859 1 90.81 138 SER B O 1
ATOM 3087 N N . ALA B 1 139 ? 20.828 25.453 17.859 1 87 139 ALA B N 1
ATOM 3088 C CA . ALA B 1 139 ? 22.109 24.906 17.438 1 87 139 ALA B CA 1
ATOM 3089 C C . ALA B 1 139 ? 22.047 23.391 17.297 1 87 139 ALA B C 1
ATOM 3091 O O . ALA B 1 139 ? 23.031 22.688 17.547 1 87 139 ALA B O 1
ATOM 3092 N N . THR B 1 140 ? 20.875 22.922 17.156 1 87.94 140 THR B N 1
ATOM 3093 C CA . THR B 1 140 ? 20.703 21.531 16.781 1 87.94 140 THR B CA 1
ATOM 3094 C C . THR B 1 140 ? 20.562 21.391 15.266 1 87.94 140 THR B C 1
ATOM 3096 O O . THR B 1 140 ? 19.891 22.219 14.625 1 87.94 140 THR B O 1
ATOM 3099 N N . ASN B 1 141 ? 21.234 20.484 14.664 1 92.44 141 ASN B N 1
ATOM 3100 C CA . ASN B 1 141 ? 21.078 20.219 13.234 1 92.44 141 ASN B CA 1
ATOM 3101 C C . ASN B 1 141 ? 19.797 19.438 12.938 1 92.44 141 ASN B C 1
ATOM 3103 O O . ASN B 1 141 ? 19.781 18.219 13.07 1 92.44 141 ASN B O 1
ATOM 3107 N N . PRO B 1 142 ? 18.797 20.141 12.484 1 94.5 142 PRO B N 1
ATOM 3108 C CA . PRO B 1 142 ? 17.516 19.453 12.305 1 94.5 142 PRO B CA 1
ATOM 3109 C C . PRO B 1 142 ? 17.578 18.344 11.258 1 94.5 142 PRO B C 1
ATOM 3111 O O . PRO B 1 142 ? 16.891 17.328 11.391 1 94.5 142 PRO B O 1
ATOM 3114 N N . PHE B 1 143 ? 18.375 18.562 10.289 1 95.94 143 PHE B N 1
ATOM 3115 C CA . PHE B 1 143 ? 18.484 17.547 9.234 1 95.94 143 PHE B CA 1
ATOM 3116 C C . PHE B 1 143 ? 19.016 16.234 9.797 1 95.94 143 PHE B C 1
ATOM 3118 O O . PHE B 1 143 ? 18.516 15.164 9.461 1 95.94 143 PHE B O 1
ATOM 3125 N N . LYS B 1 144 ? 19.969 16.234 10.633 1 95.19 144 LYS B N 1
ATOM 3126 C CA . LYS B 1 144 ? 20.547 15.047 11.234 1 95.19 144 LYS B CA 1
ATOM 3127 C C . LYS B 1 144 ? 19.562 14.375 12.188 1 95.19 144 LYS B C 1
ATOM 3129 O O . LYS B 1 144 ? 19.391 13.148 12.156 1 95.19 144 LYS B O 1
ATOM 3134 N N . PHE B 1 145 ? 18.906 15.211 12.922 1 95.62 145 PHE B N 1
ATOM 3135 C CA . PHE B 1 145 ? 18.031 14.688 13.961 1 95.62 145 PHE B CA 1
ATOM 3136 C C . PHE B 1 145 ? 16.734 14.141 13.359 1 95.62 145 PHE B C 1
ATOM 3138 O O . PHE B 1 145 ? 16.188 13.156 13.852 1 95.62 145 PHE B O 1
ATOM 3145 N N . LEU B 1 146 ? 16.281 14.734 12.305 1 96.94 146 LEU B N 1
ATOM 3146 C CA . LEU B 1 146 ? 14.969 14.383 11.766 1 96.94 146 LEU B CA 1
ATOM 3147 C C . LEU B 1 146 ? 15.109 13.469 10.555 1 96.94 146 LEU B C 1
ATOM 3149 O O . LEU B 1 146 ? 14.383 12.484 10.422 1 96.94 146 LEU B O 1
ATOM 3153 N N . VAL B 1 147 ? 16.031 13.758 9.633 1 97.75 147 VAL B N 1
ATOM 3154 C CA . VAL B 1 147 ? 16.094 13.086 8.336 1 97.75 147 VAL B CA 1
ATOM 3155 C C . VAL B 1 147 ? 17.031 11.883 8.422 1 97.75 147 VAL B C 1
ATOM 3157 O O . VAL B 1 147 ? 16.625 10.75 8.125 1 97.75 147 VAL B O 1
ATOM 3160 N N . VAL B 1 148 ? 18.234 12.102 8.898 1 98.25 148 VAL B N 1
ATOM 3161 C CA . VAL B 1 148 ? 19.234 11.039 8.914 1 98.25 148 VAL B CA 1
ATOM 3162 C C . VAL B 1 148 ? 18.75 9.891 9.797 1 98.25 148 VAL B C 1
ATOM 3164 O O . VAL B 1 148 ? 18.859 8.719 9.422 1 98.25 148 VAL B O 1
ATOM 3167 N N . THR B 1 149 ? 18.172 10.203 10.93 1 98.06 149 THR B N 1
ATOM 3168 C CA . THR B 1 149 ? 17.766 9.18 11.883 1 98.06 149 THR B CA 1
ATOM 3169 C C . THR B 1 149 ? 16.594 8.367 11.344 1 98.06 149 THR B C 1
ATOM 3171 O O . THR B 1 149 ? 16.594 7.137 11.43 1 98.06 149 THR B O 1
ATOM 3174 N N . ARG B 1 150 ? 15.648 9.016 10.75 1 98.31 150 ARG B N 1
ATOM 3175 C CA . ARG B 1 150 ? 14.477 8.32 10.227 1 98.31 150 ARG B CA 1
ATOM 3176 C C . ARG B 1 150 ? 14.844 7.488 9 1 98.31 150 ARG B C 1
ATOM 3178 O O . ARG B 1 150 ? 14.344 6.371 8.836 1 98.31 150 ARG B O 1
ATOM 3185 N N . VAL B 1 151 ? 15.695 8.016 8.141 1 98.69 151 VAL B N 1
ATOM 3186 C CA . VAL B 1 151 ? 16.094 7.301 6.93 1 98.69 151 VAL B CA 1
ATOM 3187 C C . VAL B 1 151 ? 16.891 6.051 7.305 1 98.69 151 VAL B C 1
ATOM 3189 O O . VAL B 1 151 ? 16.672 4.977 6.738 1 98.69 151 VAL B O 1
ATOM 3192 N N . LEU B 1 152 ? 17.75 6.156 8.258 1 98.56 152 LEU B N 1
ATOM 3193 C CA . LEU B 1 152 ? 18.5 4.996 8.719 1 98.56 152 LEU B CA 1
ATOM 3194 C C . LEU B 1 152 ? 17.578 3.965 9.352 1 98.56 152 LEU B C 1
ATOM 3196 O O . LEU B 1 152 ? 17.703 2.764 9.102 1 98.56 152 LEU B O 1
ATOM 3200 N N . ALA B 1 153 ? 16.688 4.461 10.125 1 98.62 153 ALA B N 1
ATOM 3201 C CA . ALA B 1 153 ? 15.75 3.557 10.797 1 98.62 153 ALA B CA 1
ATOM 3202 C C . ALA B 1 153 ? 14.914 2.779 9.789 1 98.62 153 ALA B C 1
ATOM 3204 O O . ALA B 1 153 ? 14.766 1.562 9.898 1 98.62 153 ALA B O 1
ATOM 3205 N N . THR B 1 154 ? 14.398 3.488 8.781 1 98.62 154 THR B N 1
ATOM 3206 C CA . THR B 1 154 ? 13.586 2.811 7.777 1 98.62 154 THR B CA 1
ATOM 3207 C C . THR B 1 154 ? 14.438 1.86 6.945 1 98.62 154 THR B C 1
ATOM 3209 O O . THR B 1 154 ? 14 0.767 6.59 1 98.62 154 THR B O 1
ATOM 3212 N N . THR B 1 155 ? 15.656 2.27 6.641 1 98.56 155 THR B N 1
ATOM 3213 C CA . THR B 1 155 ? 16.562 1.474 5.82 1 98.56 155 THR B CA 1
ATOM 3214 C C . THR B 1 155 ? 16.859 0.138 6.492 1 98.56 155 THR B C 1
ATOM 3216 O O . THR B 1 155 ? 16.922 -0.898 5.828 1 98.56 155 THR B O 1
ATOM 3219 N N . PHE B 1 156 ? 16.922 0.102 7.754 1 97.88 156 PHE B N 1
ATOM 3220 C CA . PHE B 1 156 ? 17.312 -1.12 8.445 1 97.88 156 PHE B CA 1
ATOM 3221 C C . PHE B 1 156 ? 16.094 -1.893 8.93 1 97.88 156 PHE B C 1
ATOM 3223 O O . PHE B 1 156 ? 16.109 -3.123 8.977 1 97.88 156 PHE B O 1
ATOM 3230 N N . MET B 1 157 ? 15.078 -1.225 9.227 1 98.31 157 MET B N 1
ATOM 3231 C CA . MET B 1 157 ? 13.93 -1.889 9.828 1 98.31 157 MET B CA 1
ATOM 3232 C C . MET B 1 157 ? 13.062 -2.545 8.75 1 98.31 157 MET B C 1
ATOM 3234 O O . MET B 1 157 ? 12.422 -3.566 9.008 1 98.31 157 MET B O 1
ATOM 3238 N N . ILE B 1 158 ? 13.047 -1.991 7.547 1 98.25 158 ILE B N 1
ATOM 3239 C CA . ILE B 1 158 ? 12.172 -2.539 6.512 1 98.25 158 ILE B CA 1
ATOM 3240 C C . ILE B 1 158 ? 12.641 -3.943 6.133 1 98.25 158 ILE B C 1
ATOM 3242 O O . ILE B 1 158 ? 11.828 -4.863 6.016 1 98.25 158 ILE B O 1
ATOM 3246 N N . PRO B 1 159 ? 13.969 -4.203 5.992 1 98.12 159 PRO B N 1
ATOM 3247 C CA . PRO B 1 159 ? 14.414 -5.574 5.738 1 98.12 159 PRO B CA 1
ATOM 3248 C C . PRO B 1 159 ? 14.031 -6.535 6.863 1 98.12 159 PRO B C 1
ATOM 3250 O O . PRO B 1 159 ? 13.68 -7.688 6.602 1 98.12 159 PRO B O 1
ATOM 3253 N N . ILE B 1 160 ? 14.109 -6.078 8.023 1 98.12 160 ILE B N 1
ATOM 3254 C CA . ILE B 1 160 ? 13.727 -6.902 9.164 1 98.12 160 ILE B CA 1
ATOM 3255 C C . ILE B 1 160 ? 12.234 -7.215 9.094 1 98.12 160 ILE B C 1
ATOM 3257 O O . ILE B 1 160 ? 11.82 -8.359 9.32 1 98.12 160 ILE B O 1
ATOM 3261 N N . LEU B 1 161 ? 11.477 -6.246 8.781 1 98.12 161 LEU B N 1
ATOM 3262 C CA . LEU B 1 161 ? 10.039 -6.43 8.656 1 98.12 161 LEU B CA 1
ATOM 3263 C C . LEU B 1 161 ? 9.703 -7.352 7.492 1 98.12 161 LEU B C 1
ATOM 3265 O O . LEU B 1 161 ? 8.734 -8.109 7.555 1 98.12 161 LEU B O 1
ATOM 3269 N N . VAL B 1 162 ? 10.461 -7.246 6.441 1 98.06 162 VAL B N 1
ATOM 3270 C CA . VAL B 1 162 ? 10.25 -8.117 5.293 1 98.06 162 VAL B CA 1
ATOM 3271 C C . VAL B 1 162 ? 10.5 -9.57 5.691 1 98.06 162 VAL B C 1
ATOM 3273 O O . VAL B 1 162 ? 9.703 -10.453 5.355 1 98.06 162 VAL B O 1
ATOM 3276 N N . MET B 1 163 ? 11.57 -9.828 6.398 1 97.56 163 MET B N 1
ATOM 3277 C CA . MET B 1 163 ? 11.867 -11.18 6.867 1 97.56 163 MET B CA 1
ATOM 3278 C C . MET B 1 163 ? 10.758 -11.695 7.785 1 97.56 163 MET B C 1
ATOM 3280 O O . MET B 1 163 ? 10.367 -12.859 7.703 1 97.56 163 MET B O 1
ATOM 3284 N N . TYR B 1 164 ? 10.32 -10.875 8.586 1 98 164 TYR B N 1
ATOM 3285 C CA . TYR B 1 164 ? 9.219 -11.219 9.484 1 98 164 TYR B CA 1
ATOM 3286 C C . TYR B 1 164 ? 7.949 -11.523 8.695 1 98 164 TYR B C 1
ATOM 3288 O O . TYR B 1 164 ? 7.246 -12.492 8.992 1 98 164 TYR B O 1
ATOM 3296 N N . THR B 1 165 ? 7.648 -10.664 7.762 1 97.75 165 THR B N 1
ATOM 3297 C CA . THR B 1 165 ? 6.473 -10.859 6.922 1 97.75 165 THR B CA 1
ATOM 3298 C C . THR B 1 165 ? 6.551 -12.195 6.184 1 97.75 165 THR B C 1
ATOM 3300 O O . THR B 1 165 ? 5.555 -12.914 6.078 1 97.75 165 THR B O 1
ATOM 3303 N N . ASP B 1 166 ? 7.75 -12.477 5.656 1 97.44 166 ASP B N 1
ATOM 3304 C CA . ASP B 1 166 ? 7.945 -13.75 4.973 1 97.44 166 ASP B CA 1
ATOM 3305 C C . ASP B 1 166 ? 7.648 -14.922 5.906 1 97.44 166 ASP B C 1
ATOM 3307 O O . ASP B 1 166 ? 6.98 -15.883 5.512 1 97.44 166 ASP B O 1
ATOM 3311 N N . PHE B 1 167 ? 8.141 -14.812 7.047 1 97.5 167 PHE B N 1
ATOM 3312 C CA . PHE B 1 167 ? 7.945 -15.875 8.023 1 97.5 167 PHE B CA 1
ATOM 3313 C C . PHE B 1 167 ? 6.465 -16.062 8.328 1 97.5 167 PHE B C 1
ATOM 3315 O O . PHE B 1 167 ? 5.957 -17.188 8.289 1 97.5 167 PHE B O 1
ATOM 3322 N N . VAL B 1 168 ? 5.789 -15.055 8.617 1 97.81 168 VAL B N 1
ATOM 3323 C CA . VAL B 1 168 ? 4.375 -15.117 8.977 1 97.81 168 VAL B CA 1
ATOM 3324 C C . VAL B 1 168 ? 3.557 -15.586 7.777 1 97.81 168 VAL B C 1
ATOM 3326 O O . VAL B 1 168 ? 2.588 -16.328 7.934 1 97.81 168 VAL B O 1
ATOM 3329 N N . ALA B 1 169 ? 3.889 -15.086 6.625 1 97.88 169 ALA B N 1
ATOM 3330 C CA . ALA B 1 169 ? 3.197 -15.508 5.406 1 97.88 169 ALA B CA 1
ATOM 3331 C C . ALA B 1 169 ? 3.363 -17 5.176 1 97.88 169 ALA B C 1
ATOM 3333 O O . ALA B 1 169 ? 2.418 -17.688 4.766 1 97.88 169 ALA B O 1
ATOM 3334 N N . LEU B 1 170 ? 4.578 -17.516 5.406 1 97.62 170 LEU B N 1
ATOM 3335 C CA . LEU B 1 170 ? 4.824 -18.953 5.25 1 97.62 170 LEU B CA 1
ATOM 3336 C C . LEU B 1 170 ? 4.008 -19.75 6.254 1 97.62 170 LEU B C 1
ATOM 3338 O O . LEU B 1 170 ? 3.545 -20.859 5.941 1 97.62 170 LEU B O 1
ATOM 3342 N N . MET B 1 171 ? 3.871 -19.234 7.422 1 97.69 171 MET B N 1
ATOM 3343 C CA . MET B 1 171 ? 3.035 -19.891 8.422 1 97.69 171 MET B CA 1
ATOM 3344 C C . MET B 1 171 ? 1.581 -19.938 7.969 1 97.69 171 MET B C 1
ATOM 3346 O O . MET B 1 171 ? 0.893 -20.938 8.18 1 97.69 171 MET B O 1
ATOM 3350 N N . GLY B 1 172 ? 1.11 -18.828 7.426 1 97.25 172 GLY B N 1
ATOM 3351 C CA . GLY B 1 172 ? -0.229 -18.828 6.859 1 97.25 172 GLY B CA 1
ATOM 3352 C C . GLY B 1 172 ? -0.399 -19.828 5.734 1 97.25 172 GLY B C 1
ATOM 3353 O O . GLY B 1 172 ? -1.421 -20.516 5.656 1 97.25 172 GLY B O 1
ATOM 3354 N N . ALA B 1 173 ? 0.584 -19.859 4.914 1 96.94 173 ALA B N 1
ATOM 3355 C CA . ALA B 1 173 ? 0.563 -20.828 3.818 1 96.94 173 ALA B CA 1
ATOM 3356 C C . ALA B 1 173 ? 0.529 -22.266 4.348 1 96.94 173 ALA B C 1
ATOM 3358 O O . ALA B 1 173 ? -0.169 -23.125 3.799 1 96.94 173 ALA B O 1
ATOM 3359 N N . PHE B 1 174 ? 1.287 -22.5 5.383 1 97.62 174 PHE B N 1
ATOM 3360 C CA . PHE B 1 174 ? 1.306 -23.828 5.992 1 97.62 174 PHE B CA 1
ATOM 3361 C C . PHE B 1 174 ? -0.087 -24.234 6.469 1 97.62 174 PHE B C 1
ATOM 3363 O O . PHE B 1 174 ? -0.53 -25.359 6.238 1 97.62 174 PHE B O 1
ATOM 3370 N N . LEU B 1 175 ? -0.68 -23.344 7.109 1 96 175 LEU B N 1
ATOM 3371 C CA . LEU B 1 175 ? -2.018 -23.625 7.621 1 96 175 LEU B CA 1
ATOM 3372 C C . LEU B 1 175 ? -2.973 -23.969 6.48 1 96 175 LEU B C 1
ATOM 3374 O O . LEU B 1 175 ? -3.816 -24.859 6.621 1 96 175 LEU B O 1
ATOM 3378 N N . SER B 1 176 ? -2.891 -23.281 5.434 1 94.25 176 SER B N 1
ATOM 3379 C CA . SER B 1 176 ? -3.758 -23.516 4.285 1 94.25 176 SER B CA 1
ATOM 3380 C C . SER B 1 176 ? -3.459 -24.859 3.633 1 94.25 176 SER B C 1
ATOM 3382 O O . SER B 1 176 ? -4.379 -25.594 3.271 1 94.25 176 SER B O 1
ATOM 3384 N N . VAL B 1 177 ? -2.211 -25.188 3.49 1 94.12 177 VAL B N 1
ATOM 3385 C CA . VAL B 1 177 ? -1.802 -26.422 2.828 1 94.12 177 VAL B CA 1
ATOM 3386 C C . VAL B 1 177 ? -2.188 -27.625 3.686 1 94.12 177 VAL B C 1
ATOM 3388 O O . VAL B 1 177 ? -2.729 -28.609 3.18 1 94.12 177 VAL B O 1
ATOM 3391 N N . THR B 1 178 ? -1.928 -27.531 4.977 1 94.25 178 THR B N 1
ATOM 3392 C CA . THR B 1 178 ? -2.17 -28.656 5.875 1 94.25 178 THR B CA 1
ATOM 3393 C C . THR B 1 178 ? -3.666 -28.891 6.055 1 94.25 178 THR B C 1
ATOM 3395 O O . THR B 1 178 ? -4.105 -30.031 6.234 1 94.25 178 THR B O 1
ATOM 3398 N N . SER B 1 179 ? -4.457 -27.906 5.992 1 92 179 SER B N 1
ATOM 3399 C CA . SER B 1 179 ? -5.895 -28.031 6.191 1 92 179 SER B CA 1
ATOM 3400 C C . SER B 1 179 ? -6.539 -28.844 5.074 1 92 179 SER B C 1
ATOM 3402 O O . SER B 1 179 ? -7.57 -29.484 5.281 1 92 179 SER B O 1
ATOM 3404 N N . ILE B 1 180 ? -5.957 -28.938 3.969 1 88.25 180 ILE B N 1
ATOM 3405 C CA . ILE B 1 180 ? -6.559 -29.625 2.836 1 88.25 180 ILE B CA 1
ATOM 3406 C C . ILE B 1 180 ? -5.742 -30.875 2.492 1 88.25 180 ILE B C 1
ATOM 3408 O O . ILE B 1 180 ? -6.301 -31.938 2.252 1 88.25 180 ILE B O 1
ATOM 3412 N N . GLU B 1 181 ? -4.414 -30.75 2.521 1 88.94 181 GLU B N 1
ATOM 3413 C CA . GLU B 1 181 ? -3.559 -31.844 2.049 1 88.94 181 GLU B CA 1
ATOM 3414 C C . GLU B 1 181 ? -2.963 -32.625 3.215 1 88.94 181 GLU B C 1
ATOM 3416 O O . GLU B 1 181 ? -2.328 -33.656 3.014 1 88.94 181 GLU B O 1
ATOM 3421 N N . ASN B 1 182 ? -3.152 -32.188 4.426 1 91.12 182 ASN B N 1
ATOM 3422 C CA . ASN B 1 182 ? -2.65 -32.875 5.617 1 91.12 182 ASN B CA 1
ATOM 3423 C C . ASN B 1 182 ? -1.139 -33.062 5.555 1 91.12 182 ASN B C 1
ATOM 3425 O O . ASN B 1 182 ? -0.64 -34.156 5.816 1 91.12 182 ASN B O 1
ATOM 3429 N N . VAL B 1 183 ? -0.489 -32.156 5.133 1 92.06 183 VAL B N 1
ATOM 3430 C CA . VAL B 1 183 ? 0.969 -32.156 5.074 1 92.06 183 VAL B CA 1
ATOM 3431 C C . VAL B 1 183 ? 1.546 -31.859 6.453 1 92.06 183 VAL B C 1
ATOM 3433 O O . VAL B 1 183 ? 1.054 -30.969 7.152 1 92.06 183 VAL B O 1
ATOM 3436 N N . SER B 1 184 ? 2.543 -32.562 6.871 1 94.06 184 SER B N 1
ATOM 3437 C CA . SER B 1 184 ? 3.166 -32.344 8.172 1 94.06 184 SER B CA 1
ATOM 3438 C C . SER B 1 184 ? 4.02 -31.094 8.164 1 94.06 184 SER B C 1
ATOM 3440 O O . SER B 1 184 ? 4.426 -30.609 7.105 1 94.06 184 SER B O 1
ATOM 3442 N N . PHE B 1 185 ? 4.227 -30.562 9.359 1 94.94 185 PHE B N 1
ATOM 3443 C CA . PHE B 1 185 ? 5.039 -29.375 9.539 1 94.94 185 PHE B CA 1
ATOM 3444 C C . PHE B 1 185 ? 6.445 -29.578 8.992 1 94.94 185 PHE B C 1
ATOM 3446 O O . PHE B 1 185 ? 6.98 -28.719 8.289 1 94.94 185 PHE B O 1
ATOM 3453 N N . THR B 1 186 ? 7.031 -30.719 9.25 1 94.81 186 THR B N 1
ATOM 3454 C CA . THR B 1 186 ? 8.398 -31.031 8.836 1 94.81 186 THR B CA 1
ATOM 3455 C C . THR B 1 186 ? 8.484 -31.141 7.316 1 94.81 186 THR B C 1
ATOM 3457 O O . THR B 1 186 ? 9.391 -30.578 6.695 1 94.81 186 THR B O 1
ATOM 3460 N N . THR B 1 187 ? 7.582 -31.828 6.727 1 94 187 THR B N 1
ATOM 3461 C CA . THR B 1 187 ? 7.578 -32 5.277 1 94 187 THR B CA 1
ATOM 3462 C C . THR B 1 187 ? 7.41 -30.656 4.578 1 94 187 THR B C 1
ATOM 3464 O O . THR B 1 187 ? 8.094 -30.375 3.592 1 94 187 THR B O 1
ATOM 3467 N N . TYR B 1 188 ? 6.477 -29.844 5.121 1 95.62 188 TYR B N 1
ATOM 3468 C CA . TYR B 1 188 ? 6.219 -28.531 4.551 1 95.62 188 TYR B CA 1
ATOM 3469 C C . TYR B 1 188 ? 7.48 -27.672 4.566 1 95.62 188 TYR B C 1
ATOM 3471 O O . TYR B 1 188 ? 7.867 -27.109 3.541 1 95.62 188 TYR B O 1
ATOM 3479 N N . PHE B 1 189 ? 8.133 -27.641 5.641 1 94.5 189 PHE B N 1
ATOM 3480 C CA . PHE B 1 189 ? 9.258 -26.719 5.766 1 94.5 189 PHE B CA 1
ATOM 3481 C C . PHE B 1 189 ? 10.484 -27.266 5.059 1 94.5 189 PHE B C 1
ATOM 3483 O O . PHE B 1 189 ? 11.352 -26.5 4.625 1 94.5 189 PHE B O 1
ATOM 3490 N N . VAL B 1 190 ? 10.594 -28.562 4.852 1 94.25 190 VAL B N 1
ATOM 3491 C CA . VAL B 1 190 ? 11.648 -29.141 4.016 1 94.25 190 VAL B CA 1
ATOM 3492 C C . VAL B 1 190 ? 11.445 -28.703 2.564 1 94.25 190 VAL B C 1
ATOM 3494 O O . VAL B 1 190 ? 12.391 -28.266 1.9 1 94.25 190 VAL B O 1
ATOM 3497 N N . GLN B 1 191 ? 10.219 -28.781 2.125 1 93 191 GLN B N 1
ATOM 3498 C CA . GLN B 1 191 ? 9.898 -28.375 0.76 1 93 191 GLN B CA 1
ATOM 3499 C C . GLN B 1 191 ? 10.156 -26.875 0.56 1 93 191 GLN B C 1
ATOM 3501 O O . GLN B 1 191 ? 10.656 -26.469 -0.487 1 93 191 GLN B O 1
ATOM 3506 N N . VAL B 1 192 ? 9.781 -26.094 1.569 1 93.44 192 VAL B N 1
ATOM 3507 C CA . VAL B 1 192 ? 9.961 -24.656 1.521 1 93.44 192 VAL B CA 1
ATOM 3508 C C . VAL B 1 192 ? 11.445 -24.312 1.444 1 93.44 192 VAL B C 1
ATOM 3510 O O . VAL B 1 192 ? 11.875 -23.562 0.561 1 93.44 192 VAL B O 1
ATOM 3513 N N . PHE B 1 193 ? 12.258 -24.875 2.32 1 93.44 193 PHE B N 1
ATOM 3514 C CA . PHE B 1 193 ? 13.672 -24.516 2.418 1 93.44 193 PHE B CA 1
ATOM 3515 C C . PHE B 1 193 ? 14.453 -25.094 1.24 1 93.44 193 PHE B C 1
ATOM 3517 O O . PHE B 1 193 ? 15.422 -24.484 0.782 1 93.44 193 PHE B O 1
ATOM 3524 N N . ASP B 1 194 ? 13.977 -26.203 0.684 1 92.31 194 ASP B N 1
ATOM 3525 C CA . ASP B 1 194 ? 14.641 -26.797 -0.471 1 92.31 194 ASP B CA 1
ATOM 3526 C C . ASP B 1 194 ? 14.414 -25.969 -1.729 1 92.31 194 ASP B C 1
ATOM 3528 O O . ASP B 1 194 ? 15.195 -26.047 -2.68 1 92.31 194 ASP B O 1
ATOM 3532 N N . SER B 1 195 ? 13.383 -25.25 -1.659 1 90.69 195 SER B N 1
ATOM 3533 C CA . SER B 1 195 ? 12.992 -24.531 -2.869 1 90.69 195 SER B CA 1
ATOM 3534 C C . SER B 1 195 ? 13.594 -23.125 -2.906 1 90.69 195 SER B C 1
ATOM 3536 O O . SER B 1 195 ? 13.68 -22.516 -3.969 1 90.69 195 SER B O 1
ATOM 3538 N N . ILE B 1 196 ? 14.023 -22.562 -1.772 1 92.06 196 ILE B N 1
ATOM 3539 C CA . ILE B 1 196 ? 14.508 -21.203 -1.675 1 92.06 196 ILE B CA 1
ATOM 3540 C C . ILE B 1 196 ? 16.031 -21.188 -1.755 1 92.06 196 ILE B C 1
ATOM 3542 O O . ILE B 1 196 ? 16.703 -21.875 -0.982 1 92.06 196 ILE B O 1
ATOM 3546 N N . SER B 1 197 ? 16.594 -20.453 -2.652 1 90.88 197 SER B N 1
ATOM 3547 C CA . SER B 1 197 ? 18.047 -20.344 -2.799 1 90.88 197 SER B CA 1
ATOM 3548 C C . SER B 1 197 ? 18.609 -19.203 -1.966 1 90.88 197 SER B C 1
ATOM 3550 O O . SER B 1 197 ? 17.859 -18.312 -1.536 1 90.88 197 SER B O 1
ATOM 3552 N N . PHE B 1 198 ? 19.875 -19.172 -1.78 1 91.62 198 PHE B N 1
ATOM 3553 C CA . PHE B 1 198 ? 20.547 -18.094 -1.077 1 91.62 198 PHE B CA 1
ATOM 3554 C C . PHE B 1 198 ? 20.406 -16.781 -1.851 1 91.62 198 PHE B C 1
ATOM 3556 O O . PHE B 1 198 ? 20.312 -15.711 -1.252 1 91.62 198 PHE B O 1
ATOM 3563 N N . LEU B 1 199 ? 20.391 -16.938 -3.131 1 90.56 199 LEU B N 1
ATOM 3564 C CA . LEU B 1 199 ? 20.234 -15.766 -3.973 1 90.56 199 LEU B CA 1
ATOM 3565 C C . LEU B 1 199 ? 18.875 -15.109 -3.752 1 90.56 199 LEU B C 1
ATOM 3567 O O . LEU B 1 199 ? 18.766 -13.883 -3.789 1 90.56 199 LEU B O 1
ATOM 3571 N N . ASP B 1 200 ? 17.859 -15.945 -3.541 1 91.69 200 ASP B N 1
ATOM 3572 C CA . ASP B 1 200 ? 16.516 -15.43 -3.295 1 91.69 200 ASP B CA 1
ATOM 3573 C C . ASP B 1 200 ? 16.469 -14.602 -2.01 1 91.69 200 ASP B C 1
ATOM 3575 O O . ASP B 1 200 ? 15.906 -13.508 -1.988 1 91.69 200 ASP B O 1
ATOM 3579 N N . ILE B 1 201 ? 17.078 -15.094 -1.022 1 93.5 201 ILE B N 1
ATOM 3580 C CA . ILE B 1 201 ? 17.062 -14.445 0.283 1 93.5 201 ILE B CA 1
ATOM 3581 C C . ILE B 1 201 ? 17.891 -13.156 0.227 1 93.5 201 ILE B C 1
ATOM 3583 O O . ILE B 1 201 ? 17.453 -12.102 0.685 1 93.5 201 ILE B O 1
ATOM 3587 N N . PHE B 1 202 ? 19.062 -13.203 -0.346 1 94.75 202 PHE B N 1
ATOM 3588 C CA . PHE B 1 202 ? 19.953 -12.055 -0.42 1 94.75 202 PHE B CA 1
ATOM 3589 C C . PHE B 1 202 ? 19.344 -10.953 -1.281 1 94.75 202 PHE B C 1
ATOM 3591 O O . PHE B 1 202 ? 19.422 -9.773 -0.928 1 94.75 202 PHE B O 1
ATOM 3598 N N . SER B 1 203 ? 18.828 -11.328 -2.359 1 93.94 203 SER B N 1
ATOM 3599 C CA . SER B 1 203 ? 18.203 -10.344 -3.238 1 93.94 203 SER B CA 1
ATOM 3600 C C . SER B 1 203 ? 17.016 -9.672 -2.555 1 93.94 203 SER B C 1
ATOM 3602 O O . SER B 1 203 ? 16.812 -8.469 -2.721 1 93.94 203 SER B O 1
ATOM 3604 N N . SER B 1 204 ? 16.266 -10.453 -1.804 1 95.25 204 SER B N 1
ATOM 3605 C CA . SER B 1 204 ? 15.117 -9.914 -1.071 1 95.25 204 SER B CA 1
ATOM 3606 C C . SER B 1 204 ? 15.562 -8.914 -0.014 1 95.25 204 SER B C 1
ATOM 3608 O O . SER B 1 204 ? 14.945 -7.859 0.149 1 95.25 204 SER B O 1
ATOM 3610 N N . ILE B 1 205 ? 16.609 -9.195 0.628 1 96.31 205 ILE B N 1
ATOM 3611 C CA . ILE B 1 205 ? 17.141 -8.32 1.671 1 96.31 205 ILE B CA 1
ATOM 3612 C C . ILE B 1 205 ? 17.688 -7.039 1.044 1 96.31 205 ILE B C 1
ATOM 3614 O O . ILE B 1 205 ? 17.422 -5.938 1.527 1 96.31 205 ILE B O 1
ATOM 3618 N N . LEU B 1 206 ? 18.391 -7.168 -0.041 1 96.25 206 LEU B N 1
ATOM 3619 C CA . LEU B 1 206 ? 18.984 -6.012 -0.694 1 96.25 206 LEU B CA 1
ATOM 3620 C C . LEU B 1 206 ? 17.922 -5.082 -1.251 1 96.25 206 LEU B C 1
ATOM 3622 O O . LEU B 1 206 ? 18 -3.861 -1.093 1 96.25 206 LEU B O 1
ATOM 3626 N N . LYS B 1 207 ? 17.016 -5.664 -1.909 1 96 207 LYS B N 1
ATOM 3627 C CA . LYS B 1 207 ? 15.977 -4.797 -2.461 1 96 207 LYS B CA 1
ATOM 3628 C C . LYS B 1 207 ? 15.164 -4.133 -1.352 1 96 207 LYS B C 1
ATOM 3630 O O . LYS B 1 207 ? 14.734 -2.984 -1.487 1 96 207 LYS B O 1
ATOM 3635 N N . SER B 1 208 ? 14.945 -4.863 -0.204 1 97.81 208 SER B N 1
ATOM 3636 C CA . SER B 1 208 ? 14.195 -4.273 0.901 1 97.81 208 SER B CA 1
ATOM 3637 C C . SER B 1 208 ? 14.984 -3.143 1.562 1 97.81 208 SER B C 1
ATOM 3639 O O . SER B 1 208 ? 14.391 -2.197 2.088 1 97.81 208 SER B O 1
ATOM 3641 N N . LEU B 1 209 ? 16.312 -3.209 1.538 1 98.38 209 LEU B N 1
ATOM 3642 C CA . LEU B 1 209 ? 17.141 -2.107 2.008 1 98.38 209 LEU B CA 1
ATOM 3643 C C . LEU B 1 209 ? 16.906 -0.853 1.176 1 98.38 209 LEU B C 1
ATOM 3645 O O . LEU B 1 209 ? 16.766 0.243 1.724 1 98.38 209 LEU B O 1
ATOM 3649 N N . VAL B 1 210 ? 16.828 -1.078 -0.066 1 98.44 210 VAL B N 1
ATOM 3650 C CA . VAL B 1 210 ? 16.609 0.036 -0.981 1 98.44 210 VAL B CA 1
ATOM 3651 C C . VAL B 1 210 ? 15.203 0.596 -0.784 1 98.44 210 VAL B C 1
ATOM 3653 O O . VAL B 1 210 ? 15.008 1.814 -0.769 1 98.44 210 VAL B O 1
ATOM 3656 N N . PHE B 1 211 ? 14.188 -0.313 -0.62 1 98.62 211 PHE B N 1
ATOM 3657 C CA . PHE B 1 211 ? 12.82 0.113 -0.34 1 98.62 211 PHE B CA 1
ATOM 3658 C C . PHE B 1 211 ? 12.766 0.972 0.918 1 98.62 211 PHE B C 1
ATOM 3660 O O . PHE B 1 211 ? 12.117 2.018 0.935 1 98.62 211 PHE B O 1
ATOM 3667 N N . GLY B 1 212 ? 13.484 0.469 1.937 1 98.75 212 GLY B N 1
ATOM 3668 C CA . GLY B 1 212 ? 13.5 1.203 3.191 1 98.75 212 GLY B CA 1
ATOM 3669 C C . GLY B 1 212 ? 14.117 2.586 3.066 1 98.75 212 GLY B C 1
ATOM 3670 O O . GLY B 1 212 ? 13.594 3.553 3.625 1 98.75 212 GLY B O 1
ATOM 3671 N N . PHE B 1 213 ? 15.227 2.684 2.352 1 98.81 213 PHE B N 1
ATOM 3672 C CA . PHE B 1 213 ? 15.859 3.975 2.096 1 98.81 213 PHE B CA 1
ATOM 3673 C C . PHE B 1 213 ? 14.891 4.91 1.374 1 98.81 213 PHE B C 1
ATOM 3675 O O . PHE B 1 213 ? 14.758 6.078 1.749 1 98.81 213 PHE B O 1
ATOM 3682 N N . THR B 1 214 ? 14.211 4.383 0.391 1 98.69 214 THR B N 1
ATOM 3683 C CA . THR B 1 214 ? 13.289 5.156 -0.431 1 98.69 214 THR B CA 1
ATOM 3684 C C . THR B 1 214 ? 12.133 5.684 0.409 1 98.69 214 THR B C 1
ATOM 3686 O O . THR B 1 214 ? 11.773 6.859 0.309 1 98.69 214 THR B O 1
ATOM 3689 N N . ILE B 1 215 ? 11.547 4.852 1.231 1 98.69 215 ILE B N 1
ATOM 3690 C CA . ILE B 1 215 ? 10.406 5.23 2.059 1 98.69 215 ILE B CA 1
ATOM 3691 C C . ILE B 1 215 ? 10.812 6.355 3.012 1 98.69 215 ILE B C 1
ATOM 3693 O O . ILE B 1 215 ? 10.109 7.363 3.125 1 98.69 215 ILE B O 1
ATOM 3697 N N . GLY B 1 216 ? 11.969 6.191 3.602 1 98.69 216 GLY B N 1
ATOM 3698 C CA . GLY B 1 216 ? 12.438 7.191 4.547 1 98.69 216 GLY B CA 1
ATOM 3699 C C . GLY B 1 216 ? 12.789 8.516 3.891 1 98.69 216 GLY B C 1
ATOM 3700 O O . GLY B 1 216 ? 12.328 9.57 4.332 1 98.69 216 GLY B O 1
ATOM 3701 N N . ILE B 1 217 ? 13.555 8.438 2.824 1 98.75 217 ILE B N 1
ATOM 3702 C CA . ILE B 1 217 ? 14.078 9.656 2.207 1 98.75 217 ILE B CA 1
ATOM 3703 C C . ILE B 1 217 ? 12.938 10.43 1.551 1 98.75 217 ILE B C 1
ATOM 3705 O O . ILE B 1 217 ? 12.922 11.664 1.572 1 98.75 217 ILE B O 1
ATOM 3709 N N . VAL B 1 218 ? 12.023 9.766 0.972 1 98.44 218 VAL B N 1
ATOM 3710 C CA . VAL B 1 218 ? 10.891 10.414 0.313 1 98.44 218 VAL B CA 1
ATOM 3711 C C . VAL B 1 218 ? 9.984 11.055 1.357 1 98.44 218 VAL B C 1
ATOM 3713 O O . VAL B 1 218 ? 9.531 12.188 1.184 1 98.44 218 VAL B O 1
ATOM 3716 N N . GLY B 1 219 ? 9.703 10.305 2.398 1 98.38 219 GLY B N 1
ATOM 3717 C CA . GLY B 1 219 ? 8.898 10.867 3.471 1 98.38 219 GLY B CA 1
ATOM 3718 C C . GLY B 1 219 ? 9.492 12.133 4.066 1 98.38 219 GLY B C 1
ATOM 3719 O O . GLY B 1 219 ? 8.781 13.125 4.258 1 98.38 219 GLY B O 1
ATOM 3720 N N . CYS B 1 220 ? 10.758 12.109 4.336 1 98.5 220 CYS B N 1
ATOM 3721 C CA . CYS B 1 220 ? 11.438 13.266 4.906 1 98.5 220 CYS B CA 1
ATOM 3722 C C . CYS B 1 220 ? 11.453 14.43 3.928 1 98.5 220 CYS B C 1
ATOM 3724 O O . CYS B 1 220 ? 11.25 15.578 4.324 1 98.5 220 CYS B O 1
ATOM 3726 N N . TYR B 1 221 ? 11.711 14.109 2.697 1 98.31 221 TYR B N 1
ATOM 3727 C CA . TYR B 1 221 ? 11.789 15.148 1.677 1 98.31 221 TYR B CA 1
ATOM 3728 C C . TYR B 1 221 ? 10.453 15.875 1.534 1 98.31 221 TYR B C 1
ATOM 3730 O O . TYR B 1 221 ? 10.406 17.109 1.524 1 98.31 221 TYR B O 1
ATOM 3738 N N . LYS B 1 222 ? 9.406 15.148 1.405 1 97.75 222 LYS B N 1
ATOM 3739 C CA . LYS B 1 222 ? 8.094 15.75 1.227 1 97.75 222 LYS B CA 1
ATOM 3740 C C . LYS B 1 222 ? 7.645 16.484 2.488 1 97.75 222 LYS B C 1
ATOM 3742 O O . LYS B 1 222 ? 6.977 17.516 2.41 1 97.75 222 LYS B O 1
ATOM 3747 N N . GLY B 1 223 ? 8.016 15.922 3.621 1 97.44 223 GLY B N 1
ATOM 3748 C CA . GLY B 1 223 ? 7.734 16.609 4.867 1 97.44 223 GLY B CA 1
ATOM 3749 C C . GLY B 1 223 ? 8.492 17.922 5.008 1 97.44 223 GLY B C 1
ATOM 3750 O O . GLY B 1 223 ? 7.895 18.953 5.32 1 97.44 223 GLY B O 1
ATOM 3751 N N . TYR B 1 224 ? 9.766 17.875 4.695 1 96.56 224 TYR B N 1
ATOM 3752 C CA . TYR B 1 224 ? 10.641 19.031 4.832 1 96.56 224 TYR B CA 1
ATOM 3753 C C . TYR B 1 224 ? 10.219 20.156 3.877 1 96.56 224 TYR B C 1
ATOM 3755 O O . TYR B 1 224 ? 10.516 21.328 4.117 1 96.56 224 TYR B O 1
ATOM 3763 N N . ASN B 1 225 ? 9.555 19.797 2.824 1 95.5 225 ASN B N 1
ATOM 3764 C CA . ASN B 1 225 ? 9.164 20.766 1.811 1 95.5 225 ASN B CA 1
ATOM 3765 C C . ASN B 1 225 ? 7.648 20.969 1.786 1 95.5 225 ASN B C 1
ATOM 3767 O O . ASN B 1 225 ? 7.082 21.312 0.748 1 95.5 225 ASN B O 1
ATOM 3771 N N . SER B 1 226 ? 7.07 20.703 2.957 1 94.75 226 SER B N 1
ATOM 3772 C CA . SER B 1 226 ? 5.621 20.844 3.078 1 94.75 226 SER B CA 1
ATOM 3773 C C . SER B 1 226 ? 5.195 22.297 2.908 1 94.75 226 SER B C 1
ATOM 3775 O O . SER B 1 226 ? 5.902 23.203 3.334 1 94.75 226 SER B O 1
ATOM 3777 N N . SER B 1 227 ? 4.035 22.438 2.295 1 92.5 227 SER B N 1
ATOM 3778 C CA . SER B 1 227 ? 3.451 23.766 2.182 1 92.5 227 SER B CA 1
ATOM 3779 C C . SER B 1 227 ? 2.859 24.219 3.51 1 92.5 227 SER B C 1
ATOM 3781 O O . SER B 1 227 ? 2.838 23.469 4.48 1 92.5 227 SER B O 1
ATOM 3783 N N . LYS B 1 228 ? 2.338 25.406 3.537 1 89.75 228 LYS B N 1
ATOM 3784 C CA . LYS B 1 228 ? 1.865 26.031 4.773 1 89.75 228 LYS B CA 1
ATOM 3785 C C . LYS B 1 228 ? 0.466 25.531 5.133 1 89.75 228 LYS B C 1
ATOM 3787 O O . LYS B 1 228 ? -0.28 25.078 4.262 1 89.75 228 LYS B O 1
ATOM 3792 N N . GLY B 1 229 ? 0.202 25.547 6.461 1 90.94 229 GLY B N 1
ATOM 3793 C CA . GLY B 1 229 ? -1.142 25.266 6.941 1 90.94 229 GLY B CA 1
ATOM 3794 C C . GLY B 1 229 ? -1.399 23.781 7.152 1 90.94 229 GLY B C 1
ATOM 3795 O O . GLY B 1 229 ? -0.554 22.953 6.824 1 90.94 229 GLY B O 1
ATOM 3796 N N . THR B 1 230 ? -2.574 23.516 7.703 1 91.81 230 THR B N 1
ATOM 3797 C CA . THR B 1 230 ? -2.957 22.141 8.016 1 91.81 230 THR B CA 1
ATOM 3798 C C . THR B 1 230 ? -3.088 21.312 6.734 1 91.81 230 THR B C 1
ATOM 3800 O O . THR B 1 230 ? -2.748 20.125 6.719 1 91.81 230 THR B O 1
ATOM 3803 N N . GLU B 1 231 ? -3.482 21.969 5.699 1 93 231 GLU B N 1
ATOM 3804 C CA . GLU B 1 231 ? -3.598 21.281 4.418 1 93 231 GLU B CA 1
ATOM 3805 C C . GLU B 1 231 ? -2.232 20.828 3.906 1 93 231 GLU B C 1
ATOM 3807 O O . GLU B 1 231 ? -2.117 19.797 3.256 1 93 231 GLU B O 1
ATOM 3812 N N . GLY B 1 232 ? -1.253 21.625 4.211 1 95.19 232 GLY B N 1
ATOM 3813 C CA . GLY B 1 232 ? 0.104 21.297 3.801 1 95.19 232 GLY B CA 1
ATOM 3814 C C . GLY B 1 232 ? 0.609 20 4.402 1 95.19 232 GLY B C 1
ATOM 3815 O O . GLY B 1 232 ? 1.308 19.234 3.734 1 95.19 232 GLY B O 1
ATOM 3816 N N . VAL B 1 233 ? 0.224 19.75 5.641 1 96.25 233 VAL B N 1
ATOM 3817 C CA . VAL B 1 233 ? 0.63 18.531 6.336 1 96.25 233 VAL B CA 1
ATOM 3818 C C . VAL B 1 233 ? -0.008 17.328 5.664 1 96.25 233 VAL B C 1
ATOM 3820 O O . VAL B 1 233 ? 0.656 16.297 5.449 1 96.25 233 VAL B O 1
ATOM 3823 N N . GLY B 1 234 ? -1.236 17.469 5.305 1 95.19 234 GLY B N 1
ATOM 3824 C CA . GLY B 1 234 ? -1.929 16.391 4.605 1 95.19 234 GLY B CA 1
ATOM 3825 C C . GLY B 1 234 ? -1.357 16.109 3.227 1 95.19 234 GLY B C 1
ATOM 3826 O O . GLY B 1 234 ? -1.221 14.953 2.83 1 95.19 234 GLY B O 1
ATOM 3827 N N . LYS B 1 235 ? -1.053 17.156 2.557 1 95.75 235 LYS B N 1
ATOM 3828 C CA . LYS B 1 235 ? -0.46 17 1.23 1 95.75 235 LYS B CA 1
ATOM 3829 C C . LYS B 1 235 ? 0.909 16.328 1.312 1 95.75 235 LYS B C 1
ATOM 3831 O O . LYS B 1 235 ? 1.265 15.523 0.452 1 95.75 235 LYS B O 1
ATOM 3836 N N . ALA B 1 236 ? 1.648 16.703 2.316 1 97.06 236 ALA B N 1
ATOM 3837 C CA . ALA B 1 236 ? 2.963 16.094 2.512 1 97.06 236 ALA B CA 1
ATOM 3838 C C . ALA B 1 236 ? 2.842 14.602 2.814 1 97.06 236 ALA B C 1
ATOM 3840 O O . ALA B 1 236 ? 3.605 13.789 2.285 1 97.06 236 ALA B O 1
ATOM 3841 N N . ALA B 1 237 ? 1.927 14.242 3.65 1 96.75 237 ALA B N 1
ATOM 3842 C CA . ALA B 1 237 ? 1.675 12.844 3.984 1 96.75 237 ALA B CA 1
ATOM 3843 C C . ALA B 1 237 ? 1.284 12.039 2.746 1 96.75 237 ALA B C 1
ATOM 3845 O O . ALA B 1 237 ? 1.839 10.969 2.488 1 96.75 237 ALA B O 1
ATOM 3846 N N . ASN B 1 238 ? 0.388 12.57 1.956 1 96 238 ASN B N 1
ATOM 3847 C CA . ASN B 1 238 ? -0.095 11.891 0.756 1 96 238 ASN B CA 1
ATOM 3848 C C . ASN B 1 238 ? 1 11.773 -0.3 1 96 238 ASN B C 1
ATOM 3850 O O . ASN B 1 238 ? 1.157 10.719 -0.922 1 96 238 ASN B O 1
ATOM 3854 N N . ALA B 1 239 ? 1.714 12.82 -0.465 1 96.62 239 ALA B N 1
ATOM 3855 C CA . ALA B 1 239 ? 2.775 12.828 -1.468 1 96.62 239 ALA B CA 1
ATOM 3856 C C . ALA B 1 239 ? 3.877 11.836 -1.105 1 96.62 239 ALA B C 1
ATOM 3858 O O . ALA B 1 239 ? 4.488 11.227 -1.986 1 96.62 239 ALA B O 1
ATOM 3859 N N . SER B 1 240 ? 4.125 11.727 0.189 1 97.69 240 SER B N 1
ATOM 3860 C CA . SER B 1 240 ? 5.102 10.742 0.654 1 97.69 240 SER B CA 1
ATOM 3861 C C . SER B 1 240 ? 4.703 9.328 0.245 1 97.69 240 SER B C 1
ATOM 3863 O O . SER B 1 240 ? 5.531 8.562 -0.248 1 97.69 240 SER B O 1
ATOM 3865 N N . VAL B 1 241 ? 3.463 9.008 0.381 1 97 241 VAL B N 1
ATOM 3866 C CA . VAL B 1 241 ? 2.941 7.684 0.066 1 97 241 VAL B CA 1
ATOM 3867 C C . VAL B 1 241 ? 3.027 7.438 -1.438 1 97 241 VAL B C 1
ATOM 3869 O O . VAL B 1 241 ? 3.607 6.441 -1.879 1 97 241 VAL B O 1
ATOM 3872 N N . VAL B 1 242 ? 2.508 8.344 -2.207 1 96.31 242 VAL B N 1
ATOM 3873 C CA . VAL B 1 242 ? 2.379 8.203 -3.654 1 96.31 242 VAL B CA 1
ATOM 3874 C C . VAL B 1 242 ? 3.76 8.062 -4.285 1 96.31 242 VAL B C 1
ATOM 3876 O O . VAL B 1 242 ? 3.998 7.145 -5.074 1 96.31 242 VAL B O 1
ATOM 3879 N N . LEU B 1 243 ? 4.656 8.883 -3.906 1 96.62 243 LEU B N 1
ATOM 3880 C CA . LEU B 1 243 ? 5.984 8.883 -4.512 1 96.62 243 LEU B CA 1
ATOM 3881 C C . LEU B 1 243 ? 6.773 7.648 -4.074 1 96.62 243 LEU B C 1
ATOM 3883 O O . LEU B 1 243 ? 7.504 7.059 -4.875 1 96.62 243 LEU B O 1
ATOM 3887 N N . ALA B 1 244 ? 6.621 7.324 -2.803 1 97.88 244 ALA B N 1
ATOM 3888 C CA . ALA B 1 244 ? 7.316 6.129 -2.328 1 97.88 244 ALA B CA 1
ATOM 3889 C C . ALA B 1 244 ? 6.836 4.883 -3.066 1 97.88 244 ALA B C 1
ATOM 3891 O O . ALA B 1 244 ? 7.648 4.07 -3.518 1 97.88 244 ALA B O 1
ATOM 3892 N N . MET B 1 245 ? 5.516 4.703 -3.217 1 95.94 245 MET B N 1
ATOM 3893 C CA . MET B 1 245 ? 4.98 3.535 -3.908 1 95.94 245 MET B CA 1
ATOM 3894 C C . MET B 1 245 ? 5.438 3.508 -5.363 1 95.94 245 MET B C 1
ATOM 3896 O O . MET B 1 245 ? 5.793 2.451 -5.887 1 95.94 245 MET B O 1
ATOM 3900 N N . PHE B 1 246 ? 5.438 4.637 -5.926 1 95.56 246 PHE B N 1
ATOM 3901 C CA . PHE B 1 246 ? 5.883 4.762 -7.312 1 95.56 246 PHE B CA 1
ATOM 3902 C C . PHE B 1 246 ? 7.328 4.301 -7.457 1 95.56 246 PHE B C 1
ATOM 3904 O O . PHE B 1 246 ? 7.645 3.51 -8.344 1 95.56 246 PHE B O 1
ATOM 3911 N N . LEU B 1 247 ? 8.164 4.777 -6.648 1 96.88 247 LEU B N 1
ATOM 3912 C CA . LEU B 1 247 ? 9.586 4.469 -6.73 1 96.88 247 LEU B CA 1
ATOM 3913 C C . LEU B 1 247 ? 9.852 3.016 -6.348 1 96.88 247 LEU B C 1
ATOM 3915 O O . LEU B 1 247 ? 10.758 2.379 -6.891 1 96.88 247 LEU B O 1
ATOM 3919 N N . ILE B 1 248 ? 9.086 2.496 -5.422 1 97.06 248 ILE B N 1
ATOM 3920 C CA . ILE B 1 248 ? 9.242 1.112 -4.984 1 97.06 248 ILE B CA 1
ATOM 3921 C C . ILE B 1 248 ? 8.992 0.169 -6.156 1 97.06 248 ILE B C 1
ATOM 3923 O O . ILE B 1 248 ? 9.727 -0.802 -6.352 1 97.06 248 ILE B O 1
ATOM 3927 N N . PHE B 1 249 ? 8.031 0.45 -6.957 1 95.94 249 PHE B N 1
ATOM 3928 C CA . PHE B 1 249 ? 7.734 -0.419 -8.086 1 95.94 249 PHE B CA 1
ATOM 3929 C C . PHE B 1 249 ? 8.828 -0.324 -9.141 1 95.94 249 PHE B C 1
ATOM 3931 O O . PHE B 1 249 ? 9.172 -1.32 -9.781 1 95.94 249 PHE B O 1
ATOM 3938 N N . ILE B 1 250 ? 9.32 0.839 -9.328 1 96.06 250 ILE B N 1
ATOM 3939 C CA . ILE B 1 250 ? 10.43 0.995 -10.266 1 96.06 250 ILE B CA 1
ATOM 3940 C C . ILE B 1 250 ? 11.648 0.221 -9.75 1 96.06 250 ILE B C 1
ATOM 3942 O O . ILE B 1 250 ? 12.32 -0.468 -10.523 1 96.06 250 ILE B O 1
ATOM 3946 N N . GLU B 1 251 ? 11.906 0.384 -8.484 1 96.81 251 GLU B N 1
ATOM 3947 C CA . GLU B 1 251 ? 13.016 -0.336 -7.867 1 96.81 251 GLU B CA 1
ATOM 3948 C C . GLU B 1 251 ? 12.82 -1.846 -7.969 1 96.81 251 GLU B C 1
ATOM 3950 O O . GLU B 1 251 ? 13.781 -2.59 -8.148 1 96.81 251 GLU B O 1
ATOM 3955 N N . GLU B 1 252 ? 11.586 -2.27 -7.789 1 95.06 252 GLU B N 1
ATOM 3956 C CA . GLU B 1 252 ? 11.281 -3.691 -7.91 1 95.06 252 GLU B CA 1
ATOM 3957 C C . GLU B 1 252 ? 11.617 -4.211 -9.305 1 95.06 252 GLU B C 1
ATOM 3959 O O . GLU B 1 252 ? 12.18 -5.297 -9.453 1 95.06 252 GLU B O 1
ATOM 3964 N N . LEU B 1 253 ? 11.258 -3.49 -10.289 1 94.31 253 LEU B N 1
ATOM 3965 C CA . LEU B 1 253 ? 11.539 -3.867 -11.672 1 94.31 253 LEU B CA 1
ATOM 3966 C C . LEU 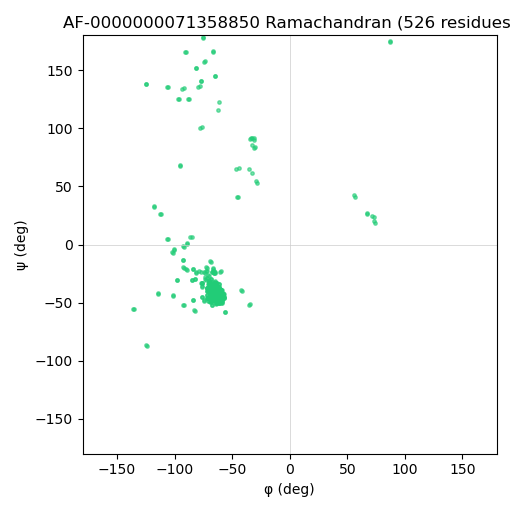B 1 253 ? 13.039 -3.928 -11.922 1 94.31 253 LEU B C 1
ATOM 3968 O O . LEU B 1 253 ? 13.531 -4.859 -12.57 1 94.31 253 LEU B O 1
ATOM 3972 N N . LEU B 1 254 ? 13.75 -2.98 -11.398 1 95.12 254 LEU B N 1
ATOM 3973 C CA . LEU B 1 254 ? 15.195 -2.936 -11.578 1 95.12 254 LEU B CA 1
ATOM 3974 C C . LEU B 1 254 ? 15.875 -4.086 -10.844 1 95.12 254 LEU B C 1
ATOM 3976 O O . LEU B 1 254 ? 16.797 -4.711 -11.367 1 95.12 254 LEU B O 1
ATOM 3980 N N . ALA B 1 255 ? 15.438 -4.273 -9.633 1 93.5 255 ALA B N 1
ATOM 3981 C CA . ALA B 1 255 ? 15.984 -5.379 -8.852 1 93.5 255 ALA B CA 1
ATOM 3982 C C . ALA B 1 255 ? 15.766 -6.715 -9.562 1 93.5 255 ALA B C 1
ATOM 3984 O O . ALA B 1 255 ? 16.641 -7.582 -9.547 1 93.5 255 ALA B O 1
ATOM 3985 N N . LEU B 1 256 ? 14.617 -6.91 -10.117 1 90.5 256 LEU B N 1
ATOM 3986 C CA . LEU B 1 256 ? 14.305 -8.133 -10.852 1 90.5 256 LEU B CA 1
ATOM 3987 C C . LEU B 1 256 ? 15.234 -8.312 -12.039 1 90.5 256 LEU B C 1
ATOM 3989 O O . LEU B 1 256 ? 15.695 -9.422 -12.312 1 90.5 256 LEU B O 1
ATOM 3993 N N . GLN B 1 257 ? 15.5 -7.254 -12.766 1 90.25 257 GLN B N 1
ATOM 3994 C CA . GLN B 1 257 ? 16.391 -7.32 -13.922 1 90.25 257 GLN B CA 1
ATOM 3995 C C . GLN B 1 257 ? 17.812 -7.691 -13.5 1 90.25 257 GLN B C 1
ATOM 3997 O O . GLN B 1 257 ? 18.469 -8.484 -14.18 1 90.25 257 GLN B O 1
ATOM 4002 N N . ILE B 1 258 ? 18.203 -7.172 -12.406 1 91.25 258 ILE B N 1
ATOM 4003 C CA . ILE B 1 258 ? 19.547 -7.438 -11.906 1 91.25 258 ILE B CA 1
ATOM 4004 C C . ILE B 1 258 ? 19.656 -8.898 -11.469 1 91.25 258 ILE B C 1
ATOM 4006 O O . ILE B 1 258 ? 20.625 -9.578 -11.797 1 91.25 258 ILE B O 1
ATOM 4010 N N . VAL B 1 259 ? 18.672 -9.359 -10.789 1 88.06 259 VAL B N 1
ATOM 4011 C CA . VAL B 1 259 ? 18.688 -10.727 -10.289 1 88.06 259 VAL B CA 1
ATOM 4012 C C . VAL B 1 259 ? 18.609 -11.711 -11.453 1 88.06 259 VAL B C 1
ATOM 4014 O O . VAL B 1 259 ? 19.297 -12.742 -11.453 1 88.06 259 VAL B O 1
ATOM 4017 N N . ASN B 1 260 ? 17.781 -11.422 -12.453 1 85.12 260 ASN B N 1
ATOM 4018 C CA . ASN B 1 260 ? 17.688 -12.273 -13.641 1 85.12 260 ASN B CA 1
ATOM 4019 C C . ASN B 1 260 ? 19.016 -12.32 -14.398 1 85.12 260 ASN B C 1
ATOM 4021 O O . ASN B 1 260 ? 19.375 -13.367 -14.945 1 85.12 260 ASN B O 1
ATOM 4025 N N . PHE B 1 261 ? 19.703 -11.242 -14.461 1 85.06 261 PHE B N 1
ATOM 4026 C CA . PHE B 1 261 ? 21 -11.188 -15.117 1 85.06 261 PHE B CA 1
ATOM 4027 C C . PHE B 1 261 ? 22.016 -12.062 -14.391 1 85.06 261 PHE B C 1
ATOM 4029 O O . PHE B 1 261 ? 22.812 -12.766 -15.031 1 85.06 261 PHE B O 1
ATOM 4036 N N . ILE B 1 262 ? 21.969 -12.078 -13.086 1 84.31 262 ILE B N 1
ATOM 4037 C CA . ILE B 1 262 ? 22.891 -12.867 -12.273 1 84.31 262 ILE B CA 1
ATOM 4038 C C . ILE B 1 262 ? 22.562 -14.344 -12.406 1 84.31 262 ILE B C 1
ATOM 4040 O O . ILE B 1 262 ? 23.453 -15.195 -12.445 1 84.31 262 ILE B O 1
ATOM 4044 N N . ARG B 1 263 ? 21.312 -14.656 -12.477 1 80.44 263 ARG B N 1
ATOM 4045 C CA . ARG B 1 263 ? 20.875 -16.047 -12.594 1 80.44 263 ARG B CA 1
ATOM 4046 C C . ARG B 1 263 ? 21.281 -16.625 -13.945 1 80.44 263 ARG B C 1
ATOM 4048 O O . ARG B 1 263 ? 21.562 -17.812 -14.055 1 80.44 263 ARG B O 1
ATOM 4055 N N . LEU B 1 264 ? 21.281 -15.836 -14.961 1 75.06 264 LEU B N 1
ATOM 4056 C CA . LEU B 1 264 ? 21.609 -16.297 -16.297 1 75.06 264 LEU B CA 1
ATOM 4057 C C . LEU B 1 264 ? 23.125 -16.312 -16.5 1 75.06 264 LEU B C 1
ATOM 4059 O O . LEU B 1 264 ? 23.625 -16.969 -17.406 1 75.06 264 LEU B O 1
ATOM 4063 N N . SER B 1 265 ? 23.844 -15.578 -15.734 1 66.19 265 SER B N 1
ATOM 4064 C CA . SER B 1 265 ? 25.297 -15.578 -15.852 1 66.19 265 SER B CA 1
ATOM 4065 C C . SER B 1 265 ? 25.922 -16.75 -15.102 1 66.19 265 SER B C 1
ATOM 4067 O O . SER B 1 265 ? 26.922 -17.328 -15.547 1 66.19 265 SER B O 1
#

Foldseek 3Di:
DDPPVPPPDPPDDPVVVVVVVVVVLLVVLVVVLVVVLPDDDAPVVLLVVLLCCLQVVCCVVLLVVLLVLLQVVLVVCQVVCVVVVRNVLSLLVSLLCLLQPVLLLVLLLSCLQPVLLVLQLVLLVCVQVCVLVVCVVVVHNSCNNRQNSNLSSLLPNQLVSSVVSSVSSSVSNVVNSCVVVVDDPVRSVVSSVVNDDPLSNVLSSVLSSVSSNLLRSLSNSLSNVFDHDPVSSNVRSVRSSVRSSVVSVVSSVVSVVVSVVVVVD/DDPPVPPPPPPDDPVVSVVVVVVVLLVVLVVVLVVVLPDDDAPVVLLVVLLCCLQVVCCVVLLVVLLVLLQVVLVVCQVVCVVVVNNVCSLLVSLLCLLQPVLLLVLLLSCLQPVLLVLQLVLLVCVQVCVLVVCVVVVHNSCNNRQNSNLSSLLPNQLVSSVVSSVSSSVSNVVNSCVVVVDDPVRSVVSSVVNADPLSNVLSSVLSSVSSNLLRSLSNSLSNVFDHDPVSSNVRSVRSSVRSSVVSVVSSVVSVVVSVVVVVD

Nearest PDB structures (foldseek):
  8fee-assembly1_I  TM=9.541E-01  e=1.181E-11  Mycolicibacterium smegmatis MC2 155
  7ch9-assembly1_G  TM=8.917E-01  e=7.385E-12  Pseudomonas aeruginosa PAO1
  8fef-assembly1_J  TM=9.148E-01  e=3.442E-10  Mycolicibacterium smegmatis MC2 155
  6z5u-assembly1_A  TM=9.066E-01  e=4.843E-10  Acinetobacter baumannii
  7ch9-assembly1_H  TM=8.885E-01  e=7.421E-10  Pseudomonas aeruginosa PAO1

pLDDT: mean 90.9, std 12.22, range [30.09, 98.81]

Radius of gyration: 24.52 Å; Cα contacts (8 Å, |Δi|>4): 805; chains: 2; bounding box: 62×85×80 Å

Sequence (530 aa):
MANQSGNRANFISPKIDKMMLGLADAFAFVKRFFIEVWIPPYEFKEVIRQCYKIGYNSLPLISLTGFIVGIVFTNQSRPSLSEFGATSWLPALISIAIVRAMGPLVTALIAAGKVGSSIGAEIGSMKVTEQIDAMEVSATNPFKFLVVTRVLATTFMIPILVMYTDFVALMGAFLSVTSIENVSFTTYFVQVFDSISFLDIFSSILKSLVFGFTIGIVGCYKGYNSSKGTEGVGKAANASVVLAMFLIFIEELLALQIVNFIRLSMANQSGNRANFISPKIDKMMLGLADAFAFVKRFFIEVWIPPYEFKEVIRQCYKIGYNSLPLISLTGFIVGIVFTNQSRPSLSEFGATSWLPALISIAIVRAMGPLVTALIAAGKVGSSIGAEIGSMKVTEQIDAMEVSATNPFKFLVVTRVLATTFMIPILVMYTDFVALMGAFLSVTSIENVSFTTYFVQVFDSISFLDIFSSILKSLVFGFTIGIVGCYKGYNSSKGTEGVGKAANASVVLAMFLIFIEELLALQIVNFIRLS

InterPro domains:
  IPR030802 ABC transporter permease MalE [PF02405] (47-255)
  IPR030802 ABC transporter permease MalE [PTHR30188] (7-253)

Organism: NCBI:txid346377

Secondary structure (DSSP, 8-state):
----------SS-HHHHHHHHHHHHHHHHHHHHHHHTTSSPP-HHHHHHHHHHHHHHHHHHHHHHHHHHHHHHHHHHHHHHHHTT-GGGHHHHHHHHIIIIIHHHHHHHHHIIIIIHHHHHHHHHHHHTTHHHHHHHTT--HIIIIIIHHHHHHHHHHHHHHHHHHHHHHHHHHHHHHHHH---HHHHHHHHHHH--HHHHHHHHHHHHHHHHHHHHHHHHHHHT--SHHHHHHHHHHHHHHHHHHHHHHHHHHHHHHHHHHHH-/----------SS-HHHHHHHHHHHHHHHHHHHHHHHTTSSPP-HHHHHHHHHHHHHHHHHHHHHHHHHHHHHHHHHHHHHHHHTT-GGGHHHHHHHHIIIIIHHHHHHHHHIIIIIHHHHHHHHHHHHTTHHHHHHHTT--HIIIIIIHHHHHHHHHHHHHHHHHHHHHHHHHHHHHHHHH---HHHHHHHHHHH--HHHHHHHHHHHHHHHHHHHHHHHHHHHT--SHHHHHHHHHHHHHHHHHHHHHHHHHHHHHHHHHHHH-

Solvent-accessible surface area (backbone atoms only — not comparable to full-atom values): 25457 Å² total; per-residue (Å²): 138,84,82,76,73,74,72,79,72,60,88,78,42,68,68,57,46,53,50,50,48,51,50,50,51,51,49,50,52,53,51,49,43,68,52,50,68,75,42,80,84,79,57,60,69,55,22,52,49,40,30,46,51,57,48,60,71,40,41,66,58,41,49,53,45,21,23,45,48,17,30,48,53,45,63,64,46,44,64,65,27,48,75,67,73,41,56,86,45,44,52,30,54,50,42,40,45,31,49,62,44,48,20,42,49,52,45,45,49,50,39,13,23,37,52,7,12,41,41,0,9,52,39,7,27,31,48,57,71,43,46,47,60,52,30,49,72,71,73,39,62,45,61,56,67,56,40,44,20,41,20,53,18,29,24,56,41,38,30,53,48,21,54,50,24,31,51,36,14,49,51,22,27,46,54,51,48,27,73,76,68,65,54,50,71,68,60,47,51,49,41,29,56,72,53,50,51,71,65,44,55,50,51,36,43,53,50,23,30,52,42,13,34,44,23,24,48,37,3,38,51,32,2,70,65,34,48,73,58,38,57,14,9,18,50,10,13,24,49,8,15,46,53,22,47,52,49,42,44,53,49,48,50,51,50,49,52,52,51,53,52,58,72,74,102,139,84,82,75,74,74,71,78,71,59,88,79,41,67,68,56,46,53,48,49,50,49,50,49,51,51,48,50,53,53,50,49,44,69,51,52,67,76,43,81,82,77,58,61,69,55,22,53,50,39,30,48,51,57,49,60,69,39,42,67,60,41,49,53,45,20,23,43,50,17,30,47,52,45,63,63,45,43,62,65,27,49,76,68,74,41,55,86,46,45,53,32,55,50,42,40,45,30,48,63,44,48,20,45,50,53,46,46,48,51,40,13,23,37,51,8,12,40,40,0,7,53,41,6,26,33,48,57,70,42,48,48,59,52,31,49,73,70,72,37,61,46,60,56,67,56,40,43,20,41,21,52,18,30,24,56,39,39,30,53,48,21,54,50,24,31,52,36,14,51,52,22,26,46,53,51,47,27,74,74,67,66,54,51,72,67,60,47,52,50,41,30,57,71,54,52,51,70,64,42,54,51,51,35,42,53,50,24,30,50,41,12,35,43,24,25,49,38,3,38,51,32,1,71,65,34,50,72,57,40,58,14,9,20,50,10,14,24,49,8,14,47,50,23,47,52,50,44,44,52,49,50,51,50,51,50,52,52,52,52,51,59,72,72,102